Protein AF-A0A0B7NBL1-F1 (afdb_monomer_lite)

Radius of gyration: 26.34 Å; chains: 1; bounding box: 78×57×85 Å

Structure (mmCIF, N/CA/C/O backbone):
data_AF-A0A0B7NBL1-F1
#
_entry.id   AF-A0A0B7NBL1-F1
#
loop_
_atom_site.group_PDB
_atom_site.id
_atom_site.type_symbol
_atom_site.label_atom_id
_atom_site.label_alt_id
_atom_site.label_comp_id
_atom_site.label_asym_id
_atom_site.label_entity_id
_atom_site.label_seq_id
_atom_site.pdbx_PDB_ins_code
_atom_site.Cartn_x
_atom_site.Cartn_y
_atom_site.Cartn_z
_atom_site.occupancy
_atom_site.B_iso_or_equiv
_atom_site.auth_seq_id
_atom_site.auth_comp_id
_atom_site.auth_asym_id
_atom_site.auth_atom_id
_atom_site.pdbx_PDB_model_num
ATOM 1 N N . MET A 1 1 ? 35.934 26.234 -21.941 1.00 31.83 1 MET A N 1
ATOM 2 C CA . MET A 1 1 ? 35.672 24.817 -22.242 1.00 31.83 1 MET A CA 1
ATOM 3 C C . MET A 1 1 ? 34.771 24.333 -21.135 1.00 31.83 1 MET A C 1
ATOM 5 O O . MET A 1 1 ? 35.201 24.314 -19.991 1.00 31.83 1 MET A O 1
ATOM 9 N N . GLU A 1 2 ? 33.494 24.152 -21.446 1.00 33.94 2 GLU A N 1
ATOM 10 C CA . GLU A 1 2 ? 32.516 23.582 -20.523 1.00 33.94 2 GLU A CA 1
ATOM 11 C C . GLU A 1 2 ? 32.836 22.092 -20.393 1.00 33.94 2 GLU A C 1
ATOM 13 O O . GLU A 1 2 ? 32.723 21.357 -21.372 1.00 33.94 2 GLU A O 1
ATOM 18 N N . ASP A 1 3 ? 33.290 21.658 -19.216 1.00 37.22 3 ASP A N 1
ATOM 19 C CA . ASP A 1 3 ? 33.463 20.239 -18.898 1.00 37.22 3 ASP A CA 1
ATOM 20 C C . ASP A 1 3 ? 32.085 19.569 -18.883 1.00 37.22 3 ASP A C 1
ATOM 22 O O . ASP A 1 3 ? 31.383 19.520 -17.868 1.00 37.22 3 ASP A O 1
ATOM 26 N N . CYS A 1 4 ? 31.672 19.069 -20.044 1.00 40.06 4 CYS A N 1
ATOM 27 C CA . CYS A 1 4 ? 30.526 18.192 -20.188 1.00 40.06 4 CYS A CA 1
ATOM 28 C C . CYS A 1 4 ? 30.932 16.797 -19.687 1.00 40.06 4 CYS A C 1
ATOM 30 O O . CYS A 1 4 ? 31.178 15.885 -20.469 1.00 40.06 4 CYS A O 1
ATOM 32 N N . ASN A 1 5 ? 31.059 16.641 -18.367 1.00 53.00 5 ASN A N 1
ATOM 33 C CA . ASN A 1 5 ? 31.195 15.328 -17.741 1.00 53.00 5 ASN A CA 1
ATOM 34 C C . ASN A 1 5 ? 29.857 14.588 -17.892 1.00 53.00 5 ASN A C 1
ATOM 36 O O . ASN A 1 5 ? 29.012 14.668 -17.001 1.00 53.00 5 ASN A O 1
ATOM 40 N N . GLU A 1 6 ? 29.640 13.919 -19.032 1.00 63.25 6 GLU A N 1
ATOM 41 C CA . GLU A 1 6 ? 28.519 12.986 -19.209 1.00 63.25 6 GLU A CA 1
ATOM 42 C C . GLU A 1 6 ? 28.544 11.974 -18.059 1.00 63.25 6 GLU A C 1
ATOM 44 O O . GLU A 1 6 ? 29.531 11.263 -17.866 1.00 63.25 6 GLU A O 1
ATOM 49 N N . TYR A 1 7 ? 27.479 11.924 -17.262 1.00 81.25 7 TYR A N 1
ATOM 50 C CA . TYR A 1 7 ? 27.371 10.986 -16.154 1.00 81.25 7 TYR A CA 1
ATOM 51 C C . TYR A 1 7 ? 26.865 9.637 -16.682 1.00 81.25 7 TYR A C 1
ATOM 53 O O . TYR A 1 7 ? 26.078 9.585 -17.624 1.00 81.25 7 TYR A O 1
ATOM 61 N N . TRP A 1 8 ? 27.260 8.517 -16.069 1.00 86.19 8 TRP A N 1
ATOM 62 C CA . TRP A 1 8 ? 26.881 7.178 -16.556 1.00 86.19 8 TRP A CA 1
ATOM 63 C C . TRP A 1 8 ? 25.360 6.964 -16.698 1.00 86.19 8 TRP A C 1
ATOM 65 O O . TRP A 1 8 ? 24.931 6.169 -17.534 1.00 86.19 8 TRP A O 1
ATOM 75 N N . LEU A 1 9 ? 24.532 7.679 -15.925 1.00 86.25 9 LEU A N 1
ATOM 76 C CA . LEU A 1 9 ? 23.070 7.635 -16.068 1.00 86.25 9 LEU A CA 1
ATOM 77 C C . LEU A 1 9 ? 22.563 8.330 -17.336 1.00 86.25 9 LEU A C 1
ATOM 79 O O . LEU A 1 9 ? 21.571 7.882 -17.909 1.00 86.25 9 LEU A O 1
ATOM 83 N N . ASP A 1 10 ? 23.246 9.371 -17.812 1.00 86.38 10 ASP A N 1
ATOM 84 C CA . ASP A 1 10 ? 22.911 10.010 -19.089 1.00 86.38 10 ASP A CA 1
ATOM 85 C C . ASP A 1 10 ? 23.139 9.023 -20.243 1.00 86.38 10 ASP A C 1
ATOM 87 O O . ASP A 1 10 ? 22.349 8.946 -21.187 1.00 86.38 10 ASP A O 1
ATOM 91 N N . CYS A 1 11 ? 24.181 8.194 -20.128 1.00 88.50 11 CYS A N 1
ATOM 92 C CA . CYS A 1 11 ? 24.436 7.095 -21.052 1.00 88.50 11 CYS A CA 1
ATOM 93 C C . CYS A 1 11 ? 23.406 5.962 -20.905 1.00 88.50 11 CYS A C 1
ATOM 95 O O . CYS A 1 11 ? 22.996 5.383 -21.908 1.00 88.50 11 CYS A O 1
ATOM 97 N N . LEU A 1 12 ? 22.956 5.652 -19.681 1.00 90.06 12 LEU A N 1
ATOM 98 C CA . LEU A 1 12 ? 21.944 4.618 -19.433 1.00 90.06 12 LEU A CA 1
ATOM 99 C C . LEU A 1 12 ? 20.652 4.900 -20.210 1.00 90.06 12 LEU A C 1
ATOM 101 O O . LEU A 1 12 ? 20.093 3.981 -20.797 1.00 90.06 12 LEU A O 1
ATOM 105 N N . ALA A 1 13 ? 20.215 6.158 -20.299 1.00 87.12 13 ALA A N 1
ATOM 106 C CA . ALA A 1 13 ? 19.022 6.535 -21.063 1.00 87.12 13 ALA A CA 1
ATOM 107 C C . ALA A 1 13 ? 19.114 6.204 -22.569 1.00 87.12 13 ALA A C 1
ATOM 109 O O . ALA A 1 13 ? 18.088 6.045 -23.228 1.00 87.12 13 ALA A O 1
ATOM 110 N N . LYS A 1 14 ? 20.333 6.082 -23.114 1.00 88.38 14 LYS A N 1
ATOM 111 C CA . LYS A 1 14 ? 20.601 5.685 -24.507 1.00 88.38 14 LYS A CA 1
ATOM 112 C C . LYS A 1 14 ? 20.685 4.154 -24.671 1.00 88.38 14 LYS A C 1
ATOM 114 O O . LYS A 1 14 ? 20.770 3.661 -25.794 1.00 88.38 14 LYS A O 1
ATOM 119 N N . HIS A 1 15 ? 20.664 3.392 -23.574 1.00 91.00 15 HIS A N 1
ATOM 120 C CA . HIS A 1 15 ? 20.854 1.945 -23.587 1.00 91.00 15 HIS A CA 1
ATOM 121 C C . HIS A 1 15 ? 19.695 1.201 -24.262 1.00 91.00 15 HIS A C 1
ATOM 123 O O . HIS A 1 15 ? 18.516 1.493 -24.055 1.00 91.00 15 HIS A O 1
ATOM 129 N N . SER A 1 16 ? 20.037 0.146 -25.006 1.00 90.38 16 SER A N 1
ATOM 130 C CA . SER A 1 16 ? 19.090 -0.672 -25.780 1.00 90.38 16 SER A CA 1
ATOM 131 C C . SER A 1 16 ? 18.009 -1.379 -24.951 1.00 90.38 16 SER A C 1
ATOM 133 O O . SER A 1 16 ? 17.008 -1.813 -25.517 1.00 90.38 16 SER A O 1
ATOM 135 N N . ILE A 1 17 ? 18.156 -1.452 -23.621 1.00 91.31 17 ILE A N 1
ATOM 136 C CA . ILE A 1 17 ? 17.109 -1.968 -22.722 1.00 91.31 17 ILE A CA 1
ATOM 137 C C . ILE A 1 17 ? 15.789 -1.201 -22.896 1.00 91.31 17 ILE A C 1
ATOM 139 O O . ILE A 1 17 ? 14.727 -1.818 -22.873 1.00 91.31 17 ILE A O 1
ATOM 143 N N . PHE A 1 18 ? 15.862 0.109 -23.159 1.00 91.56 18 PHE A N 1
ATOM 144 C CA . PHE A 1 18 ? 14.707 0.981 -23.394 1.00 91.56 18 PHE A CA 1
ATOM 145 C C . PHE A 1 18 ? 14.271 1.038 -24.866 1.00 91.56 18 PHE A C 1
ATOM 147 O O . PHE A 1 18 ? 13.337 1.762 -25.205 1.00 91.56 18 PHE A O 1
ATOM 154 N N . GLY A 1 19 ? 14.953 0.317 -25.763 1.00 86.62 19 GLY A N 1
ATOM 155 C CA . GLY A 1 19 ? 14.663 0.345 -27.194 1.00 86.62 19 GLY A CA 1
ATOM 156 C C . GLY A 1 19 ? 13.268 -0.199 -27.497 1.00 86.62 19 GLY A C 1
ATOM 157 O O . GLY A 1 19 ? 12.940 -1.304 -27.085 1.00 86.62 19 GLY A O 1
ATOM 158 N N . LEU A 1 20 ? 12.449 0.560 -28.219 1.00 83.62 20 LEU A N 1
ATOM 159 C CA . LEU A 1 20 ? 11.113 0.127 -28.633 1.00 83.62 20 LEU A CA 1
ATOM 160 C C . LEU A 1 20 ? 11.116 -0.234 -30.122 1.00 83.62 20 LEU A C 1
ATOM 162 O O . LEU A 1 20 ? 11.582 0.562 -30.945 1.00 83.62 20 LEU A O 1
ATOM 166 N N . ASP A 1 21 ? 10.540 -1.378 -30.472 1.00 77.75 21 ASP A N 1
ATOM 167 C CA . ASP A 1 21 ? 10.273 -1.772 -31.857 1.00 77.75 21 ASP A CA 1
ATOM 168 C C . ASP A 1 21 ? 9.088 -0.985 -32.454 1.00 77.75 21 ASP A C 1
ATOM 170 O O . ASP A 1 21 ? 8.358 -0.279 -31.758 1.00 77.75 21 ASP A O 1
ATOM 174 N N . GLY A 1 22 ? 8.874 -1.062 -33.773 1.00 68.81 22 GLY A N 1
ATOM 175 C CA . GLY A 1 22 ? 7.844 -0.267 -34.467 1.00 68.81 22 GLY A CA 1
ATOM 176 C C . GLY A 1 22 ? 6.413 -0.480 -33.949 1.00 68.81 22 GLY A C 1
ATOM 177 O O . GLY A 1 22 ? 5.651 0.480 -33.849 1.00 68.81 22 GLY A O 1
ATOM 178 N N . THR A 1 23 ? 6.065 -1.713 -33.575 1.00 65.25 23 THR A N 1
ATOM 179 C CA . THR A 1 23 ? 4.789 -2.077 -32.932 1.00 65.25 23 THR A CA 1
ATOM 180 C C . THR A 1 23 ? 4.737 -1.610 -31.477 1.00 65.25 23 THR A C 1
ATOM 182 O O . THR A 1 23 ? 3.719 -1.096 -31.023 1.00 65.25 23 THR A O 1
ATOM 185 N N . GLU A 1 24 ? 5.855 -1.708 -30.758 1.00 69.00 24 GLU A N 1
ATOM 186 C CA . GLU A 1 24 ? 5.978 -1.287 -29.359 1.00 69.00 24 GLU A CA 1
ATOM 187 C C . GLU A 1 24 ? 5.903 0.236 -29.217 1.00 69.00 24 GLU A C 1
ATOM 189 O O . GLU A 1 24 ? 5.329 0.723 -28.254 1.00 69.00 24 GLU A O 1
ATOM 194 N N . LYS A 1 25 ? 6.384 1.010 -30.199 1.00 68.19 25 LYS A N 1
ATOM 195 C CA . LYS A 1 25 ? 6.247 2.480 -30.234 1.00 68.19 25 LYS A CA 1
ATOM 196 C C . LYS A 1 25 ? 4.798 2.948 -30.350 1.00 68.19 25 LYS A C 1
ATOM 198 O O . LYS A 1 25 ? 4.484 4.047 -29.893 1.00 68.19 25 LYS A O 1
ATOM 203 N N . GLN A 1 26 ? 3.920 2.138 -30.942 1.00 60.62 26 GLN A N 1
ATOM 204 C CA . GLN A 1 26 ? 2.494 2.456 -31.028 1.00 60.62 26 GLN A CA 1
ATOM 205 C C . GLN A 1 26 ? 1.817 2.331 -29.662 1.00 60.62 26 GLN A C 1
ATOM 207 O O . GLN A 1 26 ? 0.862 3.049 -29.399 1.00 60.62 26 GLN A O 1
ATOM 212 N N . PHE A 1 27 ? 2.325 1.490 -28.757 1.00 60.72 27 PHE A N 1
ATOM 213 C CA . PHE A 1 27 ? 1.669 1.214 -27.480 1.00 60.72 27 PHE A CA 1
ATOM 214 C C . PHE A 1 27 ? 1.676 2.411 -26.507 1.00 60.72 27 PHE A C 1
ATOM 216 O O . PHE A 1 27 ? 0.598 2.794 -26.054 1.00 60.72 27 PHE A O 1
AT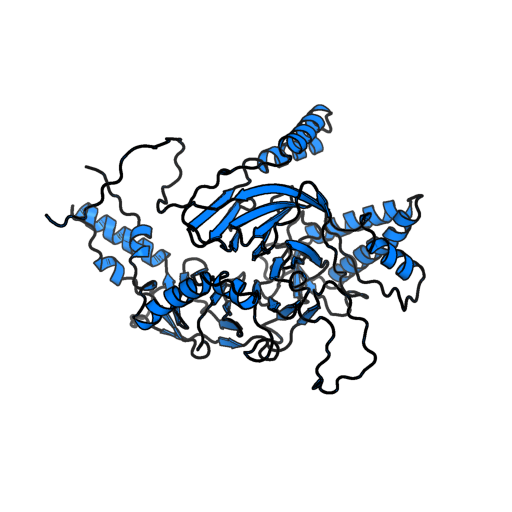OM 223 N N . PRO A 1 28 ? 2.806 3.110 -26.257 1.00 57.66 28 PRO A N 1
ATOM 224 C CA . PRO A 1 28 ? 2.796 4.377 -25.531 1.00 57.66 28 PRO A CA 1
ATOM 225 C C . PRO A 1 28 ? 1.915 5.432 -26.198 1.00 57.66 28 PRO A C 1
ATOM 227 O O . PRO A 1 28 ? 1.342 6.263 -25.504 1.00 57.66 28 PRO A O 1
ATOM 230 N N . GLN A 1 29 ? 1.791 5.418 -27.532 1.00 54.62 29 GLN A N 1
ATOM 231 C CA . GLN A 1 29 ? 0.882 6.327 -28.233 1.00 54.62 29 GLN A CA 1
ATOM 232 C C . GLN A 1 29 ? -0.587 5.947 -28.042 1.00 54.62 29 GLN A C 1
ATOM 234 O O . GLN A 1 29 ? -1.409 6.840 -27.887 1.00 54.62 29 GLN A O 1
ATOM 239 N N . ILE A 1 30 ? -0.915 4.655 -27.974 1.00 54.94 30 ILE A N 1
ATOM 240 C CA . ILE A 1 30 ? -2.256 4.168 -27.643 1.00 54.94 30 ILE A CA 1
ATOM 241 C C . ILE A 1 30 ? -2.608 4.566 -26.210 1.00 54.94 30 ILE A C 1
ATOM 243 O O . ILE A 1 30 ? -3.663 5.162 -26.017 1.00 54.94 30 ILE A O 1
ATOM 247 N N . ILE A 1 31 ? -1.721 4.334 -25.234 1.00 53.34 31 ILE A N 1
ATOM 248 C CA . ILE A 1 31 ? -1.917 4.791 -23.848 1.00 53.34 31 ILE A CA 1
ATOM 249 C C . ILE A 1 31 ? -2.136 6.309 -23.832 1.00 53.34 31 ILE A C 1
ATOM 251 O O . ILE A 1 31 ? -3.180 6.756 -23.377 1.00 53.34 31 ILE A O 1
ATOM 255 N N . LYS A 1 32 ? -1.237 7.101 -24.436 1.00 53.19 32 LYS A N 1
ATOM 256 C CA . LYS A 1 32 ? -1.386 8.566 -24.538 1.00 53.19 32 LYS A CA 1
ATOM 257 C C . LYS A 1 32 ? -2.677 9.006 -25.237 1.00 53.19 32 LYS A C 1
ATOM 259 O O . LYS A 1 32 ? -3.254 10.021 -24.871 1.00 53.19 32 LYS A O 1
ATOM 264 N N . SER A 1 33 ? -3.145 8.263 -26.239 1.00 46.62 33 SER A N 1
ATOM 265 C CA . SER A 1 33 ? -4.406 8.559 -26.929 1.00 46.62 33 SER A CA 1
ATOM 266 C C . SER A 1 33 ? -5.631 8.221 -26.076 1.00 46.62 33 SER A C 1
ATOM 268 O O . SER A 1 33 ? -6.627 8.938 -26.141 1.00 46.62 33 SER A O 1
ATOM 270 N N . LYS A 1 34 ? -5.551 7.187 -25.227 1.00 46.94 34 LYS A N 1
ATOM 271 C CA . LYS A 1 34 ? -6.600 6.864 -24.256 1.00 46.94 34 LYS A CA 1
ATOM 272 C C . LYS A 1 34 ? -6.648 7.892 -23.109 1.00 46.94 34 LYS A C 1
ATOM 274 O O . LYS A 1 34 ? -7.739 8.331 -22.771 1.00 46.94 34 LYS A O 1
ATOM 279 N N . GLN A 1 35 ? -5.494 8.425 -22.681 1.00 47.19 35 GLN A N 1
ATOM 280 C CA . GLN A 1 35 ? -5.355 9.507 -21.680 1.00 47.19 35 GLN A CA 1
ATOM 281 C C . GLN A 1 35 ? -6.055 10.837 -22.047 1.00 47.19 35 GLN A C 1
ATOM 283 O O . GLN A 1 35 ? -6.128 11.742 -21.220 1.00 47.19 35 GLN A O 1
ATOM 288 N N . THR A 1 36 ? -6.537 11.006 -23.286 1.00 39.09 36 THR A N 1
ATOM 289 C CA . THR A 1 36 ? -7.175 12.256 -23.758 1.00 39.09 36 THR A CA 1
ATOM 290 C C . THR A 1 36 ? -8.696 12.185 -23.876 1.00 39.09 36 THR A C 1
ATOM 292 O O . THR A 1 36 ? -9.327 13.201 -24.175 1.00 39.09 36 THR A O 1
ATOM 295 N N . ARG A 1 37 ? -9.311 11.019 -23.646 1.00 42.28 37 ARG A N 1
ATOM 296 C CA . ARG A 1 37 ? -10.772 10.876 -23.650 1.00 42.28 37 ARG A CA 1
ATOM 297 C C . ARG A 1 37 ? -11.290 10.952 -22.216 1.00 42.28 37 ARG A C 1
ATOM 299 O O . ARG A 1 37 ? -10.726 10.314 -21.339 1.00 42.28 37 ARG A O 1
ATOM 306 N N . GLN A 1 38 ? -12.365 11.714 -21.992 1.00 46.47 38 GLN A N 1
ATOM 307 C CA . GLN A 1 38 ? -13.210 11.500 -20.815 1.00 46.47 38 GLN A CA 1
ATOM 308 C C . GLN A 1 38 ? -13.734 10.067 -20.915 1.00 46.47 38 GLN A C 1
ATOM 310 O O . GLN A 1 38 ? -14.580 9.779 -21.761 1.00 46.47 38 GLN A O 1
ATOM 315 N N . ASP A 1 39 ? -13.145 9.165 -20.140 1.00 52.28 39 ASP A N 1
ATOM 316 C CA . ASP A 1 39 ? -13.653 7.814 -19.972 1.00 52.28 39 ASP A CA 1
ATOM 317 C C . ASP A 1 39 ? -14.406 7.796 -18.645 1.00 52.28 39 ASP A C 1
ATOM 319 O O . ASP A 1 39 ? -13.828 8.069 -17.597 1.00 52.28 39 ASP A O 1
ATOM 323 N N . ASN A 1 40 ? -15.711 7.529 -18.697 1.00 50.38 40 ASN A N 1
ATOM 324 C CA . ASN A 1 40 ? -16.532 7.418 -17.490 1.00 50.38 40 ASN A CA 1
ATOM 325 C C . ASN A 1 40 ? -16.158 6.166 -16.675 1.00 50.38 40 ASN A C 1
ATOM 327 O O . ASN A 1 40 ? -16.541 6.051 -15.512 1.00 50.38 40 ASN A O 1
ATOM 331 N N . ASN A 1 41 ? -15.404 5.240 -17.278 1.00 62.81 41 ASN A N 1
ATOM 332 C CA . ASN A 1 41 ? -14.932 4.024 -16.645 1.00 62.81 41 ASN A CA 1
ATOM 333 C C . ASN A 1 41 ? -13.619 4.274 -15.874 1.00 62.81 41 ASN A C 1
ATOM 335 O O . ASN A 1 41 ? -12.539 4.409 -16.456 1.00 62.81 41 ASN A O 1
ATOM 339 N N . VAL A 1 42 ? -13.725 4.275 -14.543 1.00 56.31 42 VAL A N 1
ATOM 340 C CA . VAL A 1 42 ? -12.610 4.421 -13.585 1.00 56.31 42 VAL A CA 1
ATOM 341 C C . VAL A 1 42 ? -11.507 3.423 -13.821 1.00 56.31 42 VAL A C 1
ATOM 343 O O . VAL A 1 42 ? -10.338 3.758 -13.705 1.00 56.31 42 VAL A O 1
ATOM 346 N N . VAL A 1 43 ? -11.874 2.187 -14.135 1.00 57.16 43 VAL A N 1
ATOM 347 C CA . VAL A 1 43 ? -10.939 1.079 -14.284 1.00 57.16 43 VAL A CA 1
ATOM 348 C C . VAL A 1 43 ? -10.042 1.352 -15.477 1.00 57.16 43 VAL A C 1
ATOM 350 O O . VAL A 1 43 ? -8.822 1.351 -15.348 1.00 57.16 43 VAL A O 1
ATOM 353 N N . ASN A 1 44 ? -10.641 1.723 -16.609 1.00 60.97 44 ASN A N 1
ATOM 354 C CA . ASN A 1 44 ? -9.896 2.162 -17.779 1.00 60.97 44 ASN A CA 1
ATOM 355 C C . ASN A 1 44 ? -9.013 3.364 -17.459 1.00 60.97 44 ASN A C 1
ATOM 357 O O . ASN A 1 44 ? -7.862 3.389 -17.888 1.00 60.97 44 ASN A O 1
ATOM 361 N N . PHE A 1 45 ? -9.532 4.346 -16.723 1.00 59.91 45 PHE A N 1
ATOM 362 C CA . PHE A 1 45 ? -8.773 5.527 -16.348 1.00 59.91 45 PHE A CA 1
ATOM 363 C C . PHE A 1 45 ? -7.590 5.162 -15.432 1.00 59.91 45 PHE A C 1
ATOM 365 O O . PHE A 1 45 ? -6.452 5.327 -15.853 1.00 59.91 45 PHE A O 1
ATOM 372 N N . LEU A 1 46 ? -7.797 4.575 -14.251 1.00 61.09 46 LEU A N 1
ATOM 373 C CA . LEU A 1 46 ? -6.732 4.157 -13.329 1.00 61.09 46 LEU A CA 1
ATOM 374 C C . LEU A 1 46 ? -5.705 3.249 -14.011 1.00 61.09 46 LEU A C 1
ATOM 376 O O . LEU A 1 46 ? -4.510 3.515 -13.912 1.00 61.09 46 LEU A O 1
ATOM 380 N N . LEU A 1 47 ? -6.125 2.242 -14.779 1.00 57.94 47 LEU A N 1
ATOM 381 C CA . LEU A 1 47 ? -5.208 1.337 -15.482 1.00 57.94 47 LEU A CA 1
ATOM 382 C C . LEU A 1 47 ? -4.367 2.024 -16.565 1.00 57.94 47 LEU A C 1
ATOM 384 O O . LEU A 1 47 ? -3.228 1.624 -16.814 1.00 57.94 47 LEU A O 1
ATOM 388 N N . GLN A 1 48 ? -4.888 3.071 -17.211 1.00 57.59 48 GLN A N 1
ATOM 389 C CA . GLN A 1 48 ? -4.139 3.871 -18.194 1.00 57.59 48 GLN A CA 1
ATOM 390 C C . GLN A 1 48 ? -3.066 4.767 -17.559 1.00 57.59 48 GLN A C 1
ATOM 392 O O . GLN A 1 48 ? -2.256 5.379 -18.266 1.00 57.59 48 GLN A O 1
ATOM 397 N N . HIS A 1 49 ? -3.081 4.862 -16.236 1.00 54.16 49 HIS A N 1
ATOM 398 C CA . HIS A 1 49 ? -2.489 5.955 -15.491 1.00 54.16 49 HIS A CA 1
ATOM 399 C C . HIS A 1 49 ? -1.647 5.493 -14.287 1.00 54.16 49 HIS A C 1
ATOM 401 O O . HIS A 1 49 ? -0.748 6.218 -13.862 1.00 54.16 49 HIS A O 1
ATOM 407 N N . HIS A 1 50 ? -1.866 4.265 -13.810 1.00 67.69 50 HIS A N 1
ATOM 408 C CA . HIS A 1 50 ? -1.090 3.542 -12.800 1.00 67.69 50 HIS A CA 1
ATOM 409 C C . HIS A 1 50 ? -0.135 2.537 -13.433 1.00 67.69 50 HIS A C 1
ATOM 411 O O . HIS A 1 50 ? -0.213 1.327 -13.235 1.00 67.69 50 HIS A O 1
ATOM 417 N N . THR A 1 51 ? 0.780 3.041 -14.257 1.00 77.06 51 THR A N 1
ATOM 418 C CA . THR A 1 51 ? 1.737 2.191 -14.969 1.00 77.06 51 THR A CA 1
ATOM 419 C C . THR A 1 51 ? 3.090 2.180 -14.254 1.00 77.06 51 THR A C 1
ATOM 421 O O . THR A 1 51 ? 3.799 3.185 -14.236 1.00 77.06 51 THR A O 1
ATOM 424 N N . ARG A 1 52 ? 3.496 1.024 -13.715 1.00 86.19 52 ARG A N 1
ATOM 425 C CA . ARG A 1 52 ? 4.854 0.780 -13.193 1.00 86.19 52 ARG A CA 1
ATOM 426 C C . ARG A 1 52 ? 5.551 -0.297 -14.001 1.00 86.19 52 ARG A C 1
ATOM 428 O O . ARG A 1 52 ? 5.580 -1.464 -13.630 1.00 86.19 52 ARG A O 1
ATOM 435 N N . VAL A 1 53 ? 6.147 0.116 -15.112 1.00 90.25 53 VAL A N 1
ATOM 436 C CA . VAL A 1 53 ? 6.873 -0.780 -16.029 1.00 90.25 53 VAL A CA 1
ATOM 437 C C . VAL A 1 53 ? 8.378 -0.827 -15.766 1.00 90.25 53 VAL A C 1
ATOM 439 O O . VAL A 1 53 ? 9.102 -1.519 -16.475 1.00 90.25 53 VAL A O 1
ATOM 442 N N . LEU A 1 54 ? 8.863 -0.121 -14.742 1.00 92.50 54 LEU A N 1
ATOM 443 C CA . LEU A 1 54 ? 10.251 -0.171 -14.297 1.00 92.50 54 LEU A CA 1
ATOM 444 C C . LEU A 1 54 ? 10.294 -0.497 -12.812 1.00 92.50 54 LEU A C 1
ATOM 446 O O . LEU A 1 54 ? 9.544 0.075 -12.024 1.00 92.50 54 LEU A O 1
ATOM 450 N N . THR A 1 55 ? 11.203 -1.385 -12.434 1.00 93.19 55 THR A N 1
ATOM 451 C CA . THR A 1 55 ? 11.499 -1.658 -11.030 1.00 93.19 55 THR A CA 1
ATOM 452 C C . THR A 1 55 ? 12.948 -2.094 -10.865 1.00 93.19 55 THR A C 1
ATOM 454 O O . THR A 1 55 ? 13.610 -2.470 -11.834 1.00 93.19 55 THR A O 1
ATOM 457 N N . ILE A 1 56 ? 13.465 -2.006 -9.645 1.00 91.56 56 ILE A N 1
ATOM 458 C CA . ILE A 1 56 ? 14.843 -2.360 -9.315 1.00 91.56 56 ILE A CA 1
ATOM 459 C C . ILE A 1 56 ? 14.816 -3.398 -8.199 1.00 91.56 56 ILE A C 1
ATOM 461 O O . ILE A 1 56 ? 14.067 -3.271 -7.234 1.00 91.56 56 ILE A O 1
ATOM 465 N N . ARG A 1 57 ? 15.676 -4.407 -8.323 1.00 90.31 57 ARG A N 1
ATOM 466 C CA . ARG A 1 57 ? 16.043 -5.314 -7.235 1.00 90.31 57 ARG A CA 1
ATOM 467 C C . ARG A 1 57 ? 17.551 -5.263 -7.074 1.00 90.31 57 ARG A C 1
ATOM 469 O O . ARG A 1 57 ? 18.271 -5.678 -7.980 1.00 90.31 57 ARG A O 1
ATOM 476 N N . ASP A 1 58 ? 18.025 -4.799 -5.925 1.00 87.50 58 ASP A N 1
ATOM 477 C CA . ASP A 1 58 ? 19.450 -4.611 -5.647 1.00 87.50 58 ASP A CA 1
ATOM 478 C C . ASP A 1 58 ? 20.135 -3.750 -6.729 1.00 87.50 58 ASP A C 1
ATOM 480 O O . ASP A 1 58 ? 19.971 -2.535 -6.772 1.00 87.50 58 ASP A O 1
ATOM 484 N N . SER A 1 59 ? 20.897 -4.381 -7.626 1.00 90.75 59 SER A N 1
ATOM 485 C CA . SER A 1 59 ? 21.566 -3.740 -8.766 1.00 90.75 59 SER A CA 1
ATOM 486 C C . SER A 1 59 ? 20.948 -4.104 -10.117 1.00 90.75 59 SER A C 1
ATOM 488 O O . SER A 1 59 ? 21.459 -3.674 -11.146 1.00 90.75 59 SER A O 1
ATOM 490 N N . ASP A 1 60 ? 19.892 -4.909 -10.148 1.00 92.69 60 ASP A N 1
ATOM 491 C CA . ASP A 1 60 ? 19.238 -5.351 -11.374 1.00 92.69 60 ASP A CA 1
ATOM 492 C C . ASP A 1 60 ? 18.038 -4.440 -11.682 1.00 92.69 60 ASP A C 1
ATOM 494 O O . ASP A 1 60 ? 17.086 -4.354 -10.904 1.00 92.69 60 ASP A O 1
ATOM 498 N N . LEU A 1 61 ? 18.086 -3.759 -12.826 1.00 94.81 61 LEU A N 1
ATOM 499 C CA . LEU A 1 61 ? 16.988 -2.970 -13.380 1.00 94.81 61 LEU A CA 1
ATOM 500 C C . LEU A 1 61 ? 16.108 -3.862 -14.253 1.00 94.81 61 LEU A C 1
ATOM 502 O O . LEU A 1 61 ? 16.589 -4.414 -15.243 1.00 94.81 61 LEU A O 1
ATOM 506 N N . PHE A 1 62 ? 14.821 -3.935 -13.929 1.00 96.06 62 PHE A N 1
ATOM 507 C CA . PHE A 1 62 ? 13.796 -4.615 -14.712 1.00 96.06 62 PHE A CA 1
ATOM 508 C C . PHE A 1 62 ? 12.984 -3.580 -15.483 1.00 96.06 62 PHE A C 1
ATOM 510 O O . PHE A 1 62 ? 12.501 -2.605 -14.908 1.00 96.06 62 PHE A O 1
ATOM 517 N N . VAL A 1 63 ? 12.814 -3.807 -16.782 1.00 95.94 63 VAL A N 1
ATOM 518 C CA . VAL A 1 63 ? 12.024 -2.956 -17.673 1.00 95.94 63 VAL A CA 1
ATOM 519 C C . VAL A 1 63 ? 11.049 -3.832 -18.442 1.00 95.94 63 VAL A C 1
ATOM 521 O O . VAL A 1 63 ? 11.461 -4.730 -19.177 1.00 95.94 63 VAL A O 1
ATOM 524 N N . ALA A 1 64 ? 9.758 -3.568 -18.277 1.00 94.38 64 ALA A N 1
ATOM 525 C CA . ALA A 1 64 ? 8.713 -4.180 -19.074 1.00 94.38 64 ALA A CA 1
ATOM 526 C C . ALA A 1 64 ? 8.551 -3.434 -20.400 1.00 94.38 64 ALA A C 1
ATOM 528 O O . ALA A 1 64 ? 8.421 -2.209 -20.434 1.00 94.38 64 ALA A O 1
ATOM 529 N N . VAL A 1 65 ? 8.533 -4.189 -21.495 1.00 91.62 65 VAL A N 1
ATOM 530 C CA . VAL A 1 65 ? 8.247 -3.688 -22.839 1.00 91.62 65 VAL A CA 1
ATOM 531 C C . VAL A 1 65 ? 7.233 -4.621 -23.490 1.00 91.62 65 VAL A C 1
ATOM 533 O O . VAL A 1 65 ? 7.545 -5.767 -23.815 1.00 91.62 65 VAL A O 1
ATOM 536 N N . GLY A 1 66 ? 5.991 -4.152 -23.632 1.00 88.75 66 GLY A N 1
ATOM 537 C CA . GLY A 1 66 ? 4.878 -5.008 -24.044 1.00 88.75 66 GLY A CA 1
ATOM 538 C C . GLY A 1 66 ? 4.676 -6.143 -23.041 1.00 88.75 66 GLY A C 1
ATOM 539 O O . GLY A 1 66 ? 4.369 -5.888 -21.880 1.00 88.75 66 GLY A O 1
ATOM 540 N N . SER A 1 67 ? 4.869 -7.385 -23.486 1.00 92.31 67 SER A N 1
ATOM 541 C CA . SER A 1 67 ? 4.803 -8.583 -22.639 1.00 92.31 67 SER A CA 1
ATOM 542 C C . SER A 1 67 ? 6.176 -9.109 -22.197 1.00 92.31 67 SER A C 1
ATOM 544 O O . SER A 1 67 ? 6.262 -10.135 -21.529 1.00 92.31 67 SER A O 1
ATOM 546 N N . GLN A 1 68 ? 7.268 -8.447 -22.596 1.00 93.44 68 GLN A N 1
ATOM 547 C CA . GLN A 1 68 ? 8.633 -8.877 -22.294 1.00 93.44 68 GLN A CA 1
ATOM 548 C C . GLN A 1 68 ? 9.186 -8.168 -21.064 1.00 93.44 68 GLN A C 1
ATOM 550 O O . GLN A 1 68 ? 8.979 -6.969 -20.886 1.00 93.44 68 GLN A O 1
ATOM 555 N N . ILE A 1 69 ? 9.989 -8.887 -20.279 1.00 96.06 69 ILE A N 1
ATOM 556 C CA . ILE A 1 69 ? 10.734 -8.331 -19.148 1.00 96.06 69 ILE A CA 1
ATOM 557 C C . ILE A 1 69 ? 12.221 -8.368 -19.487 1.00 96.06 69 ILE A C 1
ATOM 559 O O . ILE A 1 69 ? 12.812 -9.435 -19.678 1.00 96.06 69 ILE A O 1
ATOM 563 N N . ARG A 1 70 ? 12.827 -7.187 -19.577 1.00 94.94 70 ARG A N 1
ATOM 564 C CA . ARG A 1 70 ? 14.249 -6.991 -19.861 1.00 94.94 70 ARG A CA 1
ATOM 565 C C . ARG A 1 70 ? 14.979 -6.653 -18.571 1.00 94.94 70 ARG A C 1
ATOM 567 O O . ARG A 1 70 ? 14.462 -5.888 -17.763 1.00 94.94 70 ARG A O 1
ATOM 574 N N . VAL A 1 71 ? 16.175 -7.200 -18.388 1.00 94.88 71 VAL A N 1
ATOM 575 C CA . VAL A 1 71 ? 16.959 -7.048 -17.160 1.00 94.88 71 VAL A CA 1
ATOM 576 C C . VAL A 1 71 ? 18.373 -6.589 -17.475 1.00 94.88 71 VAL A C 1
ATOM 578 O O . VAL A 1 71 ? 19.054 -7.196 -18.300 1.00 94.88 71 VAL A O 1
ATOM 581 N N . LEU A 1 72 ? 18.826 -5.535 -16.802 1.00 93.50 72 LEU A N 1
ATOM 582 C CA . LEU A 1 72 ? 20.190 -5.018 -16.898 1.00 93.50 72 LEU A CA 1
ATOM 583 C C . LEU A 1 72 ? 20.784 -4.856 -15.503 1.00 93.50 72 LEU A C 1
ATOM 585 O O . LEU A 1 72 ? 20.189 -4.219 -14.640 1.00 93.50 72 LEU A O 1
ATOM 589 N N . ASN A 1 73 ? 21.994 -5.368 -15.303 1.00 91.88 73 ASN A N 1
ATOM 590 C CA . ASN A 1 73 ? 22.729 -5.135 -14.070 1.00 91.88 73 ASN A CA 1
ATOM 591 C C . ASN A 1 73 ? 23.412 -3.752 -14.108 1.00 91.88 73 ASN A C 1
ATOM 593 O O . ASN A 1 73 ? 24.365 -3.529 -14.858 1.00 91.88 73 ASN A O 1
ATOM 597 N N . LEU A 1 74 ? 22.919 -2.823 -13.292 1.00 92.38 74 LEU A N 1
ATOM 598 C CA . LEU A 1 74 ? 23.382 -1.438 -13.207 1.00 92.38 74 LEU A CA 1
ATOM 599 C C . LEU A 1 74 ? 24.793 -1.317 -12.622 1.00 92.38 74 LEU A C 1
ATOM 601 O O . LEU A 1 74 ? 25.525 -0.408 -13.011 1.00 92.38 74 LEU A O 1
ATOM 605 N N . ALA A 1 75 ? 25.195 -2.223 -11.726 1.00 91.00 75 ALA A N 1
ATOM 606 C CA . ALA A 1 75 ? 26.548 -2.229 -11.170 1.00 91.00 75 ALA A CA 1
ATOM 607 C C . ALA A 1 75 ? 27.584 -2.536 -12.262 1.00 91.00 75 ALA A C 1
ATOM 609 O O . ALA A 1 75 ? 28.508 -1.753 -12.469 1.00 91.00 75 ALA A O 1
ATOM 610 N N . ASN A 1 76 ? 27.360 -3.594 -13.047 1.00 90.00 76 ASN A N 1
ATOM 611 C CA . ASN A 1 76 ? 28.197 -3.932 -14.199 1.00 90.00 76 ASN A CA 1
ATOM 612 C C . ASN A 1 76 ? 28.224 -2.804 -15.238 1.00 90.00 76 ASN A C 1
ATOM 614 O O . ASN A 1 76 ? 29.288 -2.458 -15.751 1.00 90.00 76 ASN A O 1
ATOM 618 N N . PHE A 1 77 ? 27.061 -2.213 -15.532 1.00 91.25 77 PHE A N 1
ATOM 619 C CA . PHE A 1 77 ? 26.952 -1.100 -16.473 1.00 91.25 77 PHE A CA 1
ATOM 620 C C . PHE A 1 77 ? 27.801 0.099 -16.028 1.00 91.25 77 PHE A C 1
ATOM 622 O O . PHE A 1 77 ? 28.599 0.629 -16.803 1.00 91.25 77 PHE A O 1
ATOM 629 N N . LYS A 1 78 ? 27.685 0.485 -14.752 1.00 91.75 78 LYS A N 1
ATOM 630 C CA . LYS A 1 78 ? 28.471 1.565 -14.150 1.00 91.75 78 LYS A CA 1
ATOM 631 C C . LYS A 1 78 ? 29.968 1.247 -14.143 1.00 91.75 78 LYS A C 1
ATOM 633 O O . LYS A 1 78 ? 30.765 2.110 -14.500 1.00 91.75 78 LYS A O 1
ATOM 638 N N . ASP A 1 79 ? 30.363 0.028 -13.784 1.00 90.50 79 ASP A N 1
ATOM 63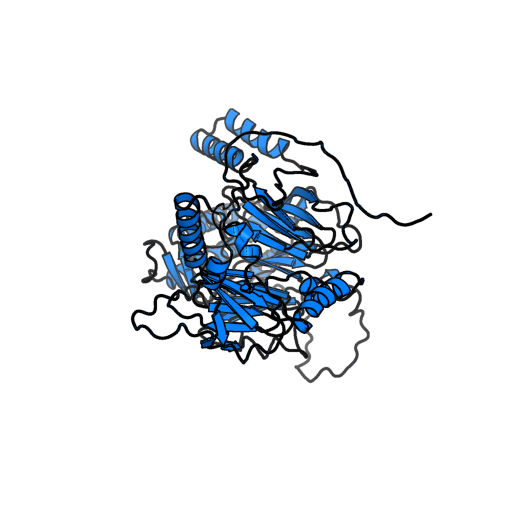9 C CA . ASP A 1 79 ? 31.771 -0.385 -13.761 1.00 90.50 79 ASP A CA 1
ATOM 640 C C . ASP A 1 79 ? 32.408 -0.335 -15.155 1.00 90.50 79 ASP A C 1
ATOM 642 O O . ASP A 1 79 ? 33.552 0.105 -15.305 1.00 90.50 79 ASP A O 1
ATOM 646 N N . ASN A 1 80 ? 31.667 -0.740 -16.188 1.00 90.25 80 ASN A N 1
ATOM 647 C CA . ASN A 1 80 ? 32.126 -0.672 -17.572 1.00 90.25 80 ASN A CA 1
ATOM 648 C C . ASN A 1 80 ? 32.240 0.775 -18.068 1.00 90.25 80 ASN A C 1
ATOM 650 O O . ASN A 1 80 ? 33.234 1.105 -18.720 1.00 90.25 80 ASN A O 1
ATOM 654 N N . TRP A 1 81 ? 31.314 1.659 -17.682 1.00 91.38 81 TRP A N 1
ATOM 655 C CA . TRP A 1 81 ? 31.456 3.096 -17.934 1.00 91.38 81 TRP A CA 1
ATOM 656 C C . TRP A 1 81 ? 32.703 3.673 -17.250 1.00 91.38 81 TRP A C 1
ATOM 658 O O . TRP A 1 81 ? 33.482 4.371 -17.894 1.00 91.38 81 TRP A O 1
ATOM 668 N N . ILE A 1 82 ? 32.955 3.338 -15.976 1.00 90.69 82 ILE A N 1
ATOM 669 C CA . ILE A 1 82 ? 34.141 3.815 -15.240 1.00 90.69 82 ILE A CA 1
ATOM 670 C C . ILE A 1 82 ? 35.432 3.374 -15.942 1.00 90.69 82 ILE A C 1
ATOM 672 O O . ILE A 1 82 ? 36.367 4.168 -16.056 1.00 90.69 82 ILE A O 1
ATOM 676 N N . LYS A 1 83 ? 35.506 2.123 -16.415 1.00 89.94 83 LYS A N 1
ATOM 677 C CA . LYS A 1 83 ? 36.664 1.617 -17.172 1.00 89.94 83 LYS A CA 1
ATOM 678 C C . LYS A 1 83 ? 36.857 2.392 -18.475 1.00 89.94 83 LYS A C 1
ATOM 680 O O . LYS A 1 83 ? 37.946 2.911 -18.704 1.00 89.94 83 LYS A O 1
ATOM 685 N N . ALA A 1 84 ? 35.799 2.533 -19.275 1.00 88.38 84 ALA A N 1
ATOM 686 C CA . ALA A 1 84 ? 35.846 3.254 -20.545 1.00 88.38 84 ALA A CA 1
ATOM 687 C C . ALA A 1 84 ? 36.240 4.727 -20.358 1.00 88.38 84 ALA A C 1
ATOM 689 O O . ALA A 1 84 ? 37.096 5.236 -21.079 1.00 88.38 84 ALA A O 1
ATOM 690 N N . HIS A 1 85 ? 35.679 5.388 -19.343 1.00 88.12 85 HIS A N 1
ATOM 691 C CA . HIS A 1 85 ? 36.004 6.768 -19.004 1.00 88.12 85 HIS A CA 1
ATOM 692 C C . HIS A 1 85 ? 37.470 6.913 -18.574 1.00 88.12 85 HIS A C 1
ATOM 694 O O . HIS A 1 85 ? 38.175 7.771 -19.091 1.00 88.12 85 HIS A O 1
ATOM 700 N N . ARG A 1 86 ? 37.989 6.027 -17.708 1.00 88.94 86 ARG A N 1
ATOM 701 C CA . ARG A 1 86 ? 39.412 6.039 -17.310 1.00 88.94 86 ARG A CA 1
ATOM 702 C C . ARG A 1 86 ? 40.360 5.835 -18.493 1.00 88.94 86 ARG A C 1
ATOM 704 O O . ARG A 1 86 ? 41.403 6.489 -18.562 1.00 88.94 86 ARG A O 1
ATOM 711 N N . GLU A 1 87 ? 40.021 4.935 -19.412 1.00 87.81 87 GLU A N 1
ATOM 712 C CA . GLU A 1 87 ? 40.814 4.697 -20.620 1.00 87.81 87 GLU A CA 1
ATOM 713 C C . GLU A 1 87 ? 40.825 5.911 -21.551 1.00 87.81 87 GLU A C 1
ATOM 715 O O . GLU A 1 87 ? 41.890 6.285 -22.044 1.00 87.81 87 GLU A O 1
ATOM 720 N N . ALA A 1 88 ? 39.668 6.541 -21.754 1.00 86.44 88 ALA A N 1
ATOM 721 C CA . ALA A 1 88 ? 39.515 7.754 -22.549 1.00 86.44 88 ALA A CA 1
ATOM 722 C C . ALA A 1 88 ? 40.327 8.921 -21.959 1.00 86.44 88 ALA A C 1
ATOM 724 O O . ALA A 1 88 ? 41.105 9.555 -22.673 1.00 86.44 88 ALA A O 1
ATOM 725 N N . THR A 1 89 ? 40.266 9.117 -20.635 1.00 86.69 89 THR A N 1
ATOM 726 C CA . THR A 1 89 ? 41.065 10.127 -19.922 1.00 86.69 89 THR A CA 1
ATOM 727 C C . THR A 1 89 ? 42.566 9.879 -20.070 1.00 86.69 89 THR A C 1
ATOM 729 O O . THR A 1 89 ? 43.323 10.818 -20.294 1.00 86.69 89 THR A O 1
ATOM 732 N N . THR A 1 90 ? 43.008 8.619 -19.992 1.00 88.69 90 THR A N 1
ATOM 733 C CA . THR A 1 90 ? 44.431 8.257 -20.142 1.00 88.69 90 THR A CA 1
ATOM 734 C C . THR A 1 90 ? 44.928 8.467 -21.576 1.00 88.69 90 THR A C 1
ATOM 736 O O . THR A 1 90 ? 46.084 8.822 -21.786 1.00 88.69 90 THR A O 1
ATOM 739 N N . LYS A 1 91 ? 44.063 8.241 -22.572 1.00 89.06 91 LYS A N 1
ATOM 740 C CA . LYS A 1 91 ? 44.381 8.386 -24.002 1.00 89.06 91 LYS A CA 1
ATOM 741 C C . LYS A 1 91 ? 44.126 9.800 -24.543 1.00 89.06 91 LYS A C 1
ATOM 743 O O . LYS A 1 91 ? 44.454 10.048 -25.699 1.00 89.06 91 LYS A O 1
ATOM 748 N N . HIS A 1 92 ? 43.579 10.709 -23.731 1.00 84.25 92 HIS A N 1
ATOM 749 C CA . HIS A 1 92 ? 43.119 12.042 -24.141 1.00 84.25 92 HIS A CA 1
ATOM 750 C C . HIS A 1 92 ? 42.156 12.006 -25.344 1.00 84.25 92 HIS A C 1
ATOM 752 O O . HIS A 1 92 ? 42.272 12.804 -26.272 1.00 84.25 92 HIS A O 1
ATOM 758 N N . THR A 1 93 ? 41.216 11.060 -25.337 1.00 86.56 93 THR A N 1
ATOM 759 C CA . THR A 1 93 ? 40.175 10.907 -26.367 1.00 86.56 93 THR A CA 1
ATOM 760 C C . THR A 1 93 ? 38.785 10.993 -25.748 1.00 86.56 93 THR A C 1
ATOM 762 O O . THR A 1 93 ? 38.636 10.782 -24.547 1.00 86.56 93 THR A O 1
ATOM 765 N N . ASP A 1 94 ? 37.759 11.221 -26.565 1.00 80.25 94 ASP A N 1
ATOM 766 C CA . ASP A 1 94 ? 36.366 11.151 -26.114 1.00 80.25 94 ASP A CA 1
ATOM 767 C C . ASP A 1 94 ? 35.944 9.708 -25.778 1.00 80.25 94 ASP A C 1
ATOM 769 O O . ASP A 1 94 ? 36.493 8.730 -26.303 1.00 80.25 94 ASP A O 1
ATOM 773 N N . VAL A 1 95 ? 34.953 9.564 -24.892 1.00 79.50 95 VAL A N 1
ATOM 774 C CA . VAL A 1 95 ? 34.376 8.259 -24.541 1.00 79.50 95 VAL A CA 1
ATOM 775 C C . VAL A 1 95 ? 33.502 7.777 -25.700 1.00 79.50 95 VAL A C 1
ATOM 777 O O . VAL A 1 95 ? 32.451 8.342 -25.973 1.00 79.50 95 VAL A O 1
ATOM 780 N N . HIS A 1 96 ? 33.923 6.715 -26.383 1.00 79.06 96 HIS A N 1
ATOM 781 C CA . HIS A 1 96 ? 33.160 6.132 -27.489 1.00 79.06 96 HIS A CA 1
ATOM 782 C C . HIS A 1 96 ? 32.064 5.176 -26.982 1.00 79.06 96 HIS A C 1
ATOM 784 O O . HIS A 1 96 ? 32.361 4.284 -26.192 1.00 79.06 96 HIS A O 1
ATOM 790 N N . ASP A 1 97 ? 30.833 5.266 -27.500 1.00 81.00 97 ASP A N 1
ATOM 791 C CA . ASP A 1 97 ? 29.648 4.505 -27.038 1.00 81.00 97 ASP A CA 1
ATOM 792 C C . ASP A 1 97 ? 29.750 2.969 -27.152 1.00 81.00 97 ASP A C 1
ATOM 794 O O . ASP A 1 97 ? 28.901 2.236 -26.642 1.00 81.00 97 ASP A O 1
ATOM 798 N N . SER A 1 98 ? 30.798 2.434 -27.783 1.00 81.94 98 SER A N 1
ATOM 799 C CA . SER A 1 98 ? 30.998 0.984 -27.938 1.00 81.94 98 SER A CA 1
ATOM 800 C C . SER A 1 98 ? 31.100 0.231 -26.610 1.00 81.94 98 SER A C 1
ATOM 802 O O . SER A 1 98 ? 30.756 -0.950 -26.568 1.00 81.94 98 SER A O 1
ATOM 804 N N . TRP A 1 99 ? 31.520 0.887 -25.521 1.00 84.12 99 TRP A N 1
ATOM 805 C CA . TRP A 1 99 ? 31.534 0.268 -24.190 1.00 84.12 99 TRP A CA 1
ATOM 806 C C . TRP A 1 99 ? 30.125 -0.140 -23.742 1.00 84.12 99 TRP A C 1
ATOM 808 O O . TRP A 1 99 ? 29.972 -1.121 -23.020 1.00 84.12 99 TRP A O 1
ATOM 818 N N . MET A 1 100 ? 29.082 0.548 -24.207 1.00 82.94 100 MET A N 1
ATOM 819 C CA . MET A 1 100 ? 27.698 0.264 -23.842 1.00 82.94 100 MET A CA 1
ATOM 820 C C . MET A 1 100 ? 27.253 -1.121 -24.335 1.00 82.94 100 MET A C 1
ATOM 822 O O . MET A 1 100 ? 26.563 -1.850 -23.628 1.00 82.94 100 MET A O 1
ATOM 826 N N . LEU A 1 101 ? 27.734 -1.530 -25.513 1.00 79.44 101 LEU A N 1
ATOM 827 C CA . LEU A 1 101 ? 27.469 -2.849 -26.100 1.00 79.44 101 LEU A CA 1
ATOM 828 C C . LEU A 1 101 ? 28.107 -3.999 -25.304 1.00 79.44 101 LEU A C 1
ATOM 830 O O . LEU A 1 101 ? 27.716 -5.150 -25.481 1.00 79.44 101 LEU A O 1
ATOM 834 N N . SER A 1 102 ? 29.070 -3.701 -24.423 1.00 80.19 102 SER A N 1
ATOM 835 C CA . SER A 1 102 ? 29.709 -4.700 -23.556 1.00 80.19 102 SER A CA 1
ATOM 836 C C . SER A 1 102 ? 28.844 -5.126 -22.366 1.00 80.19 102 SER A C 1
ATOM 838 O O . SER A 1 102 ? 29.195 -6.084 -21.682 1.00 80.19 102 SER A O 1
ATOM 840 N N . THR A 1 103 ? 27.716 -4.445 -22.122 1.00 84.38 103 THR A N 1
ATOM 841 C CA . THR A 1 103 ? 26.774 -4.782 -21.041 1.00 84.38 103 THR A CA 1
ATOM 842 C C . THR A 1 103 ? 25.379 -5.052 -21.614 1.00 84.38 103 THR A C 1
ATOM 844 O O . THR A 1 103 ? 24.478 -4.232 -21.446 1.00 84.38 103 THR A O 1
ATOM 847 N N . PRO A 1 104 ? 25.172 -6.165 -22.341 1.00 86.25 104 PRO A N 1
ATOM 848 C CA . PRO A 1 104 ? 23.868 -6.466 -22.917 1.00 86.25 104 PRO A CA 1
ATOM 849 C C . PRO A 1 104 ? 22.823 -6.711 -21.821 1.00 86.25 104 PRO A C 1
ATOM 851 O O . PRO A 1 104 ? 23.112 -7.295 -20.777 1.00 86.25 104 PRO A O 1
ATOM 854 N N . TYR A 1 105 ? 21.577 -6.311 -22.077 1.00 90.88 105 TYR A N 1
ATOM 855 C CA . TYR A 1 105 ? 20.463 -6.738 -21.233 1.00 90.88 105 TYR A CA 1
ATOM 856 C C . TYR A 1 105 ? 20.089 -8.199 -21.530 1.00 90.88 105 TYR A C 1
ATOM 858 O O . TYR A 1 105 ? 20.288 -8.708 -22.639 1.00 90.88 105 TYR A O 1
ATOM 866 N N . LYS A 1 106 ? 19.496 -8.862 -20.539 1.00 92.00 106 LYS A N 1
ATOM 867 C CA . LYS A 1 106 ? 18.911 -10.205 -20.637 1.00 92.00 106 LYS A CA 1
ATOM 868 C C . LYS A 1 106 ? 17.393 -10.112 -20.731 1.00 92.00 106 LYS A C 1
ATOM 870 O O . LYS A 1 106 ? 16.803 -9.133 -20.287 1.00 92.00 106 LYS A O 1
ATOM 875 N N . ILE A 1 107 ? 16.756 -11.127 -21.298 1.00 93.19 107 ILE A N 1
ATOM 876 C CA . ILE A 1 107 ? 15.293 -11.244 -21.357 1.00 93.19 107 ILE A CA 1
ATOM 877 C C . ILE A 1 107 ? 14.867 -12.377 -20.427 1.00 93.19 107 ILE A C 1
ATOM 879 O O . ILE A 1 107 ? 15.442 -13.462 -20.497 1.00 93.19 107 ILE A O 1
ATOM 883 N N . LEU A 1 108 ? 13.872 -12.151 -19.572 1.00 94.88 108 LEU A N 1
ATOM 884 C CA . LEU A 1 108 ? 13.254 -13.246 -18.827 1.00 94.88 108 LEU A CA 1
ATOM 885 C C . LEU A 1 108 ? 12.354 -14.039 -19.773 1.00 94.88 108 LEU A C 1
ATOM 887 O O . LEU A 1 108 ? 11.506 -13.464 -20.454 1.00 94.88 108 LEU A O 1
ATOM 891 N N . ASP A 1 109 ? 12.561 -15.350 -19.846 1.00 94.31 109 ASP A N 1
ATOM 892 C CA . ASP A 1 109 ? 11.697 -16.229 -20.625 1.00 94.31 109 ASP A CA 1
ATOM 893 C C . ASP A 1 109 ? 10.475 -16.585 -19.776 1.00 94.31 109 ASP A C 1
ATOM 895 O O . ASP A 1 109 ? 10.541 -17.428 -18.883 1.00 94.31 109 ASP A O 1
ATOM 899 N N . THR A 1 110 ? 9.385 -15.859 -20.023 1.00 95.62 110 THR A N 1
ATOM 900 C CA . THR A 1 110 ? 8.105 -15.956 -19.310 1.00 95.62 110 THR A CA 1
ATOM 901 C C . THR A 1 110 ? 6.969 -16.129 -20.327 1.00 95.62 110 THR A C 1
ATOM 903 O O . THR A 1 110 ? 6.230 -15.174 -20.577 1.00 95.62 110 THR A O 1
ATOM 906 N N . PRO A 1 111 ? 6.844 -17.304 -20.976 1.00 93.19 111 PRO A N 1
ATOM 907 C CA . PRO A 1 111 ? 5.900 -17.518 -22.084 1.00 93.19 111 PRO A CA 1
ATOM 908 C C . PRO A 1 111 ? 4.429 -17.291 -21.700 1.00 93.19 111 PRO A C 1
ATOM 910 O O . PRO A 1 111 ? 3.621 -16.906 -22.548 1.00 93.19 111 PRO A O 1
ATOM 913 N N . GLU A 1 112 ? 4.108 -17.448 -20.417 1.00 93.19 112 GLU A N 1
ATOM 914 C CA . GLU A 1 112 ? 2.745 -17.319 -19.888 1.00 93.19 112 GLU A CA 1
ATOM 915 C C . GLU A 1 112 ? 2.288 -15.855 -19.838 1.00 93.19 112 GLU A C 1
ATOM 917 O O . GLU A 1 112 ? 1.094 -15.554 -19.928 1.00 93.19 112 GLU A O 1
ATOM 922 N N . ILE A 1 113 ? 3.247 -14.927 -19.799 1.00 95.19 113 ILE A N 1
ATOM 923 C CA . ILE A 1 113 ? 3.007 -13.490 -19.890 1.00 95.19 113 ILE A CA 1
ATOM 924 C C . ILE A 1 113 ? 2.891 -13.130 -21.374 1.00 95.19 113 ILE A C 1
ATOM 926 O O . ILE A 1 113 ? 3.845 -12.734 -22.041 1.00 95.19 113 ILE A O 1
ATOM 930 N N . ASN A 1 114 ? 1.682 -13.302 -21.903 1.00 92.75 114 ASN A N 1
ATOM 931 C CA . ASN A 1 114 ? 1.317 -13.023 -23.297 1.00 92.75 114 ASN A CA 1
ATOM 932 C C . ASN A 1 114 ? 0.418 -11.785 -23.454 1.00 92.75 114 ASN A C 1
ATOM 934 O O . ASN A 1 114 ? -0.277 -11.621 -24.458 1.00 92.75 114 ASN A O 1
ATOM 938 N N . TYR A 1 115 ? 0.430 -10.917 -22.450 1.00 90.56 115 TYR A N 1
ATOM 939 C CA . TYR A 1 115 ? -0.343 -9.686 -22.376 1.00 90.56 115 TYR A CA 1
ATOM 940 C C . TYR A 1 115 ? 0.580 -8.505 -22.075 1.00 90.56 115 TYR A C 1
ATOM 942 O O . TYR A 1 115 ? 1.711 -8.688 -21.625 1.00 90.56 115 TYR A O 1
ATOM 950 N N . THR A 1 116 ? 0.107 -7.283 -22.320 1.00 89.69 116 THR A N 1
ATOM 951 C CA . THR A 1 116 ? 0.899 -6.098 -21.992 1.00 89.69 116 THR A CA 1
ATOM 952 C C . THR A 1 116 ? 0.970 -5.894 -20.485 1.00 89.69 116 THR A C 1
ATOM 954 O O . THR A 1 116 ? -0.056 -5.803 -19.813 1.00 89.69 116 THR A O 1
ATOM 957 N N . ILE A 1 117 ? 2.192 -5.792 -19.979 1.00 92.06 117 ILE A N 1
ATOM 958 C CA . ILE A 1 117 ? 2.490 -5.531 -18.579 1.00 92.06 117 ILE A CA 1
ATOM 959 C C . ILE A 1 117 ? 2.192 -4.061 -18.270 1.00 92.06 117 ILE A C 1
ATOM 961 O O . ILE A 1 117 ? 2.709 -3.162 -18.937 1.00 92.06 117 ILE A O 1
ATOM 965 N N . THR A 1 118 ? 1.380 -3.823 -17.245 1.00 88.50 118 THR A N 1
ATOM 966 C CA . THR A 1 118 ? 1.037 -2.487 -16.739 1.00 88.50 118 THR A CA 1
ATOM 967 C C . THR A 1 118 ? 1.776 -2.178 -15.441 1.00 88.50 118 THR A C 1
ATOM 969 O O . THR A 1 118 ? 2.195 -1.041 -15.227 1.00 88.50 118 THR A O 1
ATOM 972 N N . PHE A 1 119 ? 2.008 -3.181 -14.594 1.00 90.69 119 PHE A N 1
ATOM 973 C CA . PHE A 1 119 ? 2.613 -2.991 -13.279 1.00 90.69 119 PHE A CA 1
ATOM 974 C C . PHE A 1 119 ? 3.562 -4.139 -12.926 1.00 90.69 119 PHE A C 1
ATOM 976 O O . PHE A 1 119 ? 3.255 -5.308 -13.155 1.00 90.69 119 PHE A O 1
ATOM 983 N N . MET A 1 120 ? 4.713 -3.810 -12.341 1.00 94.75 120 MET A N 1
ATOM 984 C CA . MET A 1 120 ? 5.663 -4.774 -11.798 1.00 94.75 120 MET A CA 1
ATOM 985 C C . MET A 1 120 ? 6.164 -4.342 -10.427 1.00 94.75 120 MET A C 1
ATOM 987 O O . MET A 1 120 ? 6.557 -3.191 -10.239 1.00 94.75 120 MET A O 1
ATOM 991 N N . THR A 1 121 ? 6.225 -5.283 -9.486 1.00 94.69 121 THR A N 1
ATOM 992 C CA . THR A 1 121 ? 6.813 -5.028 -8.167 1.00 94.69 121 THR A CA 1
ATOM 993 C C . THR A 1 121 ? 7.509 -6.270 -7.596 1.00 94.69 121 THR A C 1
ATOM 995 O O . THR A 1 121 ? 6.907 -7.352 -7.548 1.00 94.69 121 THR A O 1
ATOM 998 N N . PRO A 1 122 ? 8.794 -6.178 -7.206 1.00 95.44 122 PRO A N 1
ATOM 999 C CA . PRO A 1 122 ? 9.480 -7.266 -6.530 1.00 95.44 122 PRO A CA 1
ATOM 1000 C C . PRO A 1 122 ? 8.911 -7.437 -5.123 1.00 95.44 122 PRO A C 1
ATOM 1002 O O . PRO A 1 122 ? 8.489 -6.475 -4.484 1.00 95.44 122 PRO A O 1
ATOM 1005 N N . ASN A 1 123 ? 8.918 -8.667 -4.622 1.00 95.31 123 ASN A N 1
ATOM 1006 C CA . ASN A 1 123 ? 8.609 -8.908 -3.221 1.00 95.31 123 ASN A CA 1
ATOM 1007 C C . ASN A 1 123 ? 9.740 -8.404 -2.313 1.00 95.31 123 ASN A C 1
ATOM 1009 O O . ASN A 1 123 ? 10.866 -8.171 -2.757 1.00 95.31 123 ASN A O 1
ATOM 1013 N N . ASN A 1 124 ? 9.460 -8.318 -1.013 1.00 91.00 124 ASN A N 1
ATOM 1014 C CA . ASN A 1 124 ? 10.355 -7.716 -0.016 1.00 91.00 124 ASN A CA 1
ATOM 1015 C C . ASN A 1 124 ? 11.764 -8.347 0.045 1.00 91.00 124 ASN A C 1
ATOM 1017 O O . ASN A 1 124 ? 12.700 -7.706 0.508 1.00 91.00 124 ASN A O 1
ATOM 1021 N N . ASN A 1 125 ? 11.941 -9.593 -0.422 1.00 91.44 125 ASN A N 1
ATOM 1022 C CA . ASN A 1 125 ? 13.244 -10.270 -0.470 1.00 91.44 125 ASN A CA 1
ATOM 1023 C C . ASN A 1 125 ? 13.832 -10.433 -1.886 1.00 91.44 125 ASN A C 1
ATOM 1025 O O . ASN A 1 125 ? 14.837 -11.131 -2.048 1.00 91.44 125 ASN A O 1
ATOM 1029 N N . GLY A 1 126 ? 13.196 -9.857 -2.911 1.00 92.38 126 GLY A N 1
ATOM 1030 C CA . GLY A 1 126 ? 13.664 -9.864 -4.299 1.00 92.38 126 GLY A CA 1
ATOM 1031 C C . GLY A 1 126 ? 13.648 -11.228 -5.008 1.00 92.38 126 GLY A C 1
ATOM 1032 O O . GLY A 1 126 ? 14.262 -11.390 -6.067 1.00 92.38 126 GLY A O 1
ATOM 1033 N N . ARG A 1 127 ? 12.998 -12.252 -4.448 1.00 93.44 127 ARG A N 1
ATOM 1034 C CA . ARG A 1 127 ? 12.932 -13.594 -5.064 1.00 93.44 127 ARG A CA 1
ATOM 1035 C C . ARG A 1 127 ? 11.754 -13.768 -6.006 1.00 93.44 127 ARG A C 1
ATOM 1037 O O . ARG A 1 127 ? 11.808 -14.631 -6.877 1.00 93.44 127 ARG A O 1
ATOM 1044 N N . LEU A 1 128 ? 10.700 -12.991 -5.813 1.00 96.44 128 LEU A N 1
ATOM 1045 C CA . LEU A 1 128 ? 9.491 -13.030 -6.620 1.00 96.44 128 LEU A CA 1
ATOM 1046 C C . LEU A 1 128 ? 9.275 -11.653 -7.232 1.00 96.44 128 LEU A C 1
ATOM 1048 O O . LEU A 1 128 ? 9.524 -10.638 -6.586 1.00 96.44 128 LEU A O 1
ATOM 1052 N N . LEU A 1 129 ? 8.805 -11.627 -8.470 1.00 97.31 129 LEU A N 1
ATOM 1053 C CA . LEU A 1 129 ? 8.379 -10.417 -9.155 1.00 97.31 129 LEU A CA 1
ATOM 1054 C C . LEU A 1 129 ? 6.911 -10.585 -9.525 1.00 97.31 129 LEU A C 1
ATOM 1056 O O . LEU A 1 129 ? 6.576 -11.457 -10.323 1.00 97.31 129 LEU A O 1
ATOM 1060 N N . ALA A 1 130 ? 6.045 -9.770 -8.931 1.00 97.56 130 ALA A N 1
ATOM 1061 C CA . ALA A 1 130 ? 4.655 -9.683 -9.346 1.00 97.56 130 ALA A CA 1
ATOM 1062 C C . ALA A 1 130 ? 4.580 -8.894 -10.653 1.00 97.56 130 ALA A C 1
ATOM 1064 O O . ALA A 1 130 ? 5.128 -7.793 -10.732 1.00 97.56 130 ALA A O 1
ATOM 1065 N N . VAL A 1 131 ? 3.925 -9.463 -11.663 1.00 97.00 131 VAL A N 1
ATOM 1066 C CA . VAL A 1 131 ? 3.779 -8.890 -13.003 1.00 97.00 131 VAL A CA 1
ATOM 1067 C C . VAL A 1 131 ? 2.305 -8.872 -13.378 1.00 97.00 131 VAL A C 1
ATOM 1069 O O . VAL A 1 131 ? 1.692 -9.901 -13.665 1.00 97.00 131 VAL A O 1
ATOM 1072 N N . CYS A 1 132 ? 1.734 -7.676 -13.377 1.00 93.44 132 CYS A N 1
ATOM 1073 C CA . CYS A 1 132 ? 0.317 -7.449 -13.590 1.00 93.44 132 CYS A CA 1
ATOM 1074 C C . CYS A 1 132 ? 0.059 -6.892 -14.988 1.00 93.44 132 CYS A C 1
ATOM 1076 O O . CYS A 1 132 ? 0.799 -6.040 -15.489 1.00 93.44 132 CYS A O 1
ATOM 1078 N N . GLY A 1 133 ? -1.004 -7.384 -15.609 1.00 89.62 133 GLY A N 1
ATOM 1079 C CA . GLY A 1 133 ? -1.700 -6.711 -16.697 1.00 89.62 133 GLY A CA 1
ATOM 1080 C C . GLY A 1 133 ? -3.019 -6.142 -16.181 1.00 89.62 133 GLY A C 1
ATOM 1081 O O . GLY A 1 133 ? -3.212 -5.977 -14.984 1.00 89.62 133 GLY A O 1
ATOM 1082 N N . GLU A 1 134 ? -3.954 -5.896 -17.087 1.00 82.38 134 GLU A N 1
ATOM 1083 C CA . GLU A 1 134 ? -5.288 -5.371 -16.756 1.00 82.38 134 GLU A CA 1
ATOM 1084 C C . GLU A 1 134 ? -6.173 -6.395 -16.008 1.00 82.38 134 GLU A C 1
ATOM 1086 O O . GLU A 1 134 ? -6.811 -6.062 -15.014 1.00 82.38 134 GLU A O 1
ATOM 1091 N N . HIS A 1 135 ? -6.141 -7.670 -16.416 1.00 85.88 135 HIS A N 1
ATOM 1092 C CA . HIS A 1 135 ? -7.006 -8.724 -15.852 1.00 85.88 135 HIS A CA 1
ATOM 1093 C C . HIS A 1 135 ? -6.249 -9.946 -15.317 1.00 85.88 135 HIS A C 1
ATOM 1095 O O . HIS A 1 135 ? -6.850 -10.998 -15.098 1.00 85.88 135 HIS A O 1
ATOM 1101 N N . ARG A 1 136 ? -4.916 -9.894 -15.265 1.00 91.56 136 ARG A N 1
ATOM 1102 C CA . ARG A 1 136 ? -4.073 -11.059 -14.960 1.00 91.56 136 ARG A CA 1
ATOM 1103 C C . ARG A 1 136 ? -2.882 -10.652 -14.119 1.00 91.56 136 ARG A C 1
ATOM 1105 O O . ARG A 1 136 ? -2.255 -9.631 -14.397 1.00 91.56 136 ARG A O 1
ATOM 1112 N N . LEU A 1 137 ? -2.546 -11.506 -13.163 1.00 95.62 137 LEU A N 1
ATOM 1113 C CA . LEU A 1 137 ? -1.370 -11.382 -12.323 1.00 95.62 137 LEU A CA 1
ATOM 1114 C C . LEU A 1 137 ? -0.555 -12.668 -12.398 1.00 95.62 137 LEU A C 1
ATOM 1116 O O . LEU A 1 137 ? -1.060 -13.753 -12.118 1.00 95.62 137 LEU A O 1
ATOM 1120 N N . GLU A 1 138 ? 0.717 -12.519 -12.743 1.00 97.56 138 GLU A N 1
ATOM 1121 C CA . GLU A 1 138 ? 1.687 -13.603 -12.806 1.00 97.56 138 GLU A CA 1
ATOM 1122 C C . GLU A 1 138 ? 2.827 -13.320 -11.829 1.00 97.56 138 GLU A C 1
ATOM 1124 O O . GLU A 1 138 ? 3.353 -12.207 -11.767 1.00 97.56 138 GLU A O 1
ATOM 1129 N N . ILE A 1 139 ? 3.244 -14.331 -11.070 1.00 98.00 139 ILE A N 1
ATOM 1130 C CA . ILE A 1 139 ? 4.419 -14.261 -10.203 1.00 98.00 139 ILE A CA 1
ATOM 1131 C C . ILE A 1 139 ? 5.593 -14.923 -10.909 1.00 98.00 139 ILE A C 1
ATOM 1133 O O . ILE A 1 139 ? 5.629 -16.140 -11.094 1.00 98.00 139 ILE A O 1
ATOM 1137 N N . VAL A 1 140 ? 6.591 -14.121 -11.265 1.00 97.69 140 VAL A N 1
ATOM 1138 C CA . VAL A 1 140 ? 7.848 -14.598 -11.839 1.00 97.69 140 VAL A CA 1
ATOM 1139 C C . VAL A 1 140 ? 8.804 -14.962 -10.705 1.00 97.69 140 VAL A C 1
ATOM 1141 O O . VAL A 1 140 ? 9.211 -14.115 -9.908 1.00 97.69 140 VAL A O 1
ATOM 1144 N N . CYS A 1 141 ? 9.194 -16.232 -10.629 1.00 95.94 141 CYS A N 1
ATOM 1145 C CA . CYS A 1 141 ? 10.246 -16.702 -9.733 1.00 95.94 141 CYS A CA 1
ATOM 1146 C C . CYS A 1 141 ? 11.610 -16.279 -10.280 1.00 95.94 141 CYS A C 1
ATOM 1148 O O . CYS A 1 141 ? 12.105 -16.855 -11.252 1.00 95.94 141 CYS A O 1
ATOM 1150 N N . LEU A 1 142 ? 12.227 -15.287 -9.641 1.00 93.75 142 LEU A N 1
ATOM 1151 C CA . LEU A 1 142 ? 13.515 -14.763 -10.065 1.00 93.75 142 LEU A CA 1
ATOM 1152 C C . LEU A 1 142 ? 14.659 -15.720 -9.682 1.00 93.75 142 LEU A C 1
ATOM 1154 O O . LEU A 1 142 ? 14.635 -16.342 -8.612 1.00 93.75 142 LEU A O 1
ATOM 1158 N N . PRO A 1 143 ? 15.708 -15.826 -10.517 1.00 86.81 143 PRO A N 1
ATOM 1159 C CA . PRO A 1 143 ? 16.894 -16.597 -10.176 1.00 86.81 143 PRO A CA 1
ATOM 1160 C C . PRO A 1 143 ? 17.583 -16.011 -8.938 1.00 86.81 143 PRO A C 1
ATOM 1162 O O . PRO A 1 143 ? 17.604 -14.797 -8.714 1.00 86.81 143 PRO A O 1
ATOM 1165 N N . ARG A 1 144 ? 18.179 -16.902 -8.132 1.00 73.81 144 ARG A N 1
ATOM 1166 C CA . ARG A 1 144 ? 18.938 -16.527 -6.924 1.00 73.81 144 ARG A CA 1
ATOM 1167 C C . ARG A 1 144 ? 20.261 -15.834 -7.240 1.00 73.81 144 ARG A C 1
ATOM 1169 O O . ARG A 1 144 ? 20.766 -15.093 -6.408 1.00 73.81 144 ARG A O 1
ATOM 1176 N N . GLN A 1 145 ? 20.853 -16.140 -8.391 1.00 70.19 145 GLN A N 1
ATOM 1177 C CA . GLN A 1 145 ? 22.076 -15.491 -8.846 1.00 70.19 145 GLN A CA 1
ATOM 1178 C C . GLN A 1 145 ? 21.708 -14.144 -9.474 1.00 70.19 145 GLN A C 1
ATOM 1180 O O . GLN A 1 145 ? 20.720 -14.058 -10.207 1.00 70.19 145 GLN A O 1
ATOM 1185 N N . ALA A 1 146 ? 22.493 -13.104 -9.178 1.00 65.62 146 ALA A N 1
ATOM 1186 C CA . ALA A 1 146 ? 22.368 -11.816 -9.853 1.00 65.62 146 ALA A CA 1
ATOM 1187 C C . ALA A 1 146 ? 22.503 -12.009 -11.370 1.00 65.62 146 ALA A C 1
ATOM 1189 O O . ALA A 1 146 ? 23.191 -12.926 -11.824 1.00 65.62 146 ALA A O 1
ATOM 1190 N N . PHE A 1 147 ? 21.901 -11.126 -12.166 1.00 76.00 147 PHE A N 1
ATOM 1191 C CA . PHE A 1 147 ? 21.941 -11.222 -13.631 1.00 76.00 147 PHE A CA 1
ATOM 1192 C C . PHE A 1 147 ? 23.312 -10.856 -14.230 1.00 76.00 147 PHE A C 1
ATOM 1194 O O . PHE A 1 147 ? 23.405 -10.526 -15.412 1.00 76.00 147 PHE A O 1
ATOM 1201 N N . SER A 1 148 ? 24.390 -10.938 -13.448 1.00 68.25 148 SER A N 1
ATOM 1202 C CA . SER A 1 148 ? 25.744 -10.623 -13.882 1.00 68.25 148 SER A CA 1
ATOM 1203 C C . SER A 1 148 ? 26.280 -11.656 -14.884 1.00 68.25 148 SER A C 1
ATOM 1205 O O . SER A 1 148 ? 25.881 -12.820 -14.900 1.00 68.25 148 SER A O 1
ATOM 1207 N N . ASP A 1 149 ? 27.171 -11.207 -15.767 1.00 62.81 149 ASP A N 1
ATOM 1208 C CA . ASP A 1 149 ? 27.781 -12.030 -16.822 1.00 62.81 149 ASP A CA 1
ATOM 1209 C C . ASP A 1 149 ? 29.062 -12.741 -16.371 1.00 62.81 149 ASP A C 1
ATOM 1211 O O . ASP A 1 149 ? 29.793 -13.281 -17.198 1.00 62.81 149 ASP A O 1
ATOM 1215 N N . TYR A 1 150 ? 29.345 -12.780 -15.063 1.00 54.41 150 TYR A N 1
ATOM 1216 C CA . TYR A 1 150 ? 30.471 -13.537 -14.516 1.00 54.41 150 TYR A CA 1
ATOM 1217 C C . TYR A 1 150 ? 30.156 -15.040 -14.540 1.00 54.41 150 TYR A C 1
ATOM 1219 O O . TYR A 1 150 ? 30.018 -15.686 -13.505 1.00 54.41 150 TYR A O 1
ATOM 1227 N N . SER A 1 151 ? 30.023 -15.619 -15.732 1.00 47.47 151 SER A N 1
ATOM 1228 C CA . SER A 1 151 ? 30.091 -17.063 -15.897 1.00 47.47 151 SER A CA 1
ATOM 1229 C C . SER A 1 151 ? 31.522 -17.498 -15.584 1.00 47.47 151 SER A C 1
ATOM 1231 O O . SER A 1 151 ? 32.444 -17.187 -16.339 1.00 47.47 151 SER A O 1
ATOM 1233 N N . SER A 1 152 ? 31.710 -18.238 -14.495 1.00 44.12 152 SER A N 1
ATOM 1234 C CA . SER A 1 152 ? 32.983 -18.881 -14.146 1.00 44.12 152 SER A CA 1
ATOM 1235 C C . SER A 1 152 ? 33.457 -19.916 -15.182 1.00 44.12 152 SER A C 1
ATOM 1237 O O . SER A 1 152 ? 34.600 -20.347 -15.108 1.00 44.12 152 SER A O 1
ATOM 1239 N N . ASP A 1 153 ? 32.612 -20.275 -16.156 1.00 45.34 153 ASP A N 1
ATOM 1240 C CA . ASP A 1 153 ? 32.821 -21.404 -17.077 1.00 45.34 153 ASP A CA 1
ATOM 1241 C C . ASP A 1 153 ? 33.037 -21.027 -18.557 1.00 45.34 153 ASP A C 1
ATOM 1243 O O . ASP A 1 153 ? 33.022 -21.899 -19.422 1.00 45.34 153 ASP A O 1
ATOM 1247 N N . GLY A 1 154 ? 33.242 -19.750 -18.904 1.00 45.16 154 GLY A N 1
ATOM 1248 C CA . GLY A 1 154 ? 33.542 -19.363 -20.298 1.00 45.16 154 GLY A CA 1
ATOM 1249 C C . GLY A 1 154 ? 32.415 -19.644 -21.310 1.00 45.16 154 GLY A C 1
ATOM 1250 O O . GLY A 1 154 ? 32.646 -19.636 -22.520 1.00 45.16 154 GLY A O 1
ATOM 1251 N N . ILE A 1 155 ? 31.192 -19.890 -20.830 1.00 51.06 155 ILE A N 1
ATOM 1252 C CA . ILE A 1 155 ? 29.998 -20.104 -21.651 1.00 51.06 155 ILE A CA 1
ATOM 1253 C C . ILE A 1 155 ? 29.396 -18.741 -21.998 1.00 51.06 155 ILE A C 1
ATOM 1255 O O . ILE A 1 155 ? 29.191 -17.905 -21.122 1.00 51.06 155 ILE A O 1
ATOM 1259 N N . ILE A 1 156 ? 29.090 -18.541 -23.283 1.00 54.78 156 ILE A N 1
ATOM 1260 C CA . ILE A 1 156 ? 28.437 -17.342 -23.828 1.00 54.78 156 ILE A CA 1
ATOM 1261 C C . ILE A 1 156 ? 27.251 -16.943 -22.926 1.00 54.78 156 ILE A C 1
ATOM 1263 O O . ILE A 1 156 ? 26.382 -17.790 -22.682 1.00 54.78 156 ILE A O 1
ATOM 1267 N N . PRO A 1 157 ? 27.179 -15.688 -22.438 1.00 58.53 157 PRO A N 1
ATOM 1268 C CA . PRO A 1 157 ? 26.097 -15.260 -21.561 1.00 58.53 157 PRO A CA 1
ATOM 1269 C C . PRO A 1 157 ? 24.747 -15.489 -22.248 1.00 58.53 157 PRO A C 1
ATOM 1271 O O . PRO A 1 157 ? 24.507 -15.038 -23.372 1.00 58.53 157 PRO A O 1
ATOM 1274 N N . ARG A 1 158 ? 23.863 -16.251 -21.590 1.00 64.44 158 ARG A N 1
ATOM 1275 C CA . ARG A 1 158 ? 22.539 -16.563 -22.140 1.00 64.44 158 ARG A CA 1
ATOM 1276 C C . ARG A 1 158 ? 21.739 -15.270 -22.293 1.00 64.44 158 ARG A C 1
ATOM 1278 O O . ARG A 1 158 ? 21.492 -14.569 -21.315 1.00 64.44 158 ARG A O 1
ATOM 1285 N N . LYS A 1 159 ? 21.287 -14.992 -23.520 1.00 80.19 159 LYS A N 1
ATOM 1286 C CA . LYS A 1 159 ? 20.417 -13.845 -23.840 1.00 80.19 159 LYS A CA 1
ATOM 1287 C C . LYS A 1 159 ? 19.041 -13.946 -23.166 1.00 80.19 159 LYS A C 1
ATOM 1289 O O . LYS A 1 159 ? 18.426 -12.923 -22.877 1.00 80.19 159 LYS A O 1
ATOM 1294 N N . LYS A 1 160 ? 18.569 -15.173 -22.923 1.00 88.06 160 LYS A N 1
ATOM 1295 C CA . LYS A 1 160 ? 17.322 -15.475 -22.216 1.00 88.06 160 LYS A CA 1
ATOM 1296 C C . LYS A 1 160 ? 17.596 -16.181 -20.890 1.00 88.06 160 LYS A C 1
ATOM 1298 O O . LYS A 1 160 ? 18.490 -17.024 -20.822 1.00 88.06 160 LYS A O 1
ATOM 1303 N N . VAL A 1 161 ? 16.821 -15.845 -19.866 1.00 90.50 161 VAL A N 1
ATOM 1304 C CA . VAL A 1 161 ? 16.871 -16.475 -18.545 1.00 90.50 161 VAL A CA 1
ATOM 1305 C C . VAL A 1 161 ? 15.525 -17.115 -18.255 1.00 90.50 161 VAL A C 1
ATOM 1307 O O . VAL A 1 161 ? 14.532 -16.410 -18.092 1.00 90.50 161 VAL A O 1
ATOM 1310 N N . ASP A 1 162 ? 15.507 -18.440 -18.176 1.00 90.75 162 ASP A N 1
ATOM 1311 C CA . ASP A 1 162 ? 14.287 -19.205 -17.925 1.00 90.75 162 ASP A CA 1
ATOM 1312 C C . ASP A 1 162 ? 13.758 -18.895 -16.522 1.00 90.75 162 ASP A C 1
ATOM 1314 O O . ASP A 1 162 ? 14.491 -19.006 -15.533 1.00 90.75 162 ASP A O 1
ATOM 1318 N N . CYS A 1 163 ? 12.495 -18.486 -16.429 1.00 93.25 163 CYS A N 1
ATOM 1319 C CA . CYS A 1 163 ? 11.857 -18.151 -15.162 1.00 93.25 163 CYS A CA 1
ATOM 1320 C C . CYS A 1 163 ? 10.520 -18.876 -15.044 1.00 93.25 163 CYS A C 1
ATOM 1322 O O . CYS A 1 163 ? 9.704 -18.866 -15.961 1.00 93.25 163 CYS A O 1
ATOM 1324 N N . ARG A 1 164 ? 10.278 -19.493 -13.885 1.00 95.06 164 ARG A N 1
ATOM 1325 C CA . ARG A 1 164 ? 8.973 -20.086 -13.589 1.00 95.06 164 ARG A CA 1
ATOM 1326 C C . ARG A 1 164 ? 7.962 -18.969 -13.337 1.00 95.06 164 ARG A C 1
ATOM 1328 O O . ARG A 1 164 ? 8.236 -18.081 -12.532 1.00 95.06 164 ARG A O 1
ATOM 1335 N N . THR A 1 165 ? 6.807 -19.057 -13.977 1.00 96.56 165 THR A N 1
ATOM 1336 C CA . THR A 1 165 ? 5.654 -18.170 -13.784 1.00 96.56 165 THR A CA 1
ATOM 1337 C C . THR A 1 165 ? 4.546 -18.905 -13.041 1.00 96.56 165 THR A C 1
ATOM 1339 O O . THR A 1 165 ? 4.397 -20.120 -13.193 1.00 96.56 165 THR A O 1
ATOM 1342 N N . LEU A 1 166 ? 3.803 -18.186 -12.204 1.00 96.69 166 LEU A N 1
ATOM 1343 C CA . LEU A 1 166 ? 2.672 -18.715 -11.448 1.00 96.69 166 LEU A CA 1
ATOM 1344 C C . LEU A 1 166 ? 1.493 -17.736 -11.535 1.00 96.69 166 LEU A C 1
ATOM 1346 O O . LEU A 1 166 ? 1.620 -16.604 -11.066 1.00 96.69 166 LEU A O 1
ATOM 1350 N N . SER A 1 167 ? 0.363 -18.178 -12.082 1.00 96.38 167 SER A N 1
ATOM 1351 C CA . SER A 1 167 ? -0.844 -17.357 -12.214 1.00 96.38 167 SER A CA 1
ATOM 1352 C C . SER A 1 167 ? -1.572 -17.241 -10.878 1.00 96.38 167 SER A C 1
ATOM 1354 O O . SER A 1 167 ? -1.765 -18.247 -10.202 1.00 96.38 167 SER A O 1
ATOM 1356 N N . VAL A 1 168 ? -1.981 -16.029 -10.498 1.00 96.94 168 VAL A N 1
ATOM 1357 C CA . VAL A 1 168 ? -2.662 -15.769 -9.219 1.00 96.94 168 VAL A CA 1
ATOM 1358 C C . VAL A 1 168 ? -4.141 -15.507 -9.428 1.00 96.94 168 VAL A C 1
ATOM 1360 O O . VAL A 1 168 ? -4.515 -14.653 -10.232 1.00 96.94 168 VAL A O 1
ATOM 1363 N N . GLY A 1 169 ? -4.975 -16.209 -8.658 1.00 95.19 169 GLY A N 1
ATOM 1364 C CA . GLY A 1 169 ? -6.403 -15.944 -8.541 1.00 95.19 169 GLY A CA 1
ATOM 1365 C C . GLY A 1 169 ? -7.118 -15.933 -9.888 1.00 95.19 169 GLY A C 1
ATOM 1366 O O . GLY A 1 169 ? -7.892 -15.015 -10.155 1.00 95.19 169 GLY A O 1
ATOM 1367 N N . THR A 1 170 ? -6.887 -16.929 -10.750 1.00 93.62 170 THR A N 1
ATOM 1368 C CA . THR A 1 170 ? -7.485 -16.976 -12.101 1.00 93.62 170 THR A CA 1
ATOM 1369 C C . THR A 1 170 ? -9.015 -17.081 -12.063 1.00 93.62 170 THR A C 1
ATOM 1371 O O . THR A 1 170 ? -9.716 -16.690 -13.000 1.00 93.62 170 THR A O 1
ATOM 1374 N N . ASN A 1 171 ? -9.549 -17.547 -10.931 1.00 92.94 171 ASN A N 1
ATOM 1375 C CA . ASN A 1 171 ? -10.970 -17.533 -10.601 1.00 92.94 171 ASN A CA 1
ATOM 1376 C C . ASN A 1 171 ? -11.491 -16.161 -10.142 1.00 92.94 171 ASN A C 1
ATOM 1378 O O . ASN A 1 171 ? -12.688 -15.996 -9.965 1.00 92.94 171 ASN A O 1
ATOM 1382 N N . PHE A 1 172 ? -10.663 -15.155 -9.934 1.00 92.94 172 PHE A N 1
ATOM 1383 C CA . PHE A 1 172 ? -11.115 -13.825 -9.516 1.00 92.94 172 PHE A CA 1
ATOM 1384 C C . PHE A 1 172 ? -10.823 -12.800 -10.603 1.00 92.94 172 PHE A C 1
ATOM 1386 O O . PHE A 1 172 ? -11.690 -11.992 -10.931 1.00 92.94 172 PHE A O 1
ATOM 1393 N N . TYR A 1 173 ? -9.665 -12.930 -11.247 1.00 92.38 173 TYR A N 1
ATOM 1394 C CA . TYR A 1 173 ? -9.165 -11.973 -12.220 1.00 92.38 173 TYR A CA 1
ATOM 1395 C C . TYR A 1 173 ? -9.093 -12.602 -13.609 1.00 92.38 173 TYR A C 1
ATOM 1397 O O . TYR A 1 173 ? -8.346 -13.547 -13.870 1.00 92.38 173 TYR A O 1
ATOM 1405 N N . SER A 1 174 ? -9.942 -12.108 -14.508 1.00 89.31 174 SER A N 1
ATOM 1406 C CA . SER A 1 174 ? -9.977 -12.510 -15.914 1.00 89.31 174 SER A CA 1
ATOM 1407 C C . SER A 1 174 ? -10.791 -11.495 -16.714 1.00 89.31 174 SER A C 1
ATOM 1409 O O . SER A 1 174 ? -11.560 -10.736 -16.138 1.00 89.31 174 SER A O 1
ATOM 1411 N N . LYS A 1 175 ? -10.720 -11.550 -18.049 1.00 84.75 175 LYS A N 1
ATOM 1412 C CA . LYS A 1 175 ? -11.494 -10.660 -18.939 1.00 84.75 175 LYS A CA 1
ATOM 1413 C C . LYS A 1 175 ? -13.013 -10.665 -18.706 1.00 84.75 175 LYS A C 1
ATOM 1415 O O . LYS A 1 175 ? -13.695 -9.782 -19.203 1.00 84.75 175 LYS A O 1
ATOM 1420 N N . SER A 1 176 ? -13.554 -11.700 -18.064 1.00 85.38 176 SER A N 1
ATOM 1421 C CA . SER A 1 176 ? -14.986 -11.838 -17.774 1.00 85.38 176 SER A CA 1
ATOM 1422 C C . SER A 1 176 ? -15.307 -11.759 -16.278 1.00 85.38 176 SER A C 1
ATOM 1424 O O . SER A 1 176 ? -16.389 -12.184 -15.879 1.00 85.38 176 SER A O 1
ATOM 1426 N N . ARG A 1 177 ? -14.350 -11.341 -15.440 1.00 88.25 177 ARG A N 1
ATOM 1427 C CA . ARG A 1 177 ? -14.514 -11.176 -13.988 1.00 88.25 177 ARG A CA 1
ATOM 1428 C C . ARG A 1 177 ? -14.002 -9.788 -13.580 1.00 88.25 177 ARG A C 1
ATOM 1430 O O . ARG A 1 177 ? -14.299 -8.835 -14.288 1.00 88.25 177 ARG A O 1
ATOM 1437 N N . ALA A 1 178 ? -13.287 -9.687 -12.460 1.00 88.19 178 ALA A N 1
ATOM 1438 C CA . ALA A 1 178 ? -12.758 -8.430 -11.962 1.00 88.19 178 ALA A CA 1
ATOM 1439 C C . ALA A 1 178 ? -11.427 -8.066 -12.631 1.00 88.19 178 ALA A C 1
ATOM 1441 O O . ALA A 1 178 ? -10.621 -8.935 -12.992 1.00 88.19 178 ALA A O 1
ATOM 1442 N N . ASP A 1 179 ? -11.194 -6.764 -12.713 1.00 89.19 179 ASP A N 1
ATOM 1443 C CA . ASP A 1 179 ? -9.949 -6.154 -13.168 1.00 89.19 179 ASP A CA 1
ATOM 1444 C C . ASP A 1 179 ? -9.101 -5.797 -11.953 1.00 89.19 179 ASP A C 1
ATOM 1446 O O . ASP A 1 179 ? -9.627 -5.556 -10.864 1.00 89.19 179 ASP A O 1
ATOM 1450 N N . ILE A 1 180 ? -7.782 -5.773 -12.122 1.00 90.81 180 ILE A N 1
ATOM 1451 C CA . ILE A 1 180 ? -6.861 -5.511 -11.015 1.00 90.81 180 ILE A CA 1
ATOM 1452 C C . ILE A 1 180 ? -6.552 -4.018 -10.965 1.00 90.81 180 ILE A C 1
ATOM 1454 O O . ILE A 1 180 ? -5.946 -3.489 -11.890 1.00 90.81 180 ILE A O 1
ATOM 1458 N N . LEU A 1 181 ? -6.913 -3.346 -9.870 1.00 89.94 181 LEU A N 1
ATOM 1459 C CA . LEU A 1 181 ? -6.674 -1.911 -9.700 1.00 89.94 181 LEU A CA 1
ATOM 1460 C C . LEU A 1 181 ? -5.304 -1.614 -9.090 1.00 89.94 181 LEU A C 1
ATOM 1462 O O . LEU A 1 181 ? -4.562 -0.774 -9.597 1.00 89.94 181 LEU A O 1
ATOM 1466 N N . LYS A 1 182 ? -4.949 -2.308 -8.005 1.00 92.69 182 LYS A N 1
ATOM 1467 C CA . LYS A 1 182 ? -3.684 -2.099 -7.287 1.00 92.69 182 LYS A CA 1
ATOM 1468 C C . LYS A 1 182 ? -3.209 -3.394 -6.637 1.00 92.69 182 LYS A C 1
ATOM 1470 O O . LYS A 1 182 ? -4.024 -4.203 -6.192 1.00 92.69 182 LYS A O 1
ATOM 1475 N N . ILE A 1 183 ? -1.888 -3.571 -6.570 1.00 95.25 183 ILE A N 1
ATOM 1476 C CA . ILE A 1 183 ? -1.243 -4.693 -5.878 1.00 95.25 183 ILE A CA 1
ATOM 1477 C C . ILE A 1 183 ? -0.107 -4.209 -4.980 1.00 95.25 183 ILE A C 1
ATOM 1479 O O . ILE A 1 183 ? 0.678 -3.351 -5.384 1.00 95.25 183 ILE A O 1
ATOM 1483 N N . GLU A 1 184 ? 0.026 -4.810 -3.799 1.00 96.50 184 GLU A N 1
ATOM 1484 C CA . GLU A 1 184 ? 1.157 -4.596 -2.889 1.00 96.50 184 GLU A CA 1
ATOM 1485 C C . GLU A 1 184 ? 1.527 -5.895 -2.160 1.00 96.50 184 GLU A C 1
ATOM 1487 O O . GLU A 1 184 ? 0.668 -6.709 -1.824 1.00 96.50 184 GLU A O 1
ATOM 1492 N N . TRP A 1 185 ? 2.820 -6.111 -1.909 1.00 97.75 185 TRP A N 1
ATOM 1493 C CA . TRP A 1 185 ? 3.283 -7.222 -1.074 1.00 97.75 185 TRP A CA 1
ATOM 1494 C C . TRP A 1 185 ? 3.088 -6.874 0.402 1.00 97.75 185 TRP A C 1
ATOM 1496 O O . TRP A 1 185 ? 3.485 -5.794 0.837 1.00 97.75 185 TRP A O 1
ATOM 1506 N N . HIS A 1 186 ? 2.522 -7.789 1.192 1.00 97.75 186 HIS A N 1
ATOM 1507 C CA . HIS A 1 186 ? 2.238 -7.495 2.594 1.00 97.75 186 HIS A CA 1
ATOM 1508 C C . HIS A 1 186 ? 3.540 -7.393 3.418 1.00 97.75 186 HIS A C 1
ATOM 1510 O O . HIS A 1 186 ? 4.309 -8.362 3.453 1.00 97.75 186 HIS A O 1
ATOM 1516 N N . PRO A 1 187 ? 3.805 -6.279 4.133 1.00 96.25 187 PRO A N 1
ATOM 1517 C CA . PRO A 1 187 ? 5.079 -6.046 4.821 1.00 96.25 187 PRO A CA 1
ATOM 1518 C C . PRO A 1 187 ? 5.334 -7.044 5.954 1.00 96.25 187 PRO A C 1
ATOM 1520 O O . PRO A 1 187 ? 6.471 -7.447 6.181 1.00 96.25 187 PRO A O 1
ATOM 1523 N N . LEU A 1 188 ? 4.271 -7.494 6.624 1.00 97.06 188 LEU A N 1
ATOM 1524 C CA . LEU A 1 188 ? 4.363 -8.479 7.704 1.00 97.06 188 LEU A CA 1
ATOM 1525 C C . LEU A 1 188 ? 4.476 -9.932 7.225 1.00 97.06 188 LEU A C 1
ATOM 1527 O O . LEU A 1 188 ? 4.598 -10.817 8.058 1.00 97.06 188 LEU A O 1
ATOM 1531 N N . SER A 1 189 ? 4.450 -10.219 5.920 1.00 96.75 189 SER A N 1
ATOM 1532 C CA . SER A 1 189 ? 4.489 -11.596 5.409 1.00 96.75 189 SER A CA 1
ATOM 1533 C C . SER A 1 189 ? 5.743 -12.354 5.873 1.00 96.75 189 SER A C 1
ATOM 1535 O O . SER A 1 189 ? 6.833 -12.109 5.357 1.00 96.75 189 SER A O 1
ATOM 1537 N N . GLU A 1 190 ? 5.596 -13.393 6.704 1.00 94.62 190 GLU A N 1
ATOM 1538 C CA . GLU A 1 190 ? 6.734 -14.220 7.161 1.00 94.62 190 GLU A CA 1
ATOM 1539 C C . GLU A 1 190 ? 7.510 -14.829 5.984 1.00 94.62 190 GLU A C 1
ATOM 1541 O O . GLU A 1 190 ? 8.742 -14.805 5.904 1.00 94.62 190 GLU A O 1
ATOM 1546 N N . THR A 1 191 ? 6.767 -15.370 5.028 1.00 93.81 191 THR A N 1
ATOM 1547 C CA . THR A 1 191 ? 7.287 -16.060 3.846 1.00 93.81 191 THR A CA 1
ATOM 1548 C C . THR A 1 191 ? 7.686 -15.111 2.716 1.00 93.81 191 THR A C 1
ATOM 1550 O O . THR A 1 191 ? 8.323 -15.546 1.757 1.00 93.81 191 THR A O 1
ATOM 1553 N N . ASN A 1 192 ? 7.397 -13.809 2.841 1.00 95.81 192 ASN A N 1
ATOM 1554 C CA . ASN A 1 192 ? 7.465 -12.816 1.762 1.00 95.81 192 ASN A CA 1
ATOM 1555 C C . ASN A 1 192 ? 6.690 -13.242 0.492 1.00 95.81 192 ASN A C 1
ATOM 1557 O O . ASN A 1 192 ? 7.143 -12.973 -0.623 1.00 95.81 192 ASN A O 1
ATOM 1561 N N . THR A 1 193 ? 5.573 -13.959 0.653 1.00 96.94 193 THR A N 1
ATOM 1562 C CA . THR A 1 193 ? 4.732 -14.482 -0.442 1.00 96.94 193 THR A CA 1
ATOM 1563 C C . THR A 1 193 ? 3.273 -14.043 -0.363 1.00 96.94 193 THR A C 1
ATOM 1565 O O . THR A 1 193 ? 2.496 -14.451 -1.223 1.00 96.94 193 THR A O 1
ATOM 1568 N N . HIS A 1 194 ? 2.903 -13.203 0.611 1.00 98.12 194 HIS A N 1
ATOM 1569 C CA . HIS A 1 194 ? 1.548 -12.663 0.684 1.00 98.12 194 HIS A CA 1
ATOM 1570 C C . HIS A 1 194 ? 1.418 -11.410 -0.171 1.00 98.12 194 HIS A C 1
ATOM 1572 O O . HIS A 1 194 ? 2.133 -10.427 0.048 1.00 98.12 194 HIS A O 1
ATOM 1578 N N . ILE A 1 195 ? 0.500 -11.449 -1.128 1.00 97.88 195 ILE A N 1
ATOM 1579 C CA . ILE A 1 195 ? 0.183 -10.328 -2.009 1.00 97.88 195 ILE A CA 1
ATOM 1580 C C . ILE A 1 195 ? -1.253 -9.875 -1.763 1.00 97.88 195 ILE A C 1
ATOM 1582 O O . ILE A 1 195 ? -2.166 -10.694 -1.672 1.00 97.88 195 ILE A O 1
ATOM 1586 N N . VAL A 1 196 ? -1.429 -8.565 -1.627 1.00 98.31 196 VAL A N 1
ATOM 1587 C CA . VAL A 1 196 ? -2.720 -7.904 -1.451 1.00 98.31 196 VAL A CA 1
ATOM 1588 C C . VAL A 1 196 ? -3.140 -7.329 -2.795 1.00 98.31 196 VAL A C 1
ATOM 1590 O O . VAL A 1 196 ? -2.349 -6.647 -3.450 1.00 98.31 196 VAL A O 1
ATOM 1593 N N . ILE A 1 197 ? -4.364 -7.628 -3.217 1.00 97.38 197 ILE A N 1
ATOM 1594 C CA . ILE A 1 197 ? -4.907 -7.257 -4.522 1.00 97.38 197 ILE A CA 1
ATOM 1595 C C . ILE A 1 197 ? -6.245 -6.557 -4.310 1.00 97.38 197 ILE A C 1
ATOM 1597 O O . ILE A 1 197 ? -7.155 -7.128 -3.708 1.00 9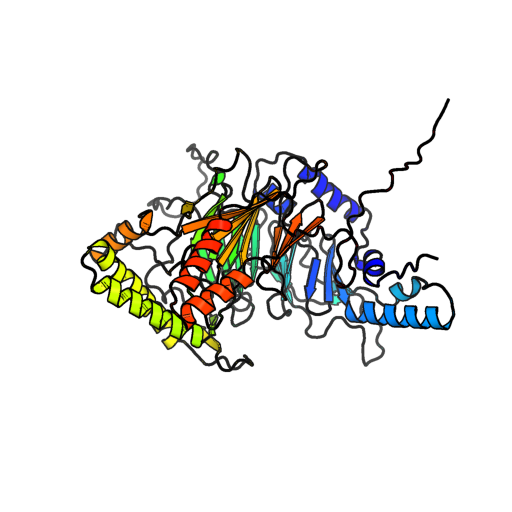7.38 197 ILE A O 1
ATOM 1601 N N . LEU A 1 198 ? -6.370 -5.343 -4.840 1.00 96.12 198 LEU A N 1
ATOM 1602 C CA . LEU A 1 198 ? -7.640 -4.631 -4.946 1.00 96.12 198 LEU A CA 1
ATOM 1603 C C . LEU A 1 198 ? -8.217 -4.842 -6.348 1.00 96.12 198 LEU A C 1
ATOM 1605 O O . LEU A 1 198 ? -7.551 -4.537 -7.341 1.00 96.12 198 LEU A O 1
ATOM 1609 N N . GLY A 1 199 ? -9.431 -5.387 -6.418 1.00 92.75 199 GLY A N 1
ATOM 1610 C CA . GLY A 1 199 ? -10.192 -5.504 -7.660 1.00 92.75 199 GLY A CA 1
ATOM 1611 C C . GLY A 1 199 ? -11.159 -4.338 -7.871 1.00 92.75 199 GLY A C 1
ATOM 1612 O O . GLY A 1 199 ? -11.504 -3.635 -6.924 1.00 92.75 199 GLY A O 1
ATOM 1613 N N . ASN A 1 200 ? -11.634 -4.161 -9.106 1.00 89.75 200 ASN A N 1
ATOM 1614 C CA . ASN A 1 200 ? -12.719 -3.220 -9.433 1.00 89.75 200 ASN A CA 1
ATOM 1615 C C . ASN A 1 200 ? -14.103 -3.653 -8.914 1.00 89.75 200 ASN A C 1
ATOM 1617 O O . ASN A 1 200 ? -15.080 -2.942 -9.099 1.00 89.75 200 ASN A O 1
ATOM 1621 N N . ASP A 1 201 ? -14.190 -4.819 -8.280 1.00 89.88 201 ASP A N 1
ATOM 1622 C CA . ASP A 1 201 ? -15.382 -5.353 -7.631 1.00 89.88 201 ASP A CA 1
ATOM 1623 C C . ASP A 1 201 ? -15.500 -4.918 -6.161 1.00 89.88 201 ASP A C 1
ATOM 1625 O O . ASP A 1 201 ? -16.224 -5.548 -5.395 1.00 89.88 201 ASP A O 1
ATOM 1629 N N . ASN A 1 202 ? -14.762 -3.877 -5.750 1.00 91.38 202 ASN A N 1
ATOM 1630 C CA . ASN A 1 202 ? -14.658 -3.389 -4.370 1.00 91.38 202 ASN A CA 1
ATOM 1631 C C . ASN A 1 202 ? -14.143 -4.433 -3.370 1.00 91.38 202 ASN A C 1
ATOM 1633 O O . ASN A 1 202 ? -14.259 -4.258 -2.158 1.00 91.38 202 ASN A O 1
ATOM 1637 N N . MET A 1 203 ? -13.524 -5.508 -3.861 1.00 95.56 203 MET A N 1
ATOM 1638 C CA . MET A 1 203 ? -12.991 -6.571 -3.023 1.00 95.56 203 MET A CA 1
ATOM 1639 C C . MET A 1 203 ? -11.474 -6.454 -2.894 1.00 95.56 203 MET A C 1
ATOM 1641 O O . MET A 1 203 ? -10.730 -6.478 -3.882 1.00 95.56 203 MET A O 1
ATOM 1645 N N . LEU A 1 204 ? -11.010 -6.422 -1.648 1.00 97.75 204 LEU A N 1
ATOM 1646 C CA . LEU A 1 204 ? -9.602 -6.531 -1.293 1.00 97.75 204 LEU A CA 1
ATOM 1647 C C . LEU A 1 204 ? -9.288 -7.969 -0.887 1.00 97.75 204 LEU A C 1
ATOM 1649 O O . LEU A 1 204 ? -9.941 -8.529 -0.008 1.00 97.75 204 LEU A O 1
ATOM 1653 N N . ARG A 1 205 ? -8.287 -8.580 -1.515 1.00 97.88 205 ARG A N 1
ATOM 1654 C CA . ARG A 1 205 ? -7.952 -9.995 -1.321 1.00 97.88 205 ARG A CA 1
ATOM 1655 C C . ARG A 1 205 ? -6.485 -10.173 -0.967 1.00 97.88 205 ARG A C 1
ATOM 1657 O O . ARG A 1 205 ? -5.627 -9.568 -1.602 1.00 97.88 205 ARG A O 1
ATOM 1664 N N . ILE A 1 206 ? -6.199 -11.031 0.007 1.00 98.19 206 ILE A N 1
ATOM 1665 C CA . ILE A 1 206 ? -4.839 -11.425 0.391 1.00 98.19 206 ILE A CA 1
ATOM 1666 C C . ILE A 1 206 ? -4.620 -12.863 -0.069 1.00 98.19 206 ILE A C 1
ATOM 1668 O O . ILE A 1 206 ? -5.366 -13.751 0.331 1.00 98.19 206 ILE A O 1
ATOM 1672 N N . PHE A 1 207 ? -3.606 -13.104 -0.896 1.00 98.00 207 PHE A N 1
ATOM 1673 C CA . PHE A 1 207 ? -3.218 -14.440 -1.358 1.00 98.00 207 PHE A CA 1
ATOM 1674 C C . PHE A 1 207 ? -1.868 -14.827 -0.764 1.00 98.00 207 PHE A C 1
ATOM 1676 O O . PHE A 1 207 ? -0.928 -14.039 -0.866 1.00 98.00 207 PHE A O 1
ATOM 1683 N N . ASP A 1 208 ? -1.731 -16.046 -0.234 1.00 96.94 208 ASP A N 1
ATOM 1684 C CA . ASP A 1 208 ? -0.419 -16.651 0.016 1.00 96.94 208 ASP A CA 1
ATOM 1685 C C . ASP A 1 208 ? 0.009 -17.479 -1.197 1.00 96.94 208 ASP A C 1
ATOM 1687 O O . ASP A 1 208 ? -0.324 -18.659 -1.327 1.00 96.94 208 ASP A O 1
ATOM 1691 N N . VAL A 1 209 ? 0.843 -16.881 -2.048 1.00 95.81 209 VAL A N 1
ATOM 1692 C CA . VAL A 1 209 ? 1.370 -17.512 -3.270 1.00 95.81 209 VAL A CA 1
ATOM 1693 C C . VAL A 1 209 ? 2.103 -18.832 -2.981 1.00 95.81 209 VAL A C 1
ATOM 1695 O O . VAL A 1 209 ? 2.240 -19.674 -3.869 1.00 95.81 209 VAL A O 1
ATOM 1698 N N . SER A 1 210 ? 2.607 -19.027 -1.759 1.00 94.44 210 SER A N 1
ATOM 1699 C CA . SER A 1 210 ? 3.321 -20.248 -1.380 1.00 94.44 210 SER A CA 1
ATOM 1700 C C . SER A 1 210 ? 2.415 -21.402 -0.944 1.00 94.44 210 SER A C 1
ATOM 1702 O O . SER A 1 210 ? 2.877 -22.546 -0.959 1.00 94.44 210 SER A O 1
ATOM 1704 N N . ASN A 1 211 ? 1.161 -21.116 -0.579 1.00 93.88 211 ASN A N 1
ATOM 1705 C CA . ASN A 1 211 ? 0.216 -22.084 -0.030 1.00 93.88 211 ASN A CA 1
ATOM 1706 C C . ASN A 1 211 ? -0.931 -22.386 -1.004 1.00 93.88 211 ASN A C 1
ATOM 1708 O O . ASN A 1 211 ? -1.012 -23.503 -1.513 1.00 93.88 211 ASN A O 1
ATOM 1712 N N . ASP A 1 212 ? -1.773 -21.393 -1.300 1.00 94.75 212 ASP A N 1
ATOM 1713 C CA . ASP A 1 212 ? -2.828 -21.482 -2.312 1.00 94.75 212 ASP A CA 1
ATOM 1714 C C . ASP A 1 212 ? -2.803 -20.213 -3.165 1.00 94.75 212 ASP A C 1
ATOM 1716 O O . ASP A 1 212 ? -3.005 -19.097 -2.689 1.00 94.75 212 ASP A O 1
ATOM 1720 N N . ILE A 1 213 ? -2.509 -20.403 -4.447 1.00 95.00 213 ILE A N 1
ATOM 1721 C CA . ILE A 1 213 ? -2.371 -19.312 -5.404 1.00 95.00 213 ILE A CA 1
ATOM 1722 C C . ILE A 1 213 ? -3.697 -18.963 -6.093 1.00 95.00 213 ILE A C 1
ATOM 1724 O O . ILE A 1 213 ? -3.826 -17.883 -6.667 1.00 95.00 213 ILE A O 1
ATOM 1728 N N . GLU A 1 214 ? -4.687 -19.855 -6.042 1.00 95.31 214 GLU A N 1
ATOM 1729 C CA . GLU A 1 214 ? -5.982 -19.674 -6.699 1.00 95.31 214 GLU A CA 1
ATOM 1730 C C . GLU A 1 214 ? -7.044 -19.138 -5.745 1.00 95.31 214 GLU A C 1
ATOM 1732 O O . GLU A 1 214 ? -7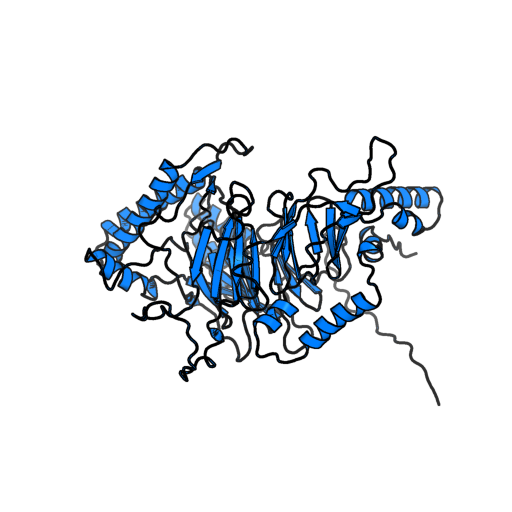.912 -18.381 -6.185 1.00 95.31 214 GLU A O 1
ATOM 1737 N N . THR A 1 215 ? -6.974 -19.496 -4.461 1.00 96.00 215 THR A N 1
ATOM 1738 C CA . THR A 1 215 ? -7.924 -19.039 -3.439 1.00 96.00 215 THR A CA 1
ATOM 1739 C C . THR A 1 215 ? -7.277 -17.997 -2.530 1.00 96.00 215 THR A C 1
ATOM 1741 O O . THR A 1 215 ? -6.201 -18.259 -1.992 1.00 96.00 215 THR A O 1
ATOM 1744 N N . PRO A 1 216 ? -7.904 -16.827 -2.318 1.00 96.81 216 PRO A N 1
ATOM 1745 C CA . PRO A 1 216 ? -7.408 -15.870 -1.345 1.00 96.81 216 PRO A CA 1
ATOM 1746 C C . PRO A 1 216 ? -7.514 -16.456 0.062 1.00 96.81 216 PRO A C 1
ATOM 1748 O O . PRO A 1 216 ? -8.512 -17.082 0.413 1.00 96.81 216 PRO A O 1
ATOM 1751 N N . GLU A 1 217 ? -6.494 -16.203 0.869 1.00 94.94 217 GLU A N 1
ATOM 1752 C CA . GLU A 1 217 ? -6.487 -16.518 2.293 1.00 94.94 217 GLU A CA 1
ATOM 1753 C C . GLU A 1 217 ? -7.517 -15.667 3.049 1.00 94.94 217 GLU A C 1
ATOM 1755 O O . GLU A 1 217 ? -8.187 -16.155 3.950 1.00 94.94 217 GLU A O 1
ATOM 1760 N N . GLN A 1 218 ? -7.655 -14.393 2.670 1.00 95.50 218 GLN A N 1
ATOM 1761 C CA . GLN A 1 218 ? -8.611 -13.455 3.259 1.00 95.50 218 GLN A CA 1
ATOM 1762 C C . GLN A 1 218 ? -9.223 -12.577 2.166 1.00 95.50 218 GLN A C 1
ATOM 1764 O O . GLN A 1 218 ? -8.553 -12.218 1.194 1.00 95.50 218 GLN A O 1
ATOM 1769 N N . SER A 1 219 ? -10.502 -12.229 2.313 1.00 95.88 219 SER A N 1
ATOM 1770 C CA . SER A 1 219 ? -11.235 -11.354 1.390 1.00 95.88 219 SER A CA 1
ATOM 1771 C C . SER A 1 219 ? -12.100 -10.365 2.165 1.00 95.88 219 SER A C 1
ATOM 1773 O O . SER A 1 219 ? -12.841 -10.767 3.059 1.00 95.88 219 SER A O 1
ATOM 1775 N N . PHE A 1 220 ? -12.036 -9.092 1.788 1.00 95.88 220 PHE A N 1
ATOM 1776 C CA . PHE A 1 220 ? -12.763 -7.997 2.423 1.00 95.88 220 PHE A CA 1
ATOM 1777 C C . PHE A 1 220 ? -13.588 -7.254 1.378 1.00 95.88 220 PHE A C 1
ATOM 1779 O O . PHE A 1 220 ? -13.049 -6.817 0.363 1.00 95.88 220 PHE A O 1
ATOM 1786 N N . ASP A 1 221 ? -14.883 -7.116 1.639 1.00 94.50 221 ASP A N 1
ATOM 1787 C CA . ASP A 1 221 ? -15.776 -6.253 0.867 1.00 94.50 221 ASP A CA 1
ATOM 1788 C C . ASP A 1 221 ? -15.627 -4.817 1.374 1.00 94.50 221 ASP A C 1
ATOM 1790 O O . ASP A 1 221 ? -15.870 -4.549 2.553 1.00 94.50 221 ASP A O 1
ATOM 1794 N N . LEU A 1 222 ? -15.191 -3.908 0.504 1.00 94.25 222 LEU A N 1
ATOM 1795 C CA . LEU A 1 222 ? -14.946 -2.502 0.824 1.00 94.25 222 LEU A CA 1
ATOM 1796 C C . LEU A 1 222 ? -16.130 -1.587 0.491 1.00 94.25 222 LEU A C 1
ATOM 1798 O O . LEU A 1 222 ? -16.020 -0.379 0.706 1.00 94.25 222 LEU A O 1
ATOM 1802 N N . SER A 1 223 ? -17.244 -2.133 -0.009 1.00 87.12 223 SER A N 1
ATOM 1803 C CA . SER A 1 223 ? -18.424 -1.340 -0.351 1.00 87.12 223 SER A CA 1
ATOM 1804 C C . SER A 1 223 ? -18.960 -0.567 0.871 1.00 87.12 223 SER A C 1
ATOM 1806 O O . SER A 1 223 ? -19.002 -1.114 1.981 1.00 87.12 223 SER A O 1
ATOM 1808 N N . PRO A 1 224 ? -19.373 0.706 0.722 1.00 74.56 224 PRO A N 1
ATOM 1809 C CA . PRO A 1 224 ? -19.809 1.530 1.857 1.00 74.56 224 PRO A CA 1
ATOM 1810 C C . PRO A 1 224 ? -21.095 1.027 2.517 1.00 74.56 224 PRO A C 1
ATOM 1812 O O . PRO A 1 224 ? -21.269 1.144 3.730 1.00 74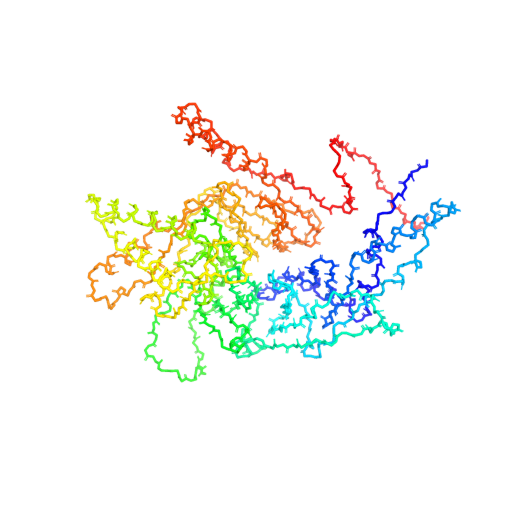.56 224 PRO A O 1
ATOM 1815 N N . SER A 1 225 ? -21.993 0.439 1.726 1.00 65.88 225 SER A N 1
ATOM 1816 C CA . SER A 1 225 ? -23.272 -0.089 2.192 1.00 65.88 225 SER A CA 1
ATOM 1817 C C . SER A 1 225 ? -23.140 -1.565 2.562 1.00 65.88 225 SER A C 1
ATOM 1819 O O . SER A 1 225 ? -22.765 -2.388 1.730 1.00 65.88 225 SER A O 1
ATOM 1821 N N . GLU A 1 226 ? -23.488 -1.944 3.797 1.00 58.84 226 GLU A N 1
ATOM 1822 C CA . GLU A 1 226 ? -23.792 -3.351 4.075 1.00 58.84 226 GLU A CA 1
ATOM 1823 C C . GLU A 1 226 ? -25.019 -3.734 3.240 1.00 58.84 226 GLU A C 1
ATOM 1825 O O . GLU A 1 226 ? -26.157 -3.411 3.596 1.00 58.84 226 GLU A O 1
ATOM 1830 N N . GLN A 1 227 ? -24.800 -4.403 2.104 1.00 45.44 227 GLN A N 1
ATOM 1831 C CA . GLN A 1 227 ? -25.889 -4.990 1.334 1.00 45.44 227 GLN A CA 1
ATOM 1832 C C . GLN A 1 227 ? -26.732 -5.829 2.295 1.00 45.44 227 GLN A C 1
ATOM 1834 O O . GLN A 1 227 ? -26.249 -6.805 2.876 1.00 45.44 227 GLN A O 1
ATOM 1839 N N . LYS A 1 228 ? -28.000 -5.442 2.495 1.00 35.91 228 LYS A N 1
ATOM 1840 C CA . LYS A 1 228 ? -28.947 -6.238 3.284 1.00 35.91 228 LYS A CA 1
ATOM 1841 C C . LYS A 1 228 ? -28.850 -7.684 2.791 1.00 35.91 228 LYS A C 1
ATOM 1843 O O . LYS A 1 228 ? -29.027 -7.892 1.588 1.00 35.91 228 LYS A O 1
ATOM 1848 N N . PRO A 1 229 ? -28.604 -8.679 3.661 1.00 34.66 229 PRO A N 1
ATOM 1849 C CA . PRO A 1 229 ? -28.508 -10.061 3.222 1.00 34.66 229 PRO A CA 1
ATOM 1850 C C . PRO A 1 229 ? -29.827 -10.452 2.551 1.00 34.66 229 PRO A C 1
ATOM 1852 O O . PRO A 1 229 ? -30.861 -10.597 3.206 1.00 34.66 229 PRO A O 1
ATOM 1855 N N . SER A 1 230 ? -29.816 -10.574 1.221 1.00 32.16 230 SER A N 1
ATOM 1856 C CA . SER A 1 230 ? -30.977 -11.055 0.485 1.00 32.16 230 SER A CA 1
ATOM 1857 C C . SER A 1 230 ? -31.145 -12.533 0.824 1.00 32.16 230 SER A C 1
ATOM 1859 O O . SER A 1 230 ? -30.246 -13.328 0.570 1.00 32.16 230 SER A O 1
ATOM 1861 N N . ILE A 1 231 ? -32.292 -12.909 1.387 1.00 38.25 231 ILE A N 1
ATOM 1862 C CA . ILE A 1 231 ? -32.629 -14.264 1.871 1.00 38.25 231 ILE A CA 1
ATOM 1863 C C . ILE A 1 231 ? -32.759 -15.300 0.716 1.00 38.25 231 ILE A C 1
ATOM 1865 O O . ILE A 1 231 ? -33.285 -16.395 0.896 1.00 38.25 231 ILE A O 1
ATOM 1869 N N . ALA A 1 232 ? -32.272 -15.011 -0.493 1.00 32.44 232 ALA A N 1
ATOM 1870 C CA . ALA A 1 232 ? -32.372 -15.918 -1.633 1.00 32.44 232 ALA A CA 1
ATOM 1871 C C . ALA A 1 232 ? -31.070 -16.725 -1.844 1.00 32.44 232 ALA A C 1
ATOM 1873 O O . ALA A 1 232 ? -29.988 -16.137 -1.857 1.00 32.44 232 ALA A O 1
ATOM 1874 N N . PRO A 1 233 ? -31.148 -18.057 -2.041 1.00 32.53 233 PRO A N 1
ATOM 1875 C CA . PRO A 1 233 ? -29.982 -18.893 -2.332 1.00 32.53 233 PRO A CA 1
ATOM 1876 C C . PRO A 1 233 ? -29.339 -18.523 -3.685 1.00 32.53 233 PRO A C 1
ATOM 1878 O O . PRO A 1 233 ? -30.019 -17.966 -4.553 1.00 32.53 233 PRO A O 1
ATOM 1881 N N . PRO A 1 234 ? -28.052 -18.867 -3.907 1.00 35.44 234 PRO A N 1
ATOM 1882 C CA . PRO A 1 234 ? -27.308 -18.491 -5.103 1.00 35.44 234 PRO A CA 1
ATOM 1883 C C . PRO A 1 234 ? -27.787 -19.337 -6.284 1.00 35.44 234 PRO A C 1
ATOM 1885 O O . PRO A 1 234 ? -27.233 -20.384 -6.608 1.00 35.44 234 PRO A O 1
ATOM 1888 N N . THR A 1 235 ? -28.859 -18.893 -6.927 1.00 31.89 235 THR A N 1
ATOM 1889 C CA . THR A 1 235 ? -29.256 -19.373 -8.247 1.00 31.89 235 THR A CA 1
ATOM 1890 C C . THR A 1 235 ? -29.078 -18.232 -9.232 1.00 31.89 235 THR A C 1
ATOM 1892 O O . THR A 1 235 ? -29.464 -17.097 -8.970 1.00 31.89 235 THR A O 1
ATOM 1895 N N . GLN A 1 236 ? -28.376 -18.560 -10.315 1.00 37.88 236 GLN A N 1
ATOM 1896 C CA . GLN A 1 236 ? -27.992 -17.730 -11.455 1.00 37.88 236 GLN A CA 1
ATOM 1897 C C . GLN A 1 236 ? -28.892 -16.499 -11.653 1.00 37.88 236 GLN A C 1
ATOM 1899 O O . GLN A 1 236 ? -30.013 -16.610 -12.147 1.00 37.88 236 GLN A O 1
ATOM 1904 N N . ARG A 1 237 ? -28.377 -15.311 -11.304 1.00 34.16 237 ARG A N 1
ATOM 1905 C CA . ARG A 1 237 ? -28.999 -14.031 -11.661 1.00 34.16 237 ARG A CA 1
ATOM 1906 C C . ARG A 1 237 ? -28.798 -13.783 -13.160 1.00 34.16 237 ARG A C 1
ATOM 1908 O O . ARG A 1 237 ? -27.860 -13.116 -13.572 1.00 34.16 237 ARG A O 1
ATOM 1915 N N . ILE A 1 238 ? -29.681 -14.353 -13.978 1.00 34.75 238 ILE A N 1
ATOM 1916 C CA . ILE A 1 238 ? -30.046 -13.792 -15.283 1.00 34.75 238 ILE A CA 1
ATOM 1917 C C . ILE A 1 238 ? -31.385 -13.096 -15.047 1.00 34.75 238 ILE A C 1
ATOM 1919 O O . ILE A 1 238 ? -32.438 -13.726 -15.084 1.00 34.75 238 ILE A O 1
ATOM 1923 N N . GLY A 1 239 ? -31.341 -11.811 -14.710 1.00 28.66 239 GLY A N 1
ATOM 1924 C CA . GLY A 1 239 ? -32.534 -11.025 -14.420 1.00 28.66 239 GLY A CA 1
ATOM 1925 C C . GLY A 1 239 ? -32.165 -9.568 -14.197 1.00 28.66 239 GLY A C 1
ATOM 1926 O O . GLY A 1 239 ? -31.603 -9.233 -13.162 1.00 28.66 239 GLY A O 1
ATOM 1927 N N . PHE A 1 240 ? -32.457 -8.743 -15.200 1.00 35.94 240 PHE A N 1
ATOM 1928 C CA . PHE A 1 240 ? -32.327 -7.290 -15.181 1.00 35.94 240 PHE A CA 1
ATOM 1929 C C . PHE A 1 240 ? -33.170 -6.705 -14.037 1.00 35.94 240 PHE A C 1
ATOM 1931 O O . PHE A 1 240 ? -34.400 -6.753 -14.107 1.00 35.94 240 PHE A O 1
ATOM 1938 N N . SER A 1 241 ? -32.515 -6.178 -12.999 1.00 27.95 241 SER A N 1
ATOM 1939 C CA . SER A 1 241 ? -33.137 -5.266 -12.035 1.00 27.95 241 SER A CA 1
ATOM 1940 C C . SER A 1 241 ? -32.928 -3.845 -12.547 1.00 27.95 241 SER A C 1
ATOM 1942 O O . SER A 1 241 ? -31.805 -3.471 -12.861 1.00 27.95 241 SER A O 1
ATOM 1944 N N . PHE A 1 242 ? -34.013 -3.088 -12.684 1.00 33.62 242 PHE A N 1
ATOM 1945 C CA . PHE A 1 242 ? -33.981 -1.638 -12.869 1.00 33.62 242 PHE A CA 1
ATOM 1946 C C . PHE A 1 242 ? -34.115 -0.997 -11.484 1.00 33.62 242 PHE A C 1
ATOM 1948 O O . PHE A 1 242 ? -35.162 -0.443 -11.166 1.00 33.62 242 PHE A O 1
ATOM 1955 N N . ASP A 1 243 ? -33.088 -1.143 -10.655 1.00 38.22 243 ASP A N 1
ATOM 1956 C CA . ASP A 1 243 ? -32.868 -0.282 -9.495 1.00 38.22 243 ASP A CA 1
ATOM 1957 C C . ASP A 1 243 ? -31.517 0.390 -9.761 1.00 38.22 243 ASP A C 1
ATOM 1959 O O . ASP A 1 243 ? -30.565 -0.338 -10.004 1.00 38.22 243 ASP A O 1
ATOM 1963 N N . ASP A 1 244 ? -31.491 1.725 -9.839 1.00 38.78 244 ASP A N 1
ATOM 1964 C CA . ASP A 1 244 ? -30.371 2.698 -9.878 1.00 38.78 244 ASP A CA 1
ATOM 1965 C C . ASP A 1 244 ? -28.906 2.200 -9.693 1.00 38.78 244 ASP A C 1
ATOM 1967 O O . ASP A 1 244 ? -28.143 2.756 -8.909 1.00 38.78 244 ASP A O 1
ATOM 1971 N N . ASP A 1 245 ? -28.459 1.194 -10.447 1.00 44.00 245 ASP A N 1
ATOM 1972 C CA . ASP A 1 245 ? -27.099 0.626 -10.388 1.00 44.00 245 ASP A CA 1
ATOM 1973 C C . ASP A 1 245 ? -26.038 1.512 -11.095 1.00 44.00 245 ASP A C 1
ATOM 1975 O O . ASP A 1 245 ? -24.874 1.126 -11.174 1.00 44.00 245 ASP A O 1
ATOM 1979 N N . ASP A 1 246 ? -26.413 2.689 -11.621 1.00 44.19 246 ASP A N 1
ATOM 1980 C CA . ASP A 1 246 ? -25.541 3.558 -12.443 1.00 44.19 246 ASP A CA 1
ATOM 1981 C C . ASP A 1 246 ? -25.149 4.897 -11.768 1.00 44.19 246 ASP A C 1
ATOM 1983 O O . ASP A 1 246 ? -24.364 5.650 -12.338 1.00 44.19 246 ASP A O 1
ATOM 1987 N N . ASP A 1 247 ? -25.642 5.216 -10.557 1.00 48.81 247 ASP A N 1
ATOM 1988 C CA . ASP A 1 247 ? -25.551 6.593 -10.011 1.00 48.81 247 ASP A CA 1
ATOM 1989 C C . ASP A 1 247 ? -24.569 6.831 -8.838 1.00 48.81 247 ASP A C 1
ATOM 1991 O O . ASP A 1 247 ? -24.343 7.988 -8.491 1.00 48.81 247 ASP A O 1
ATOM 1995 N N . ASN A 1 248 ? -23.906 5.814 -8.263 1.00 57.72 248 ASN A N 1
ATOM 1996 C CA . ASN A 1 248 ? -22.960 6.008 -7.138 1.00 57.72 248 ASN A CA 1
ATOM 1997 C C . ASN A 1 248 ? -21.537 5.488 -7.409 1.00 57.72 248 ASN A C 1
ATOM 1999 O O . ASN A 1 248 ? -20.895 4.899 -6.542 1.00 57.72 248 ASN A O 1
ATOM 2003 N N . ALA A 1 249 ? -20.985 5.754 -8.594 1.00 64.44 249 ALA A N 1
ATOM 2004 C CA . ALA A 1 249 ? -19.603 5.378 -8.912 1.00 64.44 249 ALA A CA 1
ATOM 2005 C C . ALA A 1 249 ? -18.544 6.010 -7.970 1.00 64.44 249 ALA A C 1
ATOM 2007 O O . ALA A 1 249 ? -17.396 5.574 -7.940 1.00 64.44 249 ALA A O 1
ATOM 2008 N N . ASP A 1 250 ? -18.917 7.021 -7.179 1.00 73.81 250 ASP A N 1
ATOM 2009 C CA . ASP A 1 250 ? -18.077 7.617 -6.132 1.00 73.81 250 ASP A CA 1
ATOM 2010 C C . ASP A 1 250 ? -17.777 6.660 -4.961 1.00 73.81 250 ASP A C 1
ATOM 2012 O O . ASP A 1 250 ? -16.829 6.896 -4.204 1.00 73.81 250 ASP A O 1
ATOM 2016 N N . GLU A 1 251 ? -18.556 5.583 -4.822 1.00 84.31 251 GLU A N 1
ATOM 2017 C CA . GLU A 1 251 ? -18.439 4.583 -3.755 1.00 84.31 251 GLU A CA 1
ATOM 2018 C C . GLU A 1 251 ? -17.425 3.465 -4.049 1.00 84.31 251 GLU A C 1
ATOM 2020 O O . GLU A 1 251 ? -17.153 2.645 -3.170 1.00 84.31 251 GLU A O 1
ATOM 2025 N N . ASP A 1 252 ? -16.828 3.441 -5.243 1.00 88.44 252 ASP A N 1
ATOM 2026 C CA . ASP A 1 252 ? -15.860 2.411 -5.617 1.00 88.44 252 ASP A CA 1
ATOM 2027 C C . ASP A 1 252 ? -14.516 2.612 -4.913 1.00 88.44 252 ASP A C 1
ATOM 2029 O O . ASP A 1 252 ? -13.929 3.692 -4.959 1.00 88.44 252 ASP A O 1
ATOM 2033 N N . ALA A 1 253 ? -13.978 1.565 -4.293 1.00 92.50 253 ALA A N 1
ATOM 2034 C CA . ALA A 1 253 ? -12.626 1.549 -3.757 1.00 92.50 253 ALA A CA 1
ATOM 2035 C C . ALA A 1 253 ? -11.610 1.527 -4.907 1.00 92.50 253 ALA A C 1
ATOM 2037 O O . ALA A 1 253 ? -11.541 0.575 -5.682 1.00 92.50 253 ALA A O 1
ATOM 2038 N N . VAL A 1 254 ? -10.780 2.568 -4.996 1.00 91.62 254 VAL A N 1
ATOM 2039 C CA . VAL A 1 254 ? -9.872 2.774 -6.141 1.00 91.62 254 VAL A CA 1
ATOM 2040 C C . VAL A 1 254 ? -8.401 2.551 -5.815 1.00 91.62 254 VAL A C 1
ATOM 2042 O O . VAL A 1 254 ? -7.595 2.274 -6.702 1.00 91.62 254 VAL A O 1
ATOM 2045 N N . THR A 1 255 ? -8.025 2.664 -4.544 1.00 94.88 255 THR A N 1
ATOM 2046 C CA . THR A 1 255 ? -6.639 2.503 -4.098 1.00 94.88 255 THR A CA 1
ATOM 2047 C C . THR A 1 255 ? -6.586 2.143 -2.616 1.00 94.88 255 THR A C 1
ATOM 2049 O O . THR A 1 255 ? -7.523 2.404 -1.860 1.00 94.88 255 THR A O 1
ATOM 2052 N N . PHE A 1 256 ? -5.470 1.558 -2.195 1.00 97.75 256 PHE A N 1
ATOM 2053 C CA . PHE A 1 256 ? -5.190 1.220 -0.804 1.00 97.75 256 PHE A CA 1
ATOM 2054 C C . PHE A 1 256 ? -3.721 1.471 -0.459 1.00 97.75 256 PHE A C 1
ATOM 2056 O O . PHE A 1 256 ? -2.888 1.600 -1.354 1.00 97.75 256 PHE A O 1
ATOM 2063 N N . ALA A 1 257 ? -3.409 1.528 0.831 1.00 98.00 257 ALA A N 1
ATOM 2064 C CA . ALA A 1 257 ? -2.060 1.583 1.370 1.00 98.00 257 ALA A CA 1
ATOM 2065 C C . ALA A 1 257 ? -1.960 0.693 2.615 1.00 98.00 257 ALA A C 1
ATOM 2067 O O . ALA A 1 257 ? -2.848 0.697 3.472 1.00 98.00 257 ALA A O 1
ATOM 2068 N N . LEU A 1 258 ? -0.869 -0.063 2.722 1.00 97.75 258 LEU A N 1
ATOM 2069 C CA . LEU A 1 258 ? -0.567 -0.873 3.901 1.00 97.75 258 LEU A CA 1
ATOM 2070 C C . LEU A 1 258 ? 0.163 -0.025 4.946 1.00 97.75 258 LEU A C 1
ATOM 2072 O O . LEU A 1 258 ? 1.038 0.768 4.600 1.00 97.75 258 LEU A O 1
ATOM 2076 N N . GLY A 1 259 ? -0.133 -0.222 6.231 1.00 95.25 259 GLY A N 1
ATOM 2077 C CA . GLY A 1 259 ? 0.475 0.577 7.300 1.00 95.25 259 GLY A CA 1
ATOM 2078 C C . GLY A 1 259 ? 1.943 0.260 7.632 1.00 95.25 259 GLY A C 1
ATOM 2079 O O . GLY A 1 259 ? 2.490 0.786 8.598 1.00 95.25 259 GLY A O 1
ATOM 2080 N N . GLY A 1 260 ? 2.612 -0.549 6.804 1.00 93.69 260 GLY A N 1
ATOM 2081 C CA . GLY A 1 260 ? 4.059 -0.755 6.850 1.00 93.69 260 GLY A CA 1
ATOM 2082 C C . GLY A 1 260 ? 4.527 -1.910 7.749 1.00 93.69 260 GLY A C 1
ATOM 2083 O O . GLY A 1 260 ? 3.732 -2.743 8.185 1.00 93.69 260 GLY A O 1
ATOM 2084 N N . PRO A 1 261 ? 5.849 -2.042 7.957 1.00 94.56 261 PRO A N 1
ATOM 2085 C CA . PRO A 1 261 ? 6.421 -3.098 8.785 1.00 94.56 261 PRO A CA 1
ATOM 2086 C C . PRO A 1 261 ? 6.239 -2.808 10.279 1.00 94.56 261 PRO A C 1
ATOM 2088 O O . PRO A 1 261 ? 6.144 -1.660 10.701 1.00 94.56 261 PRO A O 1
ATOM 2091 N N . SER A 1 262 ? 6.288 -3.858 11.098 1.00 94.94 262 SER A N 1
ATOM 2092 C CA . SER A 1 262 ? 6.330 -3.718 12.554 1.00 94.94 262 SER A CA 1
ATOM 2093 C C . SER A 1 262 ? 7.673 -3.134 13.005 1.00 94.94 262 SER A C 1
ATOM 2095 O O . SER A 1 262 ? 8.727 -3.728 12.755 1.00 94.94 262 SER A O 1
ATOM 2097 N N . LYS A 1 263 ? 7.626 -1.995 13.705 1.00 92.56 263 LYS A N 1
ATOM 2098 C CA . LYS A 1 263 ? 8.765 -1.347 14.377 1.00 92.56 263 LYS A CA 1
ATOM 2099 C C . LYS A 1 263 ? 8.571 -1.373 15.893 1.00 92.56 263 LYS A C 1
ATOM 2101 O O . LYS A 1 263 ? 7.469 -1.621 16.365 1.00 92.56 263 LYS A O 1
ATOM 2106 N N . ASP A 1 264 ? 9.629 -1.107 16.660 1.00 90.00 264 ASP A N 1
ATOM 2107 C CA . ASP A 1 264 ? 9.583 -1.213 18.128 1.00 90.00 264 ASP A CA 1
ATOM 2108 C C . ASP A 1 264 ? 8.527 -0.295 18.765 1.00 90.00 264 ASP A C 1
ATOM 2110 O O . ASP A 1 264 ? 7.852 -0.680 19.718 1.00 90.00 264 ASP A O 1
ATOM 2114 N N . ASN A 1 265 ? 8.349 0.897 18.196 1.00 84.25 265 ASN A N 1
ATOM 2115 C CA . ASN A 1 265 ? 7.395 1.895 18.669 1.00 84.25 265 ASN A CA 1
ATOM 2116 C C . ASN A 1 265 ? 6.110 1.940 17.839 1.00 84.25 265 ASN A C 1
ATOM 2118 O O . ASN A 1 265 ? 5.348 2.897 17.981 1.00 84.25 265 ASN A O 1
ATOM 2122 N N . SER A 1 266 ? 5.845 0.935 17.005 1.00 91.56 266 SER A N 1
ATOM 2123 C CA . SER A 1 266 ? 4.595 0.886 16.252 1.00 91.56 266 SER A CA 1
ATOM 2124 C C . SER A 1 266 ? 3.372 0.846 17.175 1.00 91.56 266 SER A C 1
ATOM 2126 O O . SER A 1 266 ? 3.452 0.421 18.332 1.00 91.56 266 SER A O 1
ATOM 2128 N N . GLY A 1 267 ? 2.258 1.373 16.687 1.00 93.38 267 GLY A N 1
ATOM 2129 C CA . GLY A 1 267 ? 0.921 1.148 17.218 1.00 93.38 267 GLY A CA 1
ATOM 2130 C C . GLY A 1 267 ? 0.165 0.184 16.304 1.00 93.38 267 GLY A C 1
ATOM 2131 O O . GLY A 1 267 ? 0.727 -0.740 15.729 1.00 93.38 267 GLY A O 1
ATOM 2132 N N . TRP A 1 268 ? -1.134 0.391 16.124 1.00 96.00 268 TRP A N 1
ATOM 2133 C CA . TRP A 1 268 ? -1.950 -0.477 15.268 1.00 96.00 268 TRP A CA 1
ATOM 2134 C C . TRP A 1 268 ? -1.670 -0.335 13.762 1.00 96.00 268 TRP A C 1
ATOM 2136 O O . TRP A 1 268 ? -2.199 -1.118 12.969 1.00 96.00 268 TRP A O 1
ATOM 2146 N N . GLU A 1 269 ? -0.838 0.623 13.332 1.00 95.00 269 GLU A N 1
ATOM 2147 C CA . GLU A 1 269 ? -0.627 0.901 11.912 1.00 95.00 269 GLU A CA 1
ATOM 2148 C C . GLU A 1 269 ? -0.122 -0.301 11.097 1.00 95.00 269 GLU A C 1
ATOM 2150 O O . GLU A 1 269 ? -0.710 -0.541 10.047 1.00 95.00 269 GLU A O 1
ATOM 2155 N N . PRO A 1 270 ? 0.826 -1.157 11.539 1.00 96.62 270 PRO A N 1
ATOM 2156 C CA . PRO A 1 270 ? 1.283 -2.285 10.723 1.00 96.62 270 PRO A CA 1
ATOM 2157 C C . PRO A 1 270 ? 0.189 -3.339 10.498 1.00 96.62 270 PRO A C 1
ATOM 2159 O O . PRO A 1 270 ? 0.329 -4.197 9.629 1.00 96.62 270 PRO A O 1
ATOM 2162 N N . PHE A 1 271 ? -0.889 -3.286 11.288 1.00 97.44 271 PHE A N 1
ATOM 2163 C CA . PHE A 1 271 ? -2.075 -4.140 11.188 1.00 97.44 271 PHE A CA 1
ATOM 2164 C C . PHE A 1 271 ? -3.248 -3.421 10.511 1.00 97.44 271 PHE A C 1
ATOM 2166 O O . PHE A 1 271 ? -4.373 -3.910 10.553 1.00 97.44 271 PHE A O 1
ATOM 2173 N N . THR A 1 272 ? -3.014 -2.246 9.928 1.00 98.00 272 THR A N 1
ATOM 2174 C CA . THR A 1 272 ? -4.050 -1.419 9.317 1.00 98.00 272 THR A CA 1
ATOM 2175 C C . THR A 1 272 ? -3.882 -1.378 7.803 1.00 98.00 272 THR A C 1
ATOM 2177 O O . THR A 1 272 ? -2.788 -1.142 7.283 1.00 98.00 272 THR A O 1
ATOM 2180 N N . ILE A 1 273 ? -4.992 -1.553 7.090 1.00 98.25 273 ILE A N 1
ATOM 2181 C CA . ILE A 1 273 ? -5.096 -1.241 5.664 1.00 98.25 273 ILE A CA 1
ATOM 2182 C C . ILE A 1 273 ? -5.917 0.033 5.524 1.00 98.25 273 ILE A C 1
ATOM 2184 O O . ILE A 1 273 ? -7.057 0.085 5.977 1.00 98.25 273 ILE A O 1
ATOM 2188 N N . PHE A 1 274 ? -5.349 1.047 4.883 1.00 98.31 274 PHE A N 1
ATOM 2189 C CA . PHE A 1 274 ? -6.053 2.269 4.510 1.00 98.31 274 PHE A CA 1
ATOM 2190 C C . PHE A 1 274 ? -6.525 2.153 3.069 1.00 98.31 274 PHE A C 1
ATOM 2192 O O . PHE A 1 274 ? -5.807 1.611 2.233 1.00 98.31 274 PHE A O 1
ATOM 2199 N N . TYR A 1 275 ? -7.700 2.676 2.751 1.00 97.88 275 TYR A N 1
ATOM 2200 C CA . TYR A 1 275 ? -8.187 2.709 1.376 1.00 97.88 275 TYR A CA 1
ATOM 2201 C C . TYR A 1 275 ? -8.978 3.977 1.101 1.00 97.88 275 TYR A C 1
ATOM 2203 O O . TYR A 1 275 ? -9.494 4.613 2.020 1.00 97.88 275 TYR A O 1
ATOM 2211 N N . ALA A 1 276 ? -9.028 4.365 -0.169 1.00 95.62 276 ALA A N 1
ATOM 2212 C CA . ALA A 1 276 ? -9.792 5.516 -0.618 1.00 95.62 276 ALA A CA 1
ATOM 2213 C C . ALA A 1 276 ? -10.813 5.092 -1.670 1.00 95.62 276 ALA A C 1
ATOM 2215 O O . ALA A 1 276 ? -10.512 4.292 -2.563 1.00 95.62 276 ALA A O 1
ATOM 2216 N N . LEU A 1 277 ? -12.012 5.650 -1.547 1.00 92.94 277 LEU A N 1
ATOM 2217 C CA . LEU A 1 277 ? -13.047 5.552 -2.565 1.00 92.94 277 LEU A CA 1
ATOM 2218 C C . LEU A 1 277 ? -12.790 6.565 -3.684 1.00 92.94 277 LEU A C 1
ATOM 2220 O O . LEU A 1 277 ? -12.051 7.535 -3.488 1.00 92.94 277 LEU A O 1
ATOM 2224 N N . ARG A 1 278 ? -13.427 6.376 -4.841 1.00 88.06 278 ARG A N 1
ATOM 2225 C CA . ARG A 1 278 ? -13.323 7.251 -6.016 1.00 88.06 278 ARG A CA 1
ATOM 2226 C C . ARG A 1 278 ? -13.627 8.706 -5.659 1.00 88.06 278 ARG A C 1
ATOM 2228 O O . ARG A 1 278 ? -12.872 9.589 -6.063 1.00 88.06 278 ARG A O 1
ATOM 2235 N N . GLY A 1 279 ? -14.634 8.944 -4.814 1.00 87.38 279 GLY A N 1
ATOM 2236 C CA . GLY A 1 279 ? -14.989 10.275 -4.303 1.00 87.38 279 GLY A CA 1
ATOM 2237 C C . GLY A 1 279 ? -13.985 10.896 -3.315 1.00 87.38 279 GLY A C 1
ATOM 2238 O O . GLY A 1 279 ? -14.234 11.972 -2.779 1.00 87.38 279 GLY A O 1
ATOM 2239 N N . GLY A 1 280 ? -12.858 10.238 -3.022 1.00 90.50 280 GLY A N 1
ATOM 2240 C CA . GLY A 1 280 ? -11.812 10.747 -2.127 1.00 90.50 280 GLY A CA 1
ATOM 2241 C C . GLY A 1 280 ? -12.049 10.496 -0.638 1.00 90.50 280 GLY A C 1
ATOM 2242 O O . GLY A 1 280 ? -11.229 10.895 0.189 1.00 90.50 280 GLY A O 1
ATOM 2243 N N . HIS A 1 281 ? -13.136 9.815 -0.273 1.00 92.44 281 HIS A N 1
ATOM 2244 C CA . HIS A 1 281 ? -13.371 9.389 1.103 1.00 92.44 281 HIS A CA 1
ATOM 2245 C C . HIS A 1 281 ? -12.379 8.297 1.512 1.00 92.44 281 HIS A C 1
ATOM 2247 O O . HIS A 1 281 ? -12.253 7.281 0.830 1.00 92.44 281 HIS A O 1
ATOM 2253 N N . ILE A 1 282 ? -11.697 8.503 2.639 1.00 95.81 282 ILE A N 1
ATOM 2254 C CA . ILE A 1 282 ? -10.690 7.580 3.173 1.00 95.81 282 ILE A CA 1
ATOM 2255 C C . ILE A 1 282 ? -11.308 6.732 4.285 1.00 95.81 282 ILE A C 1
ATOM 2257 O O . ILE A 1 282 ? -12.082 7.240 5.095 1.00 95.81 282 ILE A O 1
ATOM 2261 N N . TYR A 1 283 ? -10.938 5.459 4.329 1.00 96.88 283 TYR A N 1
ATOM 2262 C CA . TYR A 1 283 ? -11.366 4.465 5.308 1.00 96.88 283 TYR A CA 1
ATOM 2263 C C . TYR A 1 283 ? -10.173 3.622 5.770 1.00 96.88 283 TYR A C 1
ATOM 2265 O O . TYR A 1 283 ? -9.098 3.641 5.159 1.00 96.88 283 TYR A O 1
ATOM 2273 N N . SER A 1 284 ? -10.370 2.850 6.836 1.00 97.06 284 SER A N 1
ATOM 2274 C CA . SER A 1 284 ? -9.400 1.869 7.315 1.00 97.06 284 SER A CA 1
ATOM 2275 C C . SER A 1 284 ? -10.044 0.545 7.734 1.00 97.06 284 SER A C 1
ATOM 2277 O O . SER A 1 284 ? -11.208 0.482 8.126 1.00 97.06 284 SER A O 1
ATOM 2279 N N . LEU A 1 285 ? -9.256 -0.526 7.663 1.00 96.69 285 LEU A N 1
ATOM 2280 C CA . LEU A 1 285 ? -9.541 -1.848 8.214 1.00 96.69 285 LEU A CA 1
ATOM 2281 C C . LEU A 1 285 ? -8.431 -2.205 9.200 1.00 96.69 285 LEU A C 1
ATOM 2283 O O . LEU A 1 285 ? -7.263 -2.239 8.814 1.00 96.69 285 LEU A O 1
ATOM 2287 N N . CYS A 1 286 ? -8.783 -2.470 10.456 1.00 96.44 286 CYS A N 1
ATOM 2288 C CA . CYS A 1 286 ? -7.827 -2.851 11.493 1.00 96.44 286 CYS A CA 1
ATOM 2289 C C . CYS A 1 286 ? -8.511 -3.737 12.550 1.00 96.44 286 CYS A C 1
ATOM 2291 O O . CYS A 1 286 ? -9.565 -3.331 13.050 1.00 96.44 286 CYS A O 1
ATOM 2293 N N . PRO A 1 287 ? -7.940 -4.900 12.924 1.00 96.25 287 PRO A N 1
ATOM 2294 C CA . PRO A 1 287 ? -6.647 -5.431 12.490 1.00 96.25 287 PRO A CA 1
ATOM 2295 C C . PRO A 1 287 ? -6.765 -6.359 11.267 1.00 96.25 287 PRO A C 1
ATOM 2297 O O . PRO A 1 287 ? -7.668 -7.190 11.191 1.00 96.25 287 PRO A O 1
ATOM 2300 N N . VAL A 1 288 ? -5.820 -6.257 10.332 1.00 95.88 288 VAL A N 1
ATOM 2301 C CA . VAL A 1 288 ? -5.673 -7.133 9.163 1.00 95.88 288 VAL A CA 1
ATOM 2302 C C . VAL A 1 288 ? -4.203 -7.512 9.001 1.00 95.88 288 VAL A C 1
ATOM 2304 O O . VAL A 1 288 ? -3.350 -6.652 8.790 1.00 95.88 288 VAL A O 1
ATOM 2307 N N . ILE A 1 289 ? -3.907 -8.810 9.094 1.00 96.06 289 ILE A N 1
ATOM 2308 C CA . ILE A 1 289 ? -2.571 -9.378 8.878 1.00 96.06 289 ILE A CA 1
ATOM 2309 C C . ILE A 1 289 ? -2.682 -10.722 8.145 1.00 96.06 289 ILE A C 1
ATOM 2311 O O . ILE A 1 289 ? -3.664 -11.436 8.354 1.00 96.06 289 ILE A O 1
ATOM 2315 N N . PRO A 1 290 ? -1.680 -11.125 7.345 1.00 96.81 290 PRO A N 1
ATOM 2316 C CA . PRO A 1 290 ? -1.559 -12.495 6.868 1.00 96.81 290 PRO A CA 1
ATOM 2317 C C . PRO A 1 290 ? -1.594 -13.508 8.013 1.00 96.81 290 PRO A C 1
ATOM 2319 O O . PRO A 1 290 ? -1.021 -13.252 9.080 1.00 96.81 290 PRO A O 1
ATOM 2322 N N . PHE A 1 291 ? -2.155 -14.693 7.774 1.00 95.31 291 PHE A N 1
ATOM 2323 C CA . PHE A 1 291 ? -2.176 -15.788 8.748 1.00 95.31 291 PHE A CA 1
ATOM 2324 C C . PHE A 1 291 ? -0.781 -16.206 9.186 1.00 95.31 291 PHE A C 1
ATOM 2326 O O . PHE A 1 291 ? -0.619 -16.749 10.271 1.00 95.31 291 PHE A O 1
ATOM 2333 N N . ARG A 1 292 ? 0.256 -15.920 8.396 1.00 95.31 292 ARG A N 1
ATOM 2334 C CA . ARG A 1 292 ? 1.650 -16.081 8.815 1.00 95.31 292 ARG A CA 1
ATOM 2335 C C . ARG A 1 292 ? 2.395 -14.762 8.744 1.00 95.31 292 ARG A C 1
ATOM 2337 O O . ARG A 1 292 ? 2.880 -14.357 7.682 1.00 95.31 292 ARG A O 1
ATOM 2344 N N . SER A 1 293 ? 2.528 -14.128 9.904 1.00 96.19 293 SER A N 1
ATOM 2345 C CA . SER A 1 293 ? 3.080 -12.782 10.019 1.00 96.19 293 SER A CA 1
ATOM 2346 C C . SER A 1 293 ? 4.332 -12.717 10.891 1.00 96.19 293 SER A C 1
ATOM 2348 O O . SER A 1 293 ? 4.507 -13.507 11.816 1.00 96.19 293 SER A O 1
ATOM 2350 N N . VAL A 1 294 ? 5.216 -11.764 10.596 1.00 95.44 294 VAL A N 1
ATOM 2351 C CA . VAL A 1 294 ? 6.379 -11.411 11.418 1.00 95.44 294 VAL A CA 1
ATOM 2352 C C . VAL A 1 294 ? 6.131 -10.064 12.081 1.00 95.44 294 VAL A C 1
ATOM 2354 O O . VAL A 1 294 ? 5.889 -9.072 11.401 1.00 95.44 294 VAL A O 1
ATOM 2357 N N . VAL A 1 295 ? 6.227 -10.030 13.408 1.00 95.31 295 VAL A N 1
ATOM 2358 C CA . VAL A 1 295 ? 5.983 -8.847 14.244 1.00 95.31 295 VAL A CA 1
ATOM 2359 C C . VAL A 1 295 ? 7.101 -8.737 15.282 1.00 95.31 295 VAL A C 1
ATOM 2361 O O . VAL A 1 295 ? 7.587 -9.758 15.763 1.00 95.31 295 VAL A O 1
ATOM 2364 N N . ARG A 1 296 ? 7.552 -7.530 15.637 1.00 94.69 296 ARG A N 1
ATOM 2365 C CA . ARG A 1 296 ? 8.528 -7.355 16.728 1.00 94.69 296 ARG A CA 1
ATOM 2366 C C . ARG A 1 296 ? 7.868 -7.616 18.083 1.00 94.69 296 ARG A C 1
ATOM 2368 O O . ARG A 1 296 ? 6.696 -7.299 18.280 1.00 94.69 296 ARG A O 1
ATOM 2375 N N . ARG A 1 297 ? 8.608 -8.191 19.029 1.00 93.62 297 ARG A N 1
ATOM 2376 C CA . ARG A 1 297 ? 8.106 -8.422 20.389 1.00 93.62 297 ARG A CA 1
ATOM 2377 C C . ARG A 1 297 ? 7.864 -7.102 21.115 1.00 93.62 297 ARG A C 1
ATOM 2379 O O . ARG A 1 297 ? 6.784 -6.930 21.666 1.00 93.62 297 ARG A O 1
ATOM 2386 N N . SER A 1 298 ? 8.822 -6.178 21.051 1.00 94.31 298 SER A N 1
ATOM 2387 C CA . SER A 1 298 ? 8.710 -4.809 21.579 1.00 94.31 298 SER A CA 1
ATOM 2388 C C . SER A 1 298 ? 7.401 -4.114 21.171 1.00 94.31 298 SER A C 1
ATOM 2390 O O . SER A 1 298 ? 6.724 -3.516 22.008 1.00 94.31 298 SER A O 1
ATOM 2392 N N . HIS A 1 299 ? 7.009 -4.273 19.905 1.00 94.88 299 HIS A N 1
ATOM 2393 C CA . HIS A 1 299 ? 5.760 -3.759 19.357 1.00 94.88 299 HIS A CA 1
ATOM 2394 C C . HIS A 1 299 ? 4.528 -4.351 20.060 1.00 94.88 299 HIS A C 1
ATOM 2396 O O . HIS A 1 299 ? 3.669 -3.607 20.537 1.00 94.88 299 HIS A O 1
ATOM 2402 N N . LEU A 1 300 ? 4.443 -5.684 20.163 1.00 94.81 300 LEU A N 1
ATOM 2403 C CA . LEU A 1 300 ? 3.315 -6.348 20.827 1.00 94.81 300 LEU A CA 1
ATOM 2404 C C . LEU A 1 300 ? 3.264 -6.031 22.327 1.00 94.81 300 LEU A C 1
ATOM 2406 O O . LEU A 1 300 ? 2.180 -5.801 22.859 1.00 94.81 300 LEU A O 1
ATOM 2410 N N . ASP A 1 301 ? 4.416 -5.962 22.999 1.00 95.06 301 ASP A N 1
ATOM 2411 C CA . ASP A 1 301 ? 4.505 -5.592 24.416 1.00 95.06 301 ASP A CA 1
ATOM 2412 C C . ASP A 1 301 ? 3.975 -4.164 24.647 1.00 95.06 301 ASP A C 1
ATOM 2414 O O . ASP A 1 301 ? 3.203 -3.917 25.582 1.00 95.06 301 ASP A O 1
ATOM 2418 N N . LYS A 1 302 ? 4.338 -3.219 23.766 1.00 94.38 302 LYS A N 1
ATOM 2419 C CA . LYS A 1 302 ? 3.817 -1.846 23.793 1.00 94.38 302 LYS A CA 1
ATOM 2420 C C . LYS A 1 302 ? 2.304 -1.833 23.585 1.00 94.38 302 LYS A C 1
ATOM 2422 O O . LYS A 1 302 ? 1.598 -1.222 24.389 1.00 94.38 302 LYS A O 1
ATOM 2427 N N . LEU A 1 303 ? 1.799 -2.510 22.552 1.00 94.88 303 LEU A N 1
ATOM 2428 C CA . LEU A 1 303 ? 0.361 -2.579 22.275 1.00 94.88 303 LEU A CA 1
ATOM 2429 C C . LEU A 1 303 ? -0.421 -3.195 23.440 1.00 94.88 303 LEU A C 1
ATOM 2431 O O . LEU A 1 303 ? -1.459 -2.657 23.821 1.00 94.88 303 LEU A O 1
ATOM 2435 N N . ALA A 1 304 ? 0.092 -4.259 24.063 1.00 95.75 304 ALA A N 1
ATOM 2436 C CA . ALA A 1 304 ? -0.521 -4.869 25.241 1.00 95.75 304 ALA A CA 1
ATOM 2437 C C . ALA A 1 304 ? -0.611 -3.873 26.409 1.00 95.75 304 ALA A C 1
ATOM 2439 O O . ALA A 1 304 ? -1.656 -3.747 27.055 1.00 95.75 304 ALA A O 1
ATOM 2440 N N . CYS A 1 305 ? 0.466 -3.118 26.651 1.00 95.81 305 CYS A N 1
ATOM 2441 C CA . CYS A 1 305 ? 0.509 -2.082 27.678 1.00 95.81 305 CYS A CA 1
ATOM 2442 C C . CYS A 1 305 ? -0.512 -0.963 27.406 1.00 95.81 305 CYS A C 1
ATOM 2444 O O . CYS A 1 305 ? -1.303 -0.622 28.291 1.00 95.81 305 CYS A O 1
ATOM 2446 N N . VAL A 1 306 ? -0.540 -0.436 26.176 1.00 94.06 306 VAL A N 1
ATOM 2447 C CA . VAL A 1 306 ? -1.464 0.629 25.754 1.00 94.06 306 VAL A CA 1
ATOM 2448 C C . VAL A 1 306 ? -2.919 0.155 25.829 1.00 94.06 306 VAL A C 1
ATOM 2450 O O . VAL A 1 306 ? -3.749 0.849 26.417 1.00 94.06 306 VAL A O 1
ATOM 2453 N N . SER A 1 307 ? -3.227 -1.040 25.317 1.00 94.25 307 SER A N 1
ATOM 2454 C CA . SER A 1 307 ? -4.572 -1.632 25.364 1.00 94.25 307 SER A CA 1
ATOM 2455 C C . SER A 1 307 ? -5.056 -1.814 26.803 1.00 94.25 307 SER A C 1
ATOM 2457 O O . SER A 1 307 ? -6.159 -1.392 27.156 1.00 94.25 307 SER A O 1
ATOM 2459 N N . ASN A 1 308 ? -4.207 -2.352 27.687 1.00 95.94 308 ASN A N 1
ATOM 2460 C CA . ASN A 1 308 ? -4.555 -2.503 29.098 1.00 95.94 308 ASN A CA 1
ATOM 2461 C C . ASN A 1 308 ? -4.771 -1.141 29.783 1.00 95.94 308 ASN A C 1
ATOM 2463 O O . ASN A 1 308 ? -5.720 -0.989 30.551 1.00 95.94 308 ASN A O 1
ATOM 2467 N N . ALA A 1 309 ? -3.947 -0.129 29.493 1.00 95.81 309 ALA A N 1
ATOM 2468 C CA . ALA A 1 309 ? -4.145 1.216 30.031 1.00 95.81 309 ALA A CA 1
ATOM 2469 C C . ALA A 1 309 ? -5.497 1.817 29.591 1.00 95.81 309 ALA A C 1
ATOM 2471 O O . ALA A 1 309 ? -6.264 2.278 30.446 1.00 95.81 309 ALA A O 1
ATOM 2472 N N . LYS A 1 310 ? -5.828 1.732 28.291 1.00 94.94 310 LYS A N 1
ATOM 2473 C CA . LYS A 1 310 ? -7.124 2.160 27.733 1.00 94.94 310 LYS A CA 1
ATOM 2474 C C . LYS A 1 310 ? -8.289 1.406 28.389 1.00 94.94 310 LYS A C 1
ATOM 2476 O O . LYS A 1 310 ? -9.260 2.028 28.823 1.00 94.94 310 LYS A O 1
ATOM 2481 N N . TYR A 1 311 ? -8.165 0.089 28.568 1.00 96.12 311 TYR A N 1
ATOM 2482 C CA . TYR A 1 311 ? -9.163 -0.737 29.252 1.00 96.12 311 TYR A CA 1
ATOM 2483 C C . TYR A 1 311 ? -9.433 -0.279 30.693 1.00 96.12 311 TYR A C 1
ATOM 2485 O O . TYR A 1 311 ? -10.593 -0.091 31.070 1.00 96.12 311 TYR A O 1
ATOM 2493 N N . GLN A 1 312 ? -8.393 -0.068 31.510 1.00 96.19 312 GLN A N 1
ATOM 2494 C CA . GLN A 1 312 ? -8.575 0.359 32.905 1.00 96.19 312 GLN A CA 1
ATOM 2495 C C . GLN A 1 312 ? -9.211 1.753 33.001 1.00 96.19 312 GLN A C 1
ATOM 2497 O O . GLN A 1 312 ? -10.081 1.988 33.850 1.00 96.19 312 GLN A O 1
ATOM 2502 N N . GLN A 1 313 ? -8.818 2.674 32.116 1.00 95.12 313 GLN A N 1
ATOM 2503 C CA . GLN A 1 313 ? -9.400 4.014 32.046 1.00 95.12 313 GLN A CA 1
ATOM 2504 C C . GLN A 1 313 ? -10.887 3.960 31.669 1.00 95.12 313 GLN A C 1
ATOM 2506 O O . GLN A 1 313 ? -11.719 4.547 32.358 1.00 95.12 313 GLN A O 1
ATOM 2511 N N . ALA A 1 314 ? -11.233 3.203 30.629 1.00 94.50 314 ALA A N 1
ATOM 2512 C CA . ALA A 1 314 ? -12.605 3.012 30.168 1.00 94.50 314 ALA A CA 1
ATOM 2513 C C . ALA A 1 314 ? -13.491 2.355 31.237 1.00 94.50 314 ALA A C 1
ATOM 2515 O O . ALA A 1 314 ? -14.578 2.836 31.556 1.00 94.50 314 ALA A O 1
ATOM 2516 N N . LYS A 1 315 ? -12.996 1.292 31.878 1.00 94.31 315 LYS A N 1
ATOM 2517 C CA . LYS A 1 315 ? -13.721 0.552 32.920 1.00 94.31 315 LYS A CA 1
ATOM 2518 C C . LYS A 1 315 ? -14.045 1.407 34.148 1.00 94.31 315 LYS A C 1
ATOM 2520 O O . LYS A 1 315 ? -15.088 1.222 34.777 1.00 94.31 315 LYS A O 1
ATOM 2525 N N . SER A 1 316 ? -13.144 2.321 34.505 1.00 94.31 316 SER A N 1
ATOM 2526 C CA . SER A 1 316 ? -13.301 3.231 35.647 1.00 94.31 316 SER A CA 1
ATOM 2527 C C . SER A 1 316 ? -14.009 4.546 35.301 1.00 94.31 316 SER A C 1
ATOM 2529 O O . SER A 1 316 ? -14.314 5.328 36.207 1.00 94.31 316 SER A O 1
ATOM 2531 N N . ALA A 1 317 ? -14.316 4.788 34.022 1.00 94.12 317 ALA A N 1
ATOM 2532 C CA . ALA A 1 317 ? -14.996 5.994 33.574 1.00 94.12 317 ALA A CA 1
ATOM 2533 C C . ALA A 1 317 ? -16.390 6.126 34.203 1.00 94.12 317 ALA A C 1
ATOM 2535 O O . ALA A 1 317 ? -17.039 5.143 34.552 1.00 94.12 317 ALA A O 1
ATOM 2536 N N . LYS A 1 318 ? -16.874 7.360 34.372 1.00 92.44 318 LYS A N 1
ATOM 2537 C CA . LYS A 1 318 ? -18.234 7.616 34.888 1.00 92.44 318 LYS A CA 1
ATOM 2538 C C . LYS A 1 318 ? -19.287 7.561 33.787 1.00 92.44 318 LYS A C 1
ATOM 2540 O O . LYS A 1 318 ? -20.407 7.127 34.040 1.00 92.44 318 LYS A O 1
ATOM 2545 N N . GLU A 1 319 ? -18.908 8.017 32.602 1.00 93.56 319 GLU A N 1
ATOM 2546 C CA . GLU A 1 319 ? -19.750 8.078 31.416 1.00 93.56 319 GLU A CA 1
ATOM 2547 C C . GLU A 1 319 ? -20.002 6.683 30.844 1.00 93.56 319 GLU A C 1
ATOM 2549 O O . GLU A 1 319 ? -19.114 5.829 30.858 1.00 93.56 319 GLU A O 1
ATOM 2554 N N . HIS A 1 320 ? -21.232 6.448 30.389 1.00 91.56 320 HIS A N 1
ATOM 2555 C CA . HIS A 1 320 ? -21.662 5.135 29.921 1.00 91.56 320 HIS A CA 1
ATOM 2556 C C . HIS A 1 320 ? -20.899 4.708 28.665 1.00 91.56 320 HIS A C 1
ATOM 2558 O O . HIS A 1 320 ? -20.328 3.624 28.665 1.00 91.56 320 HIS A O 1
ATOM 2564 N N . ASP A 1 321 ? -20.786 5.587 27.671 1.00 90.12 321 ASP A N 1
ATOM 2565 C CA . ASP A 1 321 ? -20.122 5.288 26.398 1.00 90.12 321 ASP A CA 1
ATOM 2566 C C . ASP A 1 321 ? -18.648 4.918 26.605 1.00 90.12 321 ASP A C 1
ATOM 2568 O O . ASP A 1 321 ? -18.165 3.905 26.099 1.00 90.12 321 ASP A O 1
ATOM 2572 N N . HIS A 1 322 ? -17.951 5.657 27.472 1.00 90.25 322 HIS A N 1
ATOM 2573 C CA . HIS A 1 322 ? -16.587 5.316 27.870 1.00 90.25 322 HIS A CA 1
ATOM 2574 C C . HIS A 1 322 ? -16.489 3.945 28.557 1.00 90.25 322 HIS A C 1
ATOM 2576 O O . HIS A 1 322 ? -15.522 3.225 28.325 1.00 90.25 322 HIS A O 1
ATOM 2582 N N . LYS A 1 323 ? -17.477 3.537 29.365 1.00 93.38 323 LYS A N 1
ATOM 2583 C CA . LYS A 1 323 ? -17.510 2.170 29.914 1.00 93.38 323 LYS A CA 1
ATOM 2584 C C . LYS A 1 323 ? -17.769 1.131 28.833 1.00 93.38 323 LYS A C 1
ATOM 2586 O O . LYS A 1 323 ? -17.150 0.070 28.879 1.00 93.38 323 LYS A O 1
ATOM 2591 N N . THR A 1 324 ? -18.634 1.420 27.868 1.00 94.62 324 THR A N 1
ATOM 2592 C CA . THR A 1 324 ? -18.918 0.526 26.740 1.00 94.62 324 THR A CA 1
ATOM 2593 C C . THR A 1 324 ? -17.651 0.251 25.926 1.00 94.62 324 THR A C 1
ATOM 2595 O O . THR A 1 324 ? -17.383 -0.903 25.591 1.00 94.62 324 THR A O 1
ATOM 2598 N N . LEU A 1 325 ? -16.783 1.255 25.735 1.00 95.06 325 LEU A N 1
ATOM 2599 C CA . LEU A 1 325 ? -15.464 1.080 25.104 1.00 95.06 325 LEU A CA 1
ATOM 2600 C C . LEU A 1 325 ? -14.530 0.119 25.856 1.00 95.06 325 LEU A C 1
ATOM 2602 O O . LEU A 1 325 ? -13.627 -0.449 25.245 1.00 95.06 325 LEU A O 1
ATOM 2606 N N . SER A 1 326 ? -14.749 -0.152 27.149 1.00 96.00 326 SER A N 1
ATOM 2607 C CA . SER A 1 326 ? -13.954 -1.171 27.853 1.00 96.00 326 SER A CA 1
ATOM 2608 C C . SER A 1 326 ? -14.124 -2.566 27.238 1.00 96.00 326 SER A C 1
ATOM 2610 O O . SER A 1 326 ? -13.202 -3.375 27.304 1.00 96.00 326 SER A O 1
ATOM 2612 N N . HIS A 1 327 ? -15.254 -2.844 26.578 1.00 95.62 327 HIS A N 1
ATOM 2613 C CA . HIS A 1 327 ? -15.437 -4.085 25.828 1.00 95.62 327 HIS A CA 1
ATOM 2614 C C . HIS A 1 327 ? -14.551 -4.136 24.578 1.00 95.62 327 HIS A C 1
ATOM 2616 O O . HIS A 1 327 ? -13.948 -5.176 24.329 1.00 95.62 327 HIS A O 1
ATOM 2622 N N . LEU A 1 328 ? -14.398 -3.021 23.852 1.00 95.56 328 LEU A N 1
ATOM 2623 C CA . LEU A 1 328 ? -13.481 -2.925 22.711 1.00 95.56 328 LEU A CA 1
ATOM 2624 C C . LEU A 1 328 ? -12.033 -3.175 23.141 1.00 95.56 328 LEU A C 1
ATOM 2626 O O . LEU A 1 328 ? -11.363 -4.029 22.572 1.00 95.56 328 LEU A O 1
ATOM 2630 N N . PHE A 1 329 ? -11.562 -2.476 24.175 1.00 96.19 329 PHE A N 1
ATOM 2631 C CA . PHE A 1 329 ? -10.183 -2.634 24.654 1.00 96.19 329 PHE A CA 1
ATOM 2632 C C . PHE A 1 329 ? -9.922 -4.034 25.223 1.00 96.19 329 PHE A C 1
ATOM 2634 O O . PHE A 1 329 ? -8.820 -4.561 25.114 1.00 96.19 329 PHE A O 1
ATOM 2641 N N . ASN A 1 330 ? -10.948 -4.688 25.771 1.00 95.31 330 ASN A N 1
ATOM 2642 C CA . ASN A 1 330 ? -10.843 -6.091 26.151 1.00 95.31 330 ASN A CA 1
ATOM 2643 C C . ASN A 1 330 ? -10.696 -7.015 24.928 1.00 95.31 330 ASN A C 1
ATOM 2645 O O . ASN A 1 330 ? -9.897 -7.943 24.981 1.00 95.31 330 ASN A O 1
ATOM 2649 N N . LEU A 1 331 ? -11.422 -6.765 23.828 1.00 95.31 331 LEU A N 1
ATOM 2650 C CA . LEU A 1 331 ? -11.239 -7.505 22.568 1.00 95.31 331 LEU A CA 1
ATOM 2651 C C . LEU A 1 331 ? -9.833 -7.295 21.989 1.00 95.31 331 LEU A C 1
ATOM 2653 O O . LEU A 1 331 ? -9.212 -8.256 21.548 1.00 95.31 331 LEU A O 1
ATOM 2657 N N . GLN A 1 332 ? -9.305 -6.069 22.062 1.00 96.00 332 GLN A N 1
ATOM 2658 C CA . GLN A 1 332 ? -7.922 -5.763 21.681 1.00 96.00 332 GLN A CA 1
ATOM 2659 C C . GLN A 1 332 ? -6.910 -6.569 22.493 1.00 96.00 332 GLN A C 1
ATOM 2661 O O . GLN A 1 332 ? -6.035 -7.205 21.912 1.00 96.00 332 GLN A O 1
ATOM 2666 N N . SER A 1 333 ? -7.053 -6.598 23.819 1.00 95.31 333 SER A N 1
ATOM 2667 C CA . SER A 1 333 ? -6.181 -7.400 24.679 1.00 95.31 333 SER A CA 1
ATOM 2668 C C . SER A 1 333 ? -6.271 -8.897 24.377 1.00 95.31 333 SER A C 1
ATOM 2670 O O . SER A 1 333 ? -5.229 -9.532 24.281 1.00 95.31 333 SER A O 1
ATOM 2672 N N . ILE A 1 334 ? -7.473 -9.443 24.153 1.00 94.06 334 ILE A N 1
ATOM 2673 C CA . ILE A 1 334 ? -7.647 -10.854 23.762 1.00 94.06 334 ILE A CA 1
ATOM 2674 C C . ILE A 1 334 ? -6.907 -11.146 22.453 1.00 94.06 334 ILE A C 1
ATOM 2676 O O . ILE A 1 334 ? -6.137 -12.096 22.389 1.00 94.06 334 ILE A O 1
ATOM 2680 N N . TRP A 1 335 ? -7.084 -10.302 21.434 1.00 94.81 335 TRP A N 1
ATOM 2681 C CA . TRP A 1 335 ? -6.427 -10.491 20.142 1.00 94.81 335 TRP A CA 1
ATOM 2682 C C . TRP A 1 335 ? -4.894 -10.445 20.255 1.00 94.81 335 TRP A C 1
ATOM 2684 O O . TRP A 1 335 ? -4.198 -11.270 19.663 1.00 94.81 335 TRP A O 1
ATOM 2694 N N . ILE A 1 336 ? -4.353 -9.517 21.053 1.00 95.00 336 ILE A N 1
ATOM 2695 C CA . ILE A 1 336 ? -2.907 -9.425 21.313 1.00 95.00 336 ILE A CA 1
ATOM 2696 C C . ILE A 1 336 ? -2.406 -10.668 22.067 1.00 95.00 336 ILE A C 1
ATOM 2698 O O . ILE A 1 336 ? -1.365 -11.226 21.712 1.00 95.00 336 ILE A O 1
ATOM 2702 N N . ASP A 1 337 ? -3.142 -11.121 23.084 1.00 93.25 337 ASP A N 1
ATOM 2703 C CA . ASP A 1 337 ? -2.801 -12.314 23.862 1.00 93.25 337 ASP A CA 1
ATOM 2704 C C . ASP A 1 337 ? -2.814 -13.580 22.993 1.00 93.25 337 ASP A C 1
ATOM 2706 O O . ASP A 1 337 ? -1.944 -14.442 23.147 1.00 93.25 337 ASP A O 1
ATOM 2710 N N . ASP A 1 338 ? -3.750 -13.693 22.052 1.00 92.06 338 ASP A N 1
ATOM 2711 C CA . ASP A 1 338 ? -3.814 -14.810 21.107 1.00 92.06 338 ASP A CA 1
ATOM 2712 C C . ASP A 1 338 ? -2.602 -14.813 20.161 1.00 92.06 338 ASP A C 1
ATOM 2714 O O . ASP A 1 338 ? -1.970 -15.858 19.971 1.00 92.06 338 ASP A O 1
ATOM 2718 N N . LEU A 1 339 ? -2.170 -13.644 19.667 1.00 92.62 339 LEU A N 1
ATOM 2719 C CA . LEU A 1 339 ? -0.915 -13.542 18.913 1.00 92.62 339 LEU A CA 1
ATOM 2720 C C . LEU A 1 339 ? 0.303 -13.970 19.742 1.00 92.62 339 LEU A C 1
ATOM 2722 O O . LEU A 1 339 ? 1.190 -14.654 19.226 1.00 92.62 339 LEU A O 1
ATOM 2726 N N . PHE A 1 340 ? 0.365 -13.605 21.026 1.00 91.94 340 PHE A N 1
ATOM 2727 C CA . PHE A 1 340 ? 1.443 -14.054 21.910 1.00 91.94 340 PHE A CA 1
ATOM 2728 C C . PHE A 1 340 ? 1.430 -15.568 22.133 1.00 91.94 340 PHE A C 1
ATOM 2730 O O . PHE A 1 340 ? 2.498 -16.182 22.200 1.00 91.94 340 PHE A O 1
ATOM 2737 N N . GLN A 1 341 ? 0.251 -16.185 22.226 1.00 91.25 341 GLN A N 1
ATOM 2738 C CA . GLN A 1 341 ? 0.118 -17.633 22.397 1.00 91.25 341 GLN A CA 1
ATOM 2739 C C . GLN A 1 341 ? 0.614 -18.413 21.174 1.00 91.25 341 GLN A C 1
ATOM 2741 O O . GLN A 1 341 ? 1.199 -19.490 21.330 1.00 91.25 341 GLN A O 1
ATOM 2746 N N . THR A 1 342 ? 0.433 -17.880 19.961 1.00 90.94 342 THR A N 1
ATOM 2747 C CA . THR A 1 342 ? 0.938 -18.514 18.731 1.00 90.94 342 THR A CA 1
ATOM 2748 C C . THR A 1 342 ? 2.382 -18.137 18.394 1.00 90.94 342 THR A C 1
ATOM 2750 O O . THR A 1 342 ? 3.018 -18.819 17.576 1.00 90.94 342 THR A O 1
ATOM 2753 N N . ALA A 1 343 ? 2.9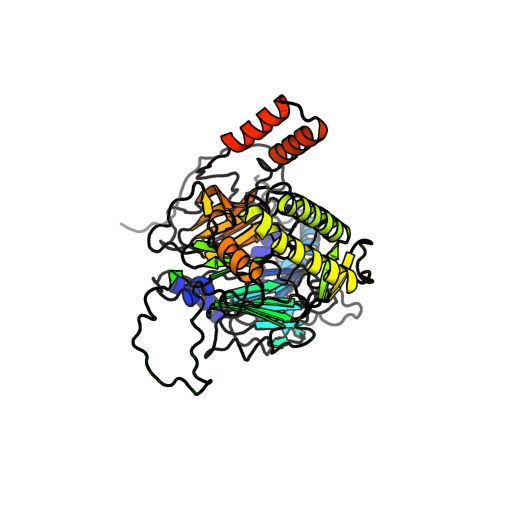27 -17.101 19.043 1.00 89.94 343 ALA A N 1
ATOM 2754 C CA . ALA A 1 343 ? 4.238 -16.543 18.751 1.00 89.94 343 ALA A CA 1
ATOM 2755 C C . ALA A 1 343 ? 5.385 -17.551 18.921 1.00 89.94 343 ALA A C 1
ATOM 2757 O O . ALA A 1 343 ? 5.580 -18.192 19.957 1.00 89.94 343 ALA A O 1
ATOM 2758 N N . LYS A 1 344 ? 6.239 -17.622 17.901 1.00 88.56 344 LYS A N 1
ATOM 2759 C CA . LYS A 1 344 ? 7.500 -18.372 17.906 1.00 88.56 344 LYS A CA 1
ATOM 2760 C C . LYS A 1 344 ? 8.642 -17.437 17.545 1.00 88.56 344 LYS A C 1
ATOM 2762 O O . LYS A 1 344 ? 8.498 -16.574 16.689 1.00 88.56 344 LYS A O 1
ATOM 2767 N N . ILE A 1 345 ? 9.811 -17.635 18.152 1.00 80.06 345 ILE A N 1
ATOM 2768 C CA . ILE A 1 345 ? 11.009 -16.855 17.805 1.00 80.06 345 ILE A CA 1
ATOM 2769 C C . ILE A 1 345 ? 11.342 -17.074 16.322 1.00 80.06 345 ILE A C 1
ATOM 2771 O O . ILE A 1 345 ? 11.499 -18.220 15.877 1.00 80.06 345 ILE A O 1
ATOM 2775 N N . ALA A 1 346 ? 11.473 -15.985 15.561 1.00 73.56 346 ALA A N 1
ATOM 2776 C CA . ALA A 1 346 ? 11.771 -16.039 14.138 1.00 73.56 346 ALA A CA 1
ATOM 2777 C C . ALA A 1 346 ? 13.205 -16.538 13.897 1.00 73.56 346 ALA A C 1
ATOM 2779 O O . ALA A 1 346 ? 14.174 -15.792 13.965 1.00 73.56 346 ALA A O 1
ATOM 2780 N N . ARG A 1 347 ? 13.361 -17.823 13.552 1.00 60.06 347 ARG A N 1
ATOM 2781 C CA . ARG A 1 347 ? 14.683 -18.458 13.343 1.00 60.06 347 ARG A CA 1
ATOM 2782 C C . ARG A 1 347 ? 15.484 -17.921 12.145 1.00 60.06 347 ARG A C 1
ATOM 2784 O O . ARG A 1 347 ? 16.630 -18.321 11.973 1.00 60.06 347 ARG A O 1
ATOM 2791 N N . ARG A 1 348 ? 14.876 -17.104 11.277 1.00 57.84 348 ARG A N 1
ATOM 2792 C CA . ARG A 1 348 ? 15.479 -16.592 10.029 1.00 57.84 348 ARG A CA 1
ATOM 2793 C C . ARG A 1 348 ? 15.728 -15.080 10.028 1.00 57.84 348 ARG A C 1
ATOM 2795 O O . ARG A 1 348 ? 16.240 -14.579 9.033 1.00 57.84 348 ARG A O 1
ATOM 2802 N N . SER A 1 349 ? 15.370 -14.379 11.102 1.00 53.47 349 SER A N 1
ATOM 2803 C CA . SER A 1 349 ? 15.666 -12.955 11.262 1.00 53.47 349 SER A CA 1
ATOM 2804 C C . SER A 1 349 ? 17.036 -12.796 11.923 1.00 53.47 349 SER A C 1
ATOM 2806 O O . SER A 1 349 ? 17.321 -13.464 12.915 1.00 53.47 349 SER A O 1
ATOM 2808 N N . ASN A 1 350 ? 17.889 -11.922 11.383 1.00 51.53 350 ASN A N 1
ATOM 2809 C CA . ASN A 1 350 ? 19.100 -11.481 12.088 1.00 51.53 350 ASN A CA 1
ATOM 2810 C C . ASN A 1 350 ? 18.754 -10.579 13.290 1.00 51.53 350 ASN A C 1
ATOM 2812 O O . ASN A 1 350 ? 19.627 -10.283 14.102 1.00 51.53 350 ASN A O 1
ATOM 2816 N N . GLU A 1 351 ? 17.496 -10.144 13.405 1.00 60.41 351 GLU A N 1
ATOM 2817 C CA . GLU A 1 351 ? 16.985 -9.364 14.524 1.00 60.41 351 GLU A CA 1
ATOM 2818 C C . GLU A 1 351 ? 16.432 -10.310 15.596 1.00 60.41 351 GLU A C 1
ATOM 2820 O O . GLU A 1 351 ? 15.449 -11.023 15.385 1.00 60.41 351 GLU A O 1
ATOM 2825 N N . SER A 1 352 ? 17.063 -10.315 16.770 1.00 63.94 352 SER A N 1
ATOM 2826 C CA . SER A 1 352 ? 16.733 -11.217 17.881 1.00 63.94 352 SER A CA 1
ATOM 2827 C C . SER A 1 352 ? 15.341 -11.006 18.491 1.00 63.94 352 SER A C 1
ATOM 2829 O O . SER A 1 352 ? 14.941 -11.801 19.340 1.00 63.94 352 SER A O 1
ATOM 2831 N N . ASP A 1 353 ? 14.621 -9.958 18.079 1.00 84.19 353 ASP A N 1
ATOM 2832 C CA . ASP A 1 353 ? 13.339 -9.540 18.659 1.00 84.19 353 ASP A CA 1
ATOM 2833 C C . ASP A 1 353 ? 12.114 -9.818 17.766 1.00 84.19 353 ASP A C 1
ATOM 2835 O O . ASP A 1 353 ? 10.983 -9.514 18.137 1.00 84.19 353 ASP A O 1
ATOM 2839 N N . SER A 1 354 ? 12.300 -10.416 16.585 1.00 90.62 354 SER A N 1
ATOM 2840 C CA . SER A 1 354 ? 11.181 -10.743 15.694 1.00 90.62 354 SER A CA 1
ATOM 2841 C C . SER A 1 354 ? 10.469 -12.041 16.113 1.00 90.62 354 SER A C 1
ATOM 2843 O O . SER A 1 354 ? 11.090 -13.093 16.311 1.00 90.62 354 SER A O 1
ATOM 2845 N N . LEU A 1 355 ? 9.142 -11.991 16.172 1.00 93.12 355 LEU A N 1
ATOM 2846 C CA . LEU A 1 355 ? 8.241 -13.113 16.411 1.00 93.12 355 LEU A CA 1
ATOM 2847 C C . LEU A 1 355 ? 7.521 -13.484 15.117 1.00 93.12 355 LEU A C 1
ATOM 2849 O O . LEU A 1 355 ? 7.045 -12.617 14.393 1.00 93.12 355 LEU A O 1
ATOM 2853 N N . VAL A 1 356 ? 7.423 -14.780 14.842 1.00 94.25 356 VAL A N 1
ATOM 2854 C CA . VAL A 1 356 ? 6.477 -15.324 13.867 1.00 94.25 356 VAL A CA 1
ATOM 2855 C C . VAL A 1 356 ? 5.197 -15.646 14.614 1.00 94.25 356 VAL A C 1
ATOM 2857 O O . VAL A 1 356 ? 5.217 -16.494 15.508 1.00 94.25 356 VAL A O 1
ATOM 2860 N N . VAL A 1 357 ? 4.109 -14.992 14.236 1.00 93.88 357 VAL A N 1
ATOM 2861 C CA . VAL A 1 357 ? 2.769 -15.249 14.760 1.00 93.88 357 VAL A CA 1
ATOM 2862 C C . VAL A 1 357 ? 1.947 -15.966 13.703 1.00 93.88 357 VAL A C 1
ATOM 2864 O O . VAL A 1 357 ? 2.146 -15.772 12.498 1.00 93.88 357 VAL A O 1
ATOM 2867 N N . VAL A 1 358 ? 1.047 -16.823 14.169 1.00 91.00 358 VAL A N 1
ATOM 2868 C CA . VAL A 1 358 ? 0.042 -17.447 13.314 1.00 91.00 358 VAL A CA 1
ATOM 2869 C C . VAL A 1 358 ? -1.299 -16.831 13.674 1.00 91.00 358 VAL A C 1
ATOM 2871 O O . VAL A 1 358 ? -1.607 -16.754 14.855 1.00 91.00 358 VAL A O 1
ATOM 2874 N N . SER A 1 359 ? -2.035 -16.381 12.666 1.00 86.75 359 SER A N 1
ATOM 2875 C CA . SER A 1 359 ? -3.442 -15.992 12.743 1.00 86.75 359 SER A CA 1
ATOM 2876 C C . SER A 1 359 ? -4.260 -16.960 11.880 1.00 86.75 359 SER A C 1
ATOM 2878 O O . SER A 1 359 ? -3.697 -17.732 11.107 1.00 86.75 359 SER A O 1
ATOM 2880 N N . ASP A 1 360 ? -5.576 -16.948 12.010 1.00 81.81 360 ASP A N 1
ATOM 2881 C CA . ASP A 1 360 ? -6.518 -17.709 11.192 1.00 81.81 360 ASP A CA 1
ATOM 2882 C C . ASP A 1 360 ? -7.883 -17.002 11.201 1.00 81.81 360 ASP A C 1
ATOM 2884 O O . ASP A 1 360 ? -8.071 -15.989 11.879 1.00 81.81 360 ASP A O 1
ATOM 2888 N N . GLU A 1 361 ? -8.851 -17.538 10.458 1.00 72.31 361 GLU A N 1
ATOM 2889 C CA . GLU A 1 361 ? -10.221 -17.005 10.413 1.00 72.31 361 GLU A CA 1
ATOM 2890 C C . GLU A 1 361 ? -10.941 -17.036 11.776 1.00 72.31 361 GLU A C 1
ATOM 2892 O O . GLU A 1 361 ? -11.958 -16.367 11.949 1.00 72.31 361 GLU A O 1
ATOM 2897 N N . GLN A 1 362 ? -10.445 -17.814 12.743 1.00 65.44 362 GLN A N 1
ATOM 2898 C CA . GLN A 1 362 ? -11.007 -17.963 14.086 1.00 65.44 362 GLN A CA 1
ATOM 2899 C C . GLN A 1 362 ? -10.290 -17.107 15.145 1.00 65.44 362 GLN A C 1
ATOM 2901 O O . GLN A 1 362 ? -10.835 -16.956 16.239 1.00 65.44 362 GLN A O 1
ATOM 2906 N N . HIS A 1 363 ? -9.123 -16.517 14.842 1.00 66.94 363 HIS A N 1
ATOM 2907 C CA . HIS A 1 363 ? -8.351 -15.678 15.778 1.00 66.94 363 HIS A CA 1
ATOM 2908 C C . HIS A 1 363 ? -9.109 -14.427 16.218 1.00 66.94 363 HIS A C 1
ATOM 2910 O O . HIS A 1 363 ? -8.841 -13.876 17.281 1.00 66.94 363 HIS A O 1
ATOM 2916 N N . SER A 1 364 ? -10.070 -13.963 15.424 1.00 64.94 364 SER A N 1
ATOM 2917 C CA . SER A 1 364 ? -11.010 -12.933 15.845 1.00 64.94 364 SER A CA 1
ATOM 2918 C C . SER A 1 364 ? -12.423 -13.488 15.801 1.00 64.94 364 SER A C 1
ATOM 2920 O O . SER A 1 364 ? -12.908 -13.893 14.749 1.00 64.94 364 SER A O 1
ATOM 2922 N N . GLN A 1 365 ? -13.119 -13.442 16.940 1.00 76.25 365 GLN A N 1
ATOM 2923 C CA . GLN A 1 365 ? -14.522 -13.863 17.051 1.00 76.25 365 GLN A CA 1
ATOM 2924 C C . GLN A 1 365 ? -15.449 -13.133 16.056 1.00 76.25 365 GLN A C 1
ATOM 2926 O O . GLN A 1 365 ? -16.528 -13.624 15.723 1.00 76.25 365 GLN A O 1
ATOM 2931 N N . TYR A 1 366 ? -15.035 -11.953 15.604 1.00 89.19 366 TYR A N 1
ATOM 2932 C CA . TYR A 1 366 ? -15.782 -11.056 14.737 1.00 89.19 366 TYR A CA 1
ATOM 2933 C C . TYR A 1 366 ? -14.867 -10.586 13.597 1.00 89.19 366 TYR A C 1
ATOM 2935 O O . TYR A 1 366 ? -13.656 -10.516 13.806 1.00 89.19 366 TYR A O 1
ATOM 2943 N N . PRO A 1 367 ? -15.398 -10.242 12.413 1.00 91.38 367 PRO A N 1
ATOM 2944 C CA . PRO A 1 367 ? -14.586 -9.692 11.332 1.00 91.38 367 PRO A CA 1
ATOM 2945 C C . PRO A 1 367 ? -14.156 -8.251 11.642 1.00 91.38 367 PRO A C 1
ATOM 2947 O O . PRO A 1 367 ? -14.804 -7.560 12.434 1.00 91.38 367 PRO A O 1
ATOM 2950 N N . ALA A 1 368 ? -13.063 -7.791 11.028 1.00 93.50 368 ALA A N 1
ATOM 2951 C CA . ALA A 1 368 ? -12.596 -6.412 11.169 1.00 93.50 368 ALA A CA 1
ATOM 2952 C C . ALA A 1 368 ? -13.671 -5.415 10.698 1.00 93.50 368 ALA A C 1
ATOM 2954 O O . ALA A 1 368 ? -14.315 -5.621 9.668 1.00 93.50 368 ALA A O 1
ATOM 2955 N N . LEU A 1 369 ? -13.868 -4.341 11.464 1.00 94.38 369 LEU A N 1
ATOM 2956 C CA . LEU A 1 369 ? -14.805 -3.272 11.124 1.00 94.38 369 LEU A CA 1
ATOM 2957 C C . LEU A 1 369 ? -14.184 -2.354 10.068 1.00 94.38 369 LEU A C 1
ATOM 2959 O O . LEU A 1 369 ? -13.030 -1.942 10.203 1.00 94.38 369 LEU A O 1
ATOM 2963 N N . ARG A 1 370 ? -14.972 -1.975 9.057 1.00 94.38 370 ARG A N 1
ATOM 2964 C CA . ARG A 1 370 ? -14.649 -0.845 8.176 1.00 94.38 370 ARG A CA 1
ATOM 2965 C C . ARG A 1 370 ? -14.830 0.452 8.950 1.00 94.38 370 ARG A C 1
ATOM 2967 O O . ARG A 1 370 ? -15.947 0.808 9.313 1.00 94.38 370 ARG A O 1
ATOM 2974 N N . GLN A 1 371 ? -13.735 1.154 9.199 1.00 94.50 371 GLN A N 1
ATOM 2975 C CA . GLN A 1 371 ? -13.724 2.389 9.967 1.00 94.50 371 GLN A CA 1
ATOM 2976 C C . GLN A 1 371 ? -13.676 3.581 9.011 1.00 94.50 371 GLN A C 1
ATOM 2978 O O . GLN A 1 371 ? -12.655 3.847 8.373 1.00 94.50 371 GLN A O 1
ATOM 2983 N N . GLY A 1 372 ? -14.787 4.303 8.896 1.00 92.00 372 GLY A N 1
ATOM 2984 C CA . GLY A 1 372 ? -14.849 5.537 8.124 1.00 92.00 372 GLY A CA 1
ATOM 2985 C C . GLY A 1 372 ? -16.267 5.936 7.701 1.00 92.00 372 GLY A C 1
ATOM 2986 O O . GLY A 1 372 ? -17.234 5.307 8.132 1.00 92.00 372 GLY A O 1
ATOM 2987 N N . PRO A 1 373 ? -16.392 6.979 6.861 1.00 93.81 373 PRO A N 1
ATOM 2988 C CA . PRO A 1 373 ? -15.282 7.744 6.290 1.00 93.81 373 PRO A CA 1
ATOM 2989 C C . PRO A 1 373 ? -14.519 8.531 7.367 1.00 93.81 373 PRO A C 1
ATOM 2991 O O . PRO A 1 373 ? -15.085 8.907 8.393 1.00 93.81 373 PRO A O 1
ATOM 2994 N N . PHE A 1 374 ? -13.224 8.771 7.153 1.00 94.81 374 PHE A N 1
ATOM 2995 C CA . PHE A 1 374 ? -12.405 9.580 8.058 1.00 94.81 374 PHE A CA 1
ATOM 2996 C C . PHE A 1 374 ? -13.014 10.977 8.216 1.00 94.81 374 PHE A C 1
ATOM 2998 O O . PHE A 1 374 ? -13.394 11.625 7.237 1.00 94.81 374 PHE A O 1
ATOM 3005 N N . ILE A 1 375 ? -13.041 11.484 9.447 1.00 93.00 375 ILE A N 1
ATOM 3006 C CA . ILE A 1 375 ? -13.430 12.866 9.720 1.00 93.00 375 ILE A CA 1
ATOM 3007 C C . ILE A 1 375 ? -12.209 13.748 9.505 1.00 93.00 375 ILE A C 1
ATOM 3009 O O . ILE A 1 375 ? -11.296 13.798 10.334 1.00 93.00 375 ILE A O 1
ATOM 3013 N N . ILE A 1 376 ? -12.200 14.445 8.372 1.00 91.75 376 ILE A N 1
ATOM 3014 C CA . ILE A 1 376 ? -11.082 15.286 7.964 1.00 91.75 376 ILE A CA 1
ATOM 3015 C C . ILE A 1 376 ? -11.371 16.745 8.315 1.00 91.75 376 ILE A C 1
ATOM 3017 O O . ILE A 1 376 ? -12.304 17.362 7.805 1.00 91.75 376 ILE A O 1
ATOM 3021 N N . SER A 1 377 ? -10.534 17.316 9.174 1.00 88.00 377 SER A N 1
ATOM 3022 C CA . SER A 1 377 ? -10.545 18.748 9.476 1.00 88.00 377 SER A CA 1
ATOM 3023 C C . SER A 1 377 ? -9.770 19.532 8.416 1.00 88.00 377 SER A C 1
ATOM 3025 O O . SER A 1 377 ? -8.818 19.016 7.831 1.00 88.00 377 SER A O 1
ATOM 3027 N N . HIS A 1 378 ? -10.135 20.802 8.214 1.00 82.12 378 HIS A N 1
ATOM 3028 C CA . HIS A 1 378 ? -9.437 21.732 7.312 1.00 82.12 378 HIS A CA 1
ATOM 3029 C C . HIS A 1 378 ? -9.441 21.343 5.825 1.00 82.12 378 HIS A C 1
ATOM 3031 O O . HIS A 1 378 ? -8.628 21.851 5.061 1.00 82.12 378 HIS A O 1
ATOM 3037 N N . THR A 1 379 ? -10.355 20.472 5.394 1.00 81.56 379 THR A N 1
ATOM 3038 C CA . THR A 1 379 ? -10.503 20.084 3.986 1.00 81.56 379 THR A CA 1
ATOM 3039 C C . THR A 1 379 ? -11.718 20.748 3.340 1.00 81.56 379 THR A C 1
ATOM 3041 O O . THR A 1 379 ? -12.660 21.149 4.026 1.00 81.56 379 THR A O 1
ATOM 3044 N N . GLN A 1 380 ? -11.689 20.876 2.016 1.00 75.25 380 GLN A N 1
ATOM 3045 C CA . GLN A 1 380 ? -12.839 21.270 1.206 1.00 75.25 380 GLN A CA 1
ATOM 3046 C C . GLN A 1 380 ? -13.353 20.038 0.465 1.00 75.25 380 GLN A C 1
ATOM 3048 O O . GLN A 1 380 ? -12.587 19.109 0.202 1.00 75.25 380 GLN A O 1
ATOM 3053 N N . ALA A 1 381 ? -14.646 20.026 0.136 1.00 76.62 381 ALA A N 1
ATOM 3054 C CA . ALA A 1 381 ? -15.179 19.013 -0.764 1.00 76.62 381 ALA A CA 1
ATOM 3055 C C . ALA A 1 381 ? -14.415 19.065 -2.095 1.00 76.62 381 ALA A C 1
ATOM 3057 O O . ALA A 1 381 ? -14.049 20.148 -2.556 1.00 76.62 381 ALA A O 1
ATOM 3058 N N . LEU A 1 382 ? -14.157 17.898 -2.684 1.00 79.12 382 LEU A N 1
ATOM 3059 C CA . LEU A 1 382 ? -13.535 17.828 -4.001 1.00 79.12 382 LEU A CA 1
ATOM 3060 C C . LEU A 1 382 ? -14.462 18.468 -5.042 1.00 79.12 382 LEU A C 1
ATOM 3062 O O . LEU A 1 382 ? -15.682 18.313 -4.965 1.00 79.12 382 LEU A O 1
ATOM 3066 N N . ASP A 1 383 ? -13.891 19.185 -6.014 1.00 77.56 383 ASP A N 1
ATOM 3067 C CA . ASP A 1 383 ? -14.687 19.703 -7.128 1.00 77.56 383 ASP A CA 1
ATOM 3068 C C . ASP A 1 383 ? -15.269 18.542 -7.945 1.00 77.56 383 ASP A C 1
ATOM 3070 O O . ASP A 1 383 ? -14.651 17.484 -8.092 1.00 77.56 383 ASP A O 1
ATOM 3074 N N . ASN A 1 384 ? -16.434 18.767 -8.553 1.00 73.25 384 ASN A N 1
ATOM 3075 C CA . ASN A 1 384 ? -17.112 17.754 -9.357 1.00 73.25 384 ASN A CA 1
ATOM 3076 C C . ASN A 1 384 ? -16.198 17.179 -10.455 1.00 73.25 384 ASN A C 1
ATOM 3078 O O . ASN A 1 384 ? -15.668 17.911 -11.300 1.00 73.25 384 ASN A O 1
ATOM 3082 N N . GLY A 1 385 ? -16.078 15.850 -10.477 1.00 75.75 385 GLY A N 1
ATOM 3083 C CA . GLY A 1 385 ? -15.261 15.106 -11.437 1.00 75.75 385 GLY A CA 1
ATOM 3084 C C . GLY A 1 385 ? -13.769 15.040 -11.095 1.00 75.75 385 GLY A C 1
ATOM 3085 O O . GLY A 1 385 ? -12.990 14.572 -11.926 1.00 75.75 385 GLY A O 1
ATOM 3086 N N . ILE A 1 386 ? -13.350 15.525 -9.920 1.00 82.88 386 ILE A N 1
ATOM 3087 C CA . ILE A 1 386 ? -12.043 15.198 -9.343 1.00 82.88 386 ILE A CA 1
ATOM 3088 C C . ILE A 1 386 ? -12.194 13.916 -8.535 1.00 82.88 386 ILE A C 1
ATOM 3090 O O . ILE A 1 386 ? -13.057 13.818 -7.671 1.00 82.88 386 ILE A O 1
ATOM 3094 N N . GLU A 1 387 ? -11.321 12.954 -8.800 1.00 86.50 387 GLU A N 1
ATOM 3095 C CA . GLU A 1 387 ? -11.407 11.612 -8.232 1.00 86.50 387 GLU A CA 1
ATOM 3096 C C . GLU A 1 387 ? -10.089 11.244 -7.550 1.00 86.50 387 GLU A C 1
ATOM 3098 O O . GLU A 1 387 ? -9.029 11.807 -7.858 1.00 86.50 387 GLU A O 1
ATOM 3103 N N . ALA A 1 388 ? -10.141 10.287 -6.627 1.00 90.56 388 ALA A N 1
ATOM 3104 C CA . ALA A 1 388 ? -8.951 9.678 -6.056 1.00 90.56 388 ALA A CA 1
ATOM 3105 C C . ALA A 1 388 ? -8.218 8.832 -7.102 1.00 90.56 388 ALA A C 1
ATOM 3107 O O . ALA A 1 388 ? -8.812 8.048 -7.838 1.00 90.56 388 ALA A O 1
ATOM 3108 N N . SER A 1 389 ? -6.899 8.989 -7.151 1.00 89.62 389 SER A N 1
ATOM 3109 C CA . SER A 1 389 ? -6.018 8.230 -8.035 1.00 89.62 389 SER A CA 1
ATOM 3110 C C . SER A 1 389 ? -5.096 7.308 -7.252 1.00 89.62 389 SER A C 1
ATOM 3112 O O . SER A 1 389 ? -5.044 6.127 -7.566 1.00 89.62 389 SER A O 1
ATOM 3114 N N . ASP A 1 390 ? -4.401 7.783 -6.220 1.00 93.56 390 ASP A N 1
ATOM 3115 C CA . ASP A 1 390 ? -3.511 6.944 -5.412 1.00 93.56 390 ASP A CA 1
ATOM 3116 C C . ASP A 1 390 ? -3.558 7.326 -3.936 1.00 93.56 390 ASP A C 1
ATOM 3118 O O . ASP A 1 390 ? -3.917 8.450 -3.589 1.00 93.56 390 ASP A O 1
ATOM 3122 N N . LEU A 1 391 ? -3.174 6.390 -3.076 1.00 96.62 391 LEU A N 1
ATOM 3123 C CA . LEU A 1 391 ? -3.054 6.579 -1.641 1.00 96.62 391 LEU A CA 1
ATOM 3124 C C . LEU A 1 391 ? -1.722 5.994 -1.188 1.00 96.62 391 LEU A C 1
ATOM 3126 O O . LEU A 1 391 ? -1.362 4.875 -1.562 1.00 96.62 391 LEU A O 1
ATOM 3130 N N . LEU A 1 392 ? -1.009 6.754 -0.366 1.00 97.25 392 LEU A N 1
ATOM 3131 C CA . LEU A 1 392 ? 0.216 6.315 0.283 1.00 97.25 392 LEU A CA 1
ATOM 3132 C C . LEU A 1 392 ? 0.151 6.622 1.776 1.00 97.25 392 LEU A C 1
ATOM 3134 O O . LEU A 1 392 ? -0.193 7.733 2.173 1.00 97.25 392 LEU A O 1
ATOM 3138 N N . PHE A 1 393 ? 0.519 5.639 2.592 1.00 96.81 393 PHE A N 1
ATOM 3139 C CA . PHE A 1 393 ? 0.730 5.821 4.021 1.00 96.81 393 PHE A CA 1
ATOM 3140 C C . PHE A 1 393 ? 2.222 5.974 4.311 1.00 96.81 393 PHE A C 1
ATOM 3142 O O . PHE A 1 393 ? 3.042 5.180 3.845 1.00 96.81 393 PHE A O 1
ATOM 3149 N N . ILE A 1 394 ? 2.569 6.994 5.089 1.00 93.94 394 ILE A N 1
ATOM 3150 C CA . ILE A 1 394 ? 3.937 7.286 5.510 1.00 93.94 394 ILE A CA 1
ATOM 3151 C C . ILE A 1 394 ? 3.900 7.575 7.006 1.00 93.94 394 ILE A C 1
ATOM 3153 O O . ILE A 1 394 ? 3.105 8.392 7.458 1.00 93.94 394 ILE A O 1
ATOM 3157 N N . ASN A 1 395 ? 4.761 6.922 7.780 1.00 91.69 395 ASN A N 1
ATOM 3158 C CA . ASN A 1 395 ? 4.800 7.080 9.233 1.00 91.69 395 ASN A CA 1
ATOM 3159 C C . ASN A 1 395 ? 6.184 7.544 9.703 1.00 91.69 395 ASN A C 1
ATOM 3161 O O . ASN A 1 395 ? 6.913 6.756 10.319 1.00 91.69 395 ASN A O 1
ATOM 3165 N N . PRO A 1 396 ? 6.611 8.775 9.360 1.00 87.62 396 PRO A N 1
ATOM 3166 C CA . PRO A 1 396 ? 7.842 9.300 9.908 1.00 87.62 396 PRO A CA 1
ATOM 3167 C C . PRO A 1 396 ? 7.583 9.716 11.361 1.00 87.62 396 PRO A C 1
ATOM 3169 O O . PRO A 1 396 ? 6.971 10.751 11.617 1.00 87.62 396 PRO A O 1
ATOM 3172 N N . GLU A 1 397 ? 8.067 8.927 12.328 1.00 82.38 397 GLU A N 1
ATOM 3173 C CA . GLU A 1 397 ? 7.887 9.231 13.758 1.00 82.38 397 GLU A CA 1
ATOM 3174 C C . GLU A 1 397 ? 8.231 10.706 14.039 1.00 82.38 397 GLU A C 1
ATOM 3176 O O . GLU A 1 397 ? 9.307 11.158 13.630 1.00 82.38 397 GLU A O 1
ATOM 3181 N N . PRO A 1 398 ? 7.377 11.487 14.718 1.00 81.56 398 PRO A N 1
ATOM 3182 C CA . PRO A 1 398 ? 6.232 11.072 15.531 1.00 81.56 398 PRO A CA 1
ATOM 3183 C C . PRO A 1 398 ? 4.865 11.173 14.823 1.00 81.56 398 PRO A C 1
ATOM 3185 O O . PRO A 1 398 ? 3.841 11.122 15.500 1.00 81.56 398 PRO A O 1
ATOM 3188 N N . VAL A 1 399 ? 4.820 11.379 13.504 1.00 86.69 399 VAL A N 1
ATOM 3189 C CA . VAL A 1 399 ? 3.571 11.641 12.771 1.00 86.69 399 VAL A CA 1
ATOM 3190 C C . VAL A 1 399 ? 3.247 10.538 11.774 1.00 86.69 399 VAL A C 1
ATOM 3192 O O . VAL A 1 399 ? 4.131 9.958 11.155 1.00 86.69 399 VAL A O 1
ATOM 3195 N N . ALA A 1 400 ? 1.952 10.312 11.574 1.00 91.56 400 ALA A N 1
ATOM 3196 C CA . ALA A 1 400 ? 1.425 9.448 10.531 1.00 91.56 400 ALA A CA 1
ATOM 3197 C C . ALA A 1 400 ? 0.716 10.297 9.471 1.00 91.56 400 ALA A C 1
ATOM 3199 O O . ALA A 1 400 ? -0.063 11.198 9.796 1.00 91.56 400 ALA A O 1
ATOM 3200 N N . ILE A 1 401 ? 1.000 10.018 8.203 1.00 93.81 401 ILE A N 1
ATOM 3201 C CA . ILE A 1 401 ? 0.588 10.818 7.053 1.00 93.81 401 ILE A CA 1
ATOM 3202 C C . ILE A 1 401 ? -0.089 9.913 6.030 1.00 93.81 401 ILE A C 1
ATOM 3204 O O . ILE A 1 401 ? 0.453 8.880 5.638 1.00 93.81 401 ILE A O 1
ATOM 3208 N N . LEU A 1 402 ? -1.261 10.334 5.565 1.00 96.75 402 LEU A N 1
ATOM 3209 C CA . LEU A 1 402 ? -1.934 9.768 4.401 1.00 96.75 402 LEU A CA 1
ATOM 3210 C C . LEU A 1 402 ? -1.841 10.773 3.255 1.00 96.75 402 LEU A C 1
ATOM 3212 O O . LEU A 1 402 ? -2.449 11.839 3.315 1.00 96.75 402 LEU A O 1
ATOM 3216 N N . ALA A 1 403 ? -1.070 10.442 2.223 1.00 96.81 403 ALA A N 1
ATOM 3217 C CA . ALA A 1 403 ? -0.992 11.221 0.995 1.00 96.81 403 ALA A CA 1
ATOM 3218 C C . ALA A 1 403 ? -2.029 10.691 -0.001 1.00 96.81 403 ALA A C 1
ATOM 3220 O O . ALA A 1 403 ? -1.937 9.543 -0.438 1.00 96.81 403 ALA A O 1
ATOM 3221 N N . LEU A 1 404 ? -3.014 11.519 -0.352 1.00 96.25 404 LEU A N 1
ATOM 3222 C CA . LEU A 1 404 ? -4.044 11.219 -1.346 1.00 96.25 404 LEU A CA 1
ATOM 3223 C C . LEU A 1 404 ? -3.755 11.982 -2.634 1.00 96.25 404 LEU A C 1
ATOM 3225 O O . LEU A 1 404 ? -3.653 13.207 -2.643 1.00 96.25 404 LEU A O 1
ATOM 3229 N N . GLY A 1 405 ? -3.644 11.256 -3.734 1.00 93.31 405 GLY A N 1
ATOM 3230 C CA . GLY A 1 405 ? -3.404 11.805 -5.054 1.00 93.31 405 GLY A CA 1
ATOM 3231 C C . GLY A 1 405 ? -4.695 11.910 -5.840 1.00 93.31 405 GLY A C 1
ATOM 3232 O O . GLY A 1 405 ? -5.467 10.954 -5.866 1.00 93.31 405 GLY A O 1
ATOM 3233 N N . LEU A 1 406 ? -4.918 13.023 -6.530 1.00 89.75 406 LEU A N 1
ATOM 3234 C CA . LEU A 1 406 ? -6.171 13.309 -7.225 1.00 89.75 406 LEU A CA 1
ATOM 3235 C C . LEU A 1 406 ? -5.987 13.441 -8.742 1.00 89.75 406 LEU A C 1
ATOM 3237 O O . LEU A 1 406 ? -4.904 13.758 -9.236 1.00 89.75 406 LEU A O 1
ATOM 3241 N N . THR A 1 407 ? -7.065 13.232 -9.501 1.00 84.50 407 THR A N 1
ATOM 3242 C CA . THR A 1 407 ? -7.058 13.261 -10.980 1.00 84.50 407 THR A CA 1
ATOM 3243 C C . THR A 1 407 ? -6.857 14.638 -11.596 1.00 84.50 407 THR A C 1
ATOM 3245 O O . THR A 1 407 ? -6.636 14.759 -12.800 1.00 84.50 407 THR A O 1
ATOM 3248 N N . ASN A 1 408 ? -6.910 15.695 -10.797 1.00 82.12 408 ASN A N 1
ATOM 3249 C CA . ASN A 1 408 ? -6.515 17.038 -11.202 1.00 82.12 408 ASN A CA 1
ATOM 3250 C C . ASN A 1 408 ? -4.996 17.267 -11.029 1.00 82.12 408 ASN A C 1
ATOM 3252 O O . ASN A 1 408 ? -4.530 18.374 -11.281 1.00 82.12 408 ASN A O 1
ATOM 3256 N N . GLY A 1 409 ? -4.226 16.275 -10.574 1.00 82.31 409 GLY A N 1
ATOM 3257 C CA . GLY A 1 409 ? -2.802 16.414 -10.280 1.00 82.31 409 GLY A CA 1
ATOM 3258 C C . GLY A 1 409 ? -2.485 17.111 -8.953 1.00 82.31 409 GLY A C 1
ATOM 3259 O O . GLY A 1 409 ? -1.327 17.479 -8.746 1.00 82.31 409 GLY A O 1
ATOM 3260 N N . SER A 1 410 ? -3.470 17.326 -8.071 1.00 88.75 410 SER A N 1
ATOM 3261 C CA . SER A 1 410 ? -3.202 17.744 -6.694 1.00 88.75 410 SER A CA 1
ATOM 3262 C C . SER A 1 410 ? -2.957 16.543 -5.783 1.00 88.75 410 SER A C 1
ATOM 3264 O O . SER A 1 410 ? -3.455 15.439 -6.007 1.00 88.75 410 SER A O 1
ATOM 3266 N N . VAL A 1 411 ? -2.155 16.768 -4.751 1.00 92.94 411 VAL A N 1
ATOM 3267 C CA . VAL A 1 411 ? -1.820 15.801 -3.711 1.00 92.94 411 VAL A CA 1
ATOM 3268 C C . VAL A 1 411 ? -2.158 16.424 -2.372 1.00 92.94 411 VAL A C 1
ATOM 3270 O O . VAL A 1 411 ? -1.708 17.526 -2.071 1.00 92.94 411 VAL A O 1
ATOM 3273 N N . HIS A 1 412 ? -2.985 15.745 -1.591 1.00 93.81 412 HIS A N 1
ATOM 3274 C CA . HIS A 1 412 ? -3.405 16.181 -0.268 1.00 93.81 412 HIS A CA 1
ATOM 3275 C C . HIS A 1 412 ? -2.686 15.326 0.771 1.00 93.81 412 HIS A C 1
ATOM 3277 O O . HIS A 1 412 ? -2.900 14.115 0.815 1.00 93.81 412 HIS A O 1
ATOM 3283 N N . ASN A 1 413 ? -1.853 15.941 1.611 1.00 93.81 413 ASN A N 1
ATOM 3284 C CA . ASN A 1 413 ? -1.240 15.243 2.740 1.00 93.81 413 ASN A CA 1
ATOM 3285 C C . ASN A 1 413 ? -2.096 15.469 3.986 1.00 93.81 413 ASN A C 1
ATOM 3287 O O . ASN A 1 413 ? -2.311 16.606 4.415 1.00 93.81 413 ASN A O 1
ATOM 3291 N N . TYR A 1 414 ? -2.583 14.381 4.572 1.00 93.81 414 TYR A N 1
ATOM 3292 C CA . TYR A 1 414 ? -3.393 14.390 5.781 1.00 93.81 414 TYR A CA 1
ATOM 3293 C C . TYR A 1 414 ? -2.583 13.871 6.967 1.00 93.81 414 TYR A C 1
ATOM 3295 O O . TYR A 1 414 ? -2.060 12.761 6.911 1.00 93.81 414 TYR A O 1
ATOM 3303 N N . LEU A 1 415 ? -2.527 14.635 8.058 1.00 92.19 415 LEU A N 1
ATOM 3304 C CA . LEU A 1 415 ? -2.017 14.149 9.342 1.00 92.19 415 LEU A CA 1
ATOM 3305 C C . LEU A 1 415 ? -3.089 13.293 10.011 1.00 92.19 415 LEU A C 1
ATOM 3307 O O . LEU A 1 415 ? -4.182 13.785 10.306 1.00 92.19 415 LEU A O 1
ATOM 3311 N N . VAL A 1 416 ? -2.782 12.025 10.269 1.00 91.75 416 VAL A N 1
ATOM 3312 C CA . VAL A 1 416 ? -3.678 11.120 10.993 1.00 91.75 416 VAL A CA 1
ATOM 3313 C C . VAL A 1 416 ? -3.664 11.506 12.471 1.00 91.75 416 VAL A C 1
ATOM 3315 O O . VAL A 1 416 ? -2.618 11.558 13.116 1.00 91.75 416 VAL A O 1
ATOM 3318 N N . SER A 1 417 ? -4.837 11.843 13.001 1.00 80.56 417 SER A N 1
ATOM 3319 C CA . SER A 1 417 ? -5.003 12.308 14.375 1.00 80.56 417 SER A CA 1
ATOM 3320 C C . SER A 1 417 ? -5.268 11.121 15.299 1.00 80.56 417 SER A C 1
ATOM 3322 O O . SER A 1 417 ? -6.394 10.634 15.380 1.00 80.56 417 SER A O 1
ATOM 3324 N N . GLY A 1 418 ? -4.238 10.693 16.030 1.00 73.19 418 GLY A N 1
ATOM 3325 C CA . GLY A 1 418 ? -4.310 9.536 16.925 1.00 73.19 418 GLY A CA 1
ATOM 3326 C C . GLY A 1 418 ? -4.121 8.198 16.204 1.00 73.19 418 GLY A C 1
ATOM 3327 O O . GLY A 1 418 ? -3.924 8.144 14.993 1.00 73.19 418 GLY A O 1
ATOM 3328 N N . GLU A 1 419 ? -4.144 7.110 16.971 1.00 73.75 419 GLU A N 1
ATOM 3329 C CA . GLU A 1 419 ? -3.997 5.752 16.442 1.00 73.75 419 GLU A CA 1
ATOM 3330 C C . GLU A 1 419 ? -5.338 5.245 15.895 1.00 73.75 419 GLU A C 1
ATOM 3332 O O . GLU A 1 419 ? -6.375 5.369 16.552 1.00 73.75 419 GLU A O 1
ATOM 3337 N N . VAL A 1 420 ? -5.317 4.644 14.702 1.00 90.25 420 VAL A N 1
ATOM 3338 C CA . VAL A 1 420 ? -6.449 3.860 14.192 1.00 90.25 420 VAL A CA 1
ATOM 3339 C C . VAL A 1 420 ? -6.462 2.530 14.931 1.00 90.25 420 VAL A C 1
ATOM 3341 O O . VAL A 1 420 ? -5.751 1.595 14.575 1.00 90.25 420 VAL A O 1
ATOM 3344 N N . ASP A 1 421 ? -7.243 2.479 16.002 1.00 92.88 421 ASP A N 1
ATOM 3345 C CA . ASP A 1 421 ? -7.356 1.306 16.857 1.00 92.88 421 ASP A CA 1
ATOM 3346 C C . ASP A 1 421 ? -8.005 0.114 16.134 1.00 92.88 421 ASP A C 1
ATOM 3348 O O . ASP A 1 421 ? -8.847 0.273 15.247 1.00 92.88 421 ASP A O 1
ATOM 3352 N N . ALA A 1 422 ? -7.665 -1.102 16.564 1.00 95.31 422 ALA A N 1
ATOM 3353 C CA . ALA A 1 422 ? -8.361 -2.309 16.131 1.00 95.31 422 ALA A CA 1
ATOM 3354 C C . ALA A 1 422 ? -9.836 -2.283 16.556 1.00 95.31 422 ALA A C 1
ATOM 3356 O O . ALA A 1 422 ? -10.144 -2.085 17.738 1.00 95.31 422 ALA A O 1
ATOM 3357 N N . GLN A 1 423 ? -10.735 -2.507 15.594 1.00 95.38 423 GLN A N 1
ATOM 3358 C CA . GLN A 1 423 ? -12.182 -2.552 15.790 1.00 95.38 423 GLN A CA 1
ATOM 3359 C C . GLN A 1 423 ? -12.800 -3.703 14.997 1.00 95.38 423 GLN A C 1
ATOM 3361 O O . GLN A 1 423 ? -12.335 -4.071 13.920 1.00 95.38 423 GLN A O 1
ATOM 3366 N N . TRP A 1 424 ? -13.892 -4.255 15.520 1.00 94.56 424 TRP A N 1
ATOM 3367 C CA . TRP A 1 424 ? -14.568 -5.404 14.927 1.00 94.56 424 TRP A CA 1
ATOM 3368 C C . TRP A 1 424 ? -16.053 -5.147 14.714 1.00 94.56 424 TRP A C 1
ATOM 3370 O O . TRP A 1 424 ? -16.697 -4.455 15.506 1.00 94.56 424 TRP A O 1
ATOM 3380 N N . GLN A 1 425 ? -16.601 -5.742 13.658 1.00 92.88 425 GLN A N 1
ATOM 3381 C CA . GLN A 1 425 ? -18.014 -5.662 13.322 1.00 92.88 425 GLN A CA 1
ATOM 3382 C C . GLN A 1 425 ? -18.839 -6.422 14.365 1.00 92.88 425 GLN A C 1
ATOM 3384 O O . GLN A 1 425 ? -18.821 -7.654 14.434 1.00 92.88 425 GLN A O 1
ATOM 3389 N N . MET A 1 426 ? -19.594 -5.690 15.181 1.00 93.50 426 MET A N 1
ATOM 3390 C CA . MET A 1 426 ? -20.454 -6.302 16.191 1.00 93.50 426 MET A CA 1
ATOM 3391 C C . MET A 1 426 ? -21.745 -6.850 15.562 1.00 93.50 426 MET A C 1
ATOM 3393 O O . MET A 1 426 ? -22.340 -6.199 14.702 1.00 93.50 426 MET A O 1
ATOM 3397 N N . PRO A 1 427 ? -22.254 -8.012 16.011 1.00 90.75 427 PRO A N 1
ATOM 3398 C CA . PRO A 1 427 ? -23.485 -8.598 15.484 1.00 90.75 427 PRO A CA 1
ATOM 3399 C C . PRO A 1 427 ? -24.731 -7.898 16.058 1.00 90.75 427 PRO A C 1
ATOM 3401 O O . PRO A 1 427 ? -25.486 -8.497 16.815 1.00 90.75 427 PRO A O 1
ATOM 3404 N N . ILE A 1 428 ? -24.970 -6.629 15.708 1.00 87.00 428 ILE A N 1
ATOM 3405 C CA . ILE A 1 428 ? -26.023 -5.773 16.301 1.00 87.00 428 ILE A CA 1
ATOM 3406 C C . ILE A 1 428 ? -27.417 -6.428 16.235 1.00 87.00 428 ILE A C 1
ATOM 3408 O O . ILE A 1 428 ? -28.156 -6.415 17.221 1.00 87.00 428 ILE A O 1
ATOM 3412 N N . SER A 1 429 ? -27.773 -7.027 15.094 1.00 87.00 429 SER A N 1
ATOM 3413 C CA . SER A 1 429 ? -29.096 -7.637 14.869 1.00 87.00 429 SER A CA 1
ATOM 3414 C C . SER A 1 429 ? -29.302 -8.963 15.607 1.00 87.00 429 SER A C 1
ATOM 3416 O O . SER A 1 429 ? -30.422 -9.265 16.011 1.00 87.00 429 SER A O 1
ATOM 3418 N N . ASN A 1 430 ? -28.230 -9.736 15.807 1.00 87.88 430 ASN A N 1
ATOM 3419 C CA . ASN A 1 430 ? -28.257 -11.080 16.401 1.00 87.88 430 ASN A CA 1
ATOM 3420 C C . ASN A 1 430 ? -27.428 -11.147 17.696 1.00 87.88 430 ASN A C 1
ATOM 3422 O O . ASN A 1 430 ? -26.863 -12.190 18.026 1.00 87.88 430 ASN A O 1
ATOM 3426 N N . ALA A 1 431 ? -27.318 -10.023 18.407 1.00 87.88 431 ALA A N 1
ATOM 3427 C CA . ALA A 1 431 ? -26.464 -9.895 19.578 1.00 87.88 431 ALA A CA 1
ATOM 3428 C C . ALA A 1 431 ? -26.895 -10.874 20.678 1.00 87.88 431 ALA A C 1
ATOM 3430 O O . ALA A 1 431 ? -28.048 -10.881 21.114 1.00 87.88 431 ALA A O 1
ATOM 3431 N N . THR A 1 432 ? -25.952 -11.683 21.156 1.00 89.56 432 THR A N 1
ATOM 3432 C CA . THR A 1 432 ? -26.157 -12.588 22.294 1.00 89.56 432 THR A CA 1
ATOM 3433 C C . THR A 1 432 ? -26.029 -11.853 23.624 1.00 89.56 432 THR A C 1
ATOM 3435 O O . THR A 1 432 ? -26.632 -12.256 24.620 1.00 89.56 432 THR A O 1
ATOM 3438 N N . HIS A 1 433 ? -25.271 -10.754 23.645 1.00 90.69 433 HIS A N 1
ATOM 3439 C CA . HIS A 1 433 ? -25.052 -9.920 24.818 1.00 90.69 433 HIS A CA 1
ATOM 3440 C C . HIS A 1 433 ? -25.384 -8.454 24.536 1.00 90.69 433 HIS A C 1
ATOM 3442 O O . HIS A 1 433 ? -25.070 -7.923 23.474 1.00 90.69 433 HIS A O 1
ATOM 3448 N N . VAL A 1 434 ? -25.957 -7.772 25.533 1.00 93.25 434 VAL A N 1
ATOM 3449 C CA . VAL A 1 434 ? -26.358 -6.356 25.434 1.00 93.25 434 VAL A CA 1
ATOM 3450 C C . VAL A 1 434 ? -25.185 -5.457 25.032 1.00 93.25 434 VAL A C 1
ATOM 3452 O O . VAL A 1 434 ? -25.337 -4.619 24.145 1.00 93.25 434 VAL A O 1
ATOM 3455 N N . TRP A 1 435 ? -23.999 -5.707 25.597 1.00 93.44 435 TRP A N 1
ATOM 3456 C CA . TRP A 1 435 ? -22.801 -4.919 25.311 1.00 93.44 435 TRP A CA 1
ATOM 3457 C C . TRP A 1 435 ? -22.389 -4.959 23.833 1.00 93.44 435 TRP A C 1
ATOM 3459 O O . TRP A 1 435 ? -21.825 -3.987 23.351 1.00 93.44 435 TRP A O 1
ATOM 3469 N N . GLN A 1 436 ? -22.682 -6.037 23.090 1.00 94.56 436 GLN A N 1
ATOM 3470 C CA . GLN A 1 436 ? -22.353 -6.125 21.658 1.00 94.56 436 GLN A CA 1
ATOM 3471 C C . GLN A 1 436 ? -23.182 -5.124 20.854 1.00 94.56 436 GLN A C 1
ATOM 3473 O O . GLN A 1 436 ? -22.670 -4.459 19.957 1.00 94.56 436 GLN A O 1
ATOM 3478 N N . LYS A 1 437 ? -24.470 -5.004 21.194 1.00 94.00 437 LYS A N 1
ATOM 3479 C CA . LYS A 1 437 ? -25.373 -4.047 20.558 1.00 94.00 437 LYS A CA 1
ATOM 3480 C C . LYS A 1 437 ? -24.979 -2.615 20.912 1.00 94.00 437 LYS A C 1
ATOM 3482 O O . LYS A 1 437 ? -24.895 -1.780 20.019 1.00 94.00 437 LYS A O 1
ATOM 3487 N N . GLU A 1 438 ? -24.730 -2.345 22.193 1.00 95.12 438 GLU A N 1
ATOM 3488 C CA . GLU A 1 438 ? -24.289 -1.028 22.673 1.00 95.12 438 GLU A CA 1
ATOM 3489 C C . GLU A 1 438 ? -22.966 -0.611 22.025 1.00 95.12 438 GLU A C 1
ATOM 3491 O O . GLU A 1 438 ? -22.872 0.492 21.494 1.00 95.12 438 GLU A O 1
ATOM 3496 N N . LEU A 1 439 ? -21.980 -1.512 21.986 1.00 95.56 439 LEU A N 1
ATOM 3497 C CA . LEU A 1 439 ? -20.691 -1.245 21.360 1.00 95.56 439 LEU A CA 1
ATOM 3498 C C . LEU A 1 439 ? -20.830 -1.022 19.853 1.00 95.56 439 LEU A C 1
ATOM 3500 O O . LEU A 1 439 ? -20.279 -0.058 19.345 1.00 95.56 439 LEU A O 1
ATOM 3504 N N . GLY A 1 440 ? -21.592 -1.855 19.137 1.00 93.75 440 GLY A N 1
ATOM 3505 C CA . GLY A 1 440 ? -21.788 -1.681 17.695 1.00 93.75 440 GLY A CA 1
ATOM 3506 C C . GLY A 1 440 ? -22.448 -0.347 17.329 1.00 93.75 440 GLY A C 1
ATOM 3507 O O . GLY A 1 440 ? -22.030 0.305 16.374 1.00 93.75 440 GLY A O 1
ATOM 3508 N N . MET A 1 441 ? -23.436 0.095 18.115 1.00 92.44 441 MET A N 1
ATOM 3509 C CA . MET A 1 441 ? -24.045 1.419 17.935 1.00 92.44 441 MET A CA 1
ATOM 3510 C C . MET A 1 441 ? -23.046 2.544 18.228 1.00 92.44 441 MET A C 1
ATOM 3512 O O . MET A 1 441 ? -22.994 3.508 17.472 1.00 92.44 441 MET A O 1
ATOM 3516 N N . LEU A 1 442 ? -22.235 2.405 19.282 1.00 94.06 442 LEU A N 1
ATOM 3517 C CA . LEU A 1 442 ? -21.231 3.400 19.656 1.00 94.06 442 LEU A CA 1
ATOM 3518 C C . LEU A 1 442 ? -20.111 3.528 18.614 1.00 94.06 442 LEU A C 1
ATOM 3520 O O . LEU A 1 442 ? -19.737 4.638 18.263 1.00 94.06 442 LEU A O 1
ATOM 3524 N N . LEU A 1 443 ? -19.601 2.413 18.079 1.00 93.12 443 LEU A N 1
ATOM 3525 C CA . LEU A 1 443 ? -18.554 2.428 17.046 1.00 93.12 443 LEU A CA 1
ATOM 3526 C C . LEU A 1 443 ? -19.025 3.050 15.723 1.00 93.12 443 LEU A C 1
ATOM 3528 O O . LEU A 1 443 ? -18.198 3.475 14.924 1.00 93.12 443 LEU A O 1
ATOM 3532 N N . SER A 1 444 ? -20.341 3.133 15.510 1.00 89.44 444 SER A N 1
ATOM 3533 C CA . SER A 1 444 ? -20.937 3.823 14.361 1.00 89.44 444 SER A CA 1
ATOM 3534 C C . SER A 1 444 ? -21.067 5.340 14.575 1.00 89.44 444 SER A C 1
ATOM 3536 O O . SER A 1 444 ? -21.443 6.057 13.648 1.00 89.44 444 SER A O 1
ATOM 3538 N N . ASP A 1 445 ? -20.802 5.845 15.785 1.00 91.06 445 ASP A N 1
ATOM 3539 C CA . ASP A 1 445 ? -20.851 7.274 16.090 1.00 91.06 445 ASP A CA 1
ATOM 3540 C C . ASP A 1 445 ? -19.651 8.009 15.473 1.00 91.06 445 ASP A C 1
ATOM 3542 O O . ASP A 1 445 ? -18.510 7.537 15.508 1.00 91.06 445 ASP A O 1
ATOM 3546 N N . ALA A 1 446 ? -19.892 9.219 14.965 1.00 87.88 446 ALA A N 1
ATOM 3547 C CA . ALA A 1 446 ? -18.859 10.096 14.423 1.00 87.88 446 ALA A CA 1
ATOM 3548 C C . ALA A 1 446 ? -17.703 10.348 15.413 1.00 87.88 446 ALA A C 1
ATOM 3550 O O . ALA A 1 446 ? -16.560 10.550 15.008 1.00 87.88 446 ALA A O 1
ATOM 3551 N N . ALA A 1 447 ? -17.956 10.316 16.721 1.00 87.50 447 ALA A N 1
ATOM 3552 C CA . ALA A 1 447 ? -16.929 10.466 17.743 1.00 87.50 447 ALA A CA 1
ATOM 3553 C C . ALA A 1 447 ? -15.872 9.346 17.711 1.00 87.50 447 ALA A C 1
ATOM 3555 O O . ALA A 1 447 ? -14.716 9.623 18.053 1.00 87.50 447 ALA A O 1
ATOM 3556 N N . CYS A 1 448 ? -16.263 8.136 17.289 1.00 89.00 448 CYS A N 1
ATOM 3557 C CA . CYS A 1 448 ? -15.430 6.934 17.197 1.00 89.00 448 CYS A CA 1
ATOM 3558 C C . CYS A 1 448 ? -14.788 6.730 15.818 1.00 89.00 448 CYS A C 1
ATOM 3560 O O . CYS A 1 448 ? -13.908 5.876 15.686 1.00 89.00 448 CYS A O 1
ATOM 3562 N N . LEU A 1 449 ? -15.187 7.514 14.809 1.00 91.38 449 LEU A N 1
ATOM 3563 C CA . LEU A 1 449 ? -14.573 7.458 13.486 1.00 91.38 449 LEU A CA 1
ATOM 3564 C C . LEU A 1 449 ? -13.123 7.974 13.521 1.00 91.38 449 LEU A C 1
ATOM 3566 O O . LEU A 1 449 ? -12.821 8.921 14.263 1.00 91.38 449 LEU A O 1
ATOM 3570 N N . PRO A 1 450 ? -12.228 7.406 12.691 1.00 94.06 450 PRO A N 1
ATOM 3571 C CA . PRO A 1 450 ? -10.870 7.907 12.537 1.00 94.06 450 PRO A CA 1
ATOM 3572 C C . PRO A 1 450 ? -10.850 9.378 12.120 1.00 94.06 450 PRO A C 1
ATOM 3574 O O . PRO A 1 450 ? -11.690 9.838 11.342 1.00 94.06 450 PRO A O 1
ATOM 3577 N N . LYS A 1 451 ? -9.870 10.126 12.629 1.00 93.00 451 LYS A N 1
ATOM 3578 C CA . LYS A 1 451 ? -9.747 11.568 12.395 1.00 93.00 451 LYS A CA 1
ATOM 3579 C C . LYS A 1 451 ? -8.450 11.873 11.676 1.00 93.00 451 LYS A C 1
ATOM 3581 O O . LYS A 1 451 ? -7.414 11.275 11.954 1.00 93.00 451 LYS A O 1
ATOM 3586 N N . ALA A 1 452 ? -8.500 12.850 10.787 1.00 93.62 452 ALA A N 1
ATOM 3587 C CA . ALA A 1 452 ? -7.311 13.411 10.174 1.00 93.62 452 ALA A CA 1
ATOM 3588 C C . ALA A 1 452 ? -7.462 14.922 9.986 1.00 93.62 452 ALA A C 1
ATOM 3590 O O . ALA A 1 452 ? -8.553 15.483 10.096 1.00 93.62 452 ALA A O 1
ATOM 3591 N N . SER A 1 453 ? -6.362 15.600 9.692 1.00 90.88 453 SER A N 1
ATOM 3592 C CA . SER A 1 453 ? -6.367 17.016 9.332 1.00 90.88 453 SER A CA 1
ATOM 3593 C C . SER A 1 453 ? -5.572 17.233 8.059 1.00 90.88 453 SER A C 1
ATOM 3595 O O . SER A 1 453 ? -4.449 16.741 7.953 1.00 90.88 453 SER A O 1
ATOM 3597 N N . LEU A 1 454 ? -6.131 17.989 7.114 1.00 89.94 454 LEU A N 1
ATOM 3598 C CA . LEU A 1 454 ? -5.391 18.415 5.930 1.00 89.94 454 LEU A CA 1
ATOM 3599 C C . LEU A 1 454 ? -4.220 19.310 6.354 1.00 89.94 454 LEU A C 1
ATOM 3601 O O . LEU A 1 454 ? -4.430 20.334 7.004 1.00 89.94 454 LEU A O 1
ATOM 3605 N N . TYR A 1 455 ? -3.006 18.898 5.997 1.00 87.06 455 TYR A N 1
ATOM 3606 C CA . TYR A 1 455 ? -1.765 19.598 6.323 1.00 87.06 455 TYR A CA 1
ATOM 3607 C C . TYR A 1 455 ? -1.305 20.503 5.187 1.00 87.06 455 TYR A C 1
ATOM 3609 O O . TYR A 1 455 ? -1.077 21.696 5.379 1.00 87.06 455 TYR A O 1
ATOM 3617 N N . GLU A 1 456 ? -1.204 19.946 3.985 1.00 87.38 456 GLU A N 1
ATOM 3618 C CA . GLU A 1 456 ? -0.798 20.689 2.798 1.00 87.38 456 GLU A CA 1
ATOM 3619 C C . GLU A 1 456 ? -1.467 20.123 1.548 1.00 87.38 456 GLU A C 1
ATOM 3621 O O . GLU A 1 456 ? -1.855 18.948 1.488 1.00 87.38 456 GLU A O 1
ATOM 3626 N N . VAL A 1 457 ? -1.583 20.991 0.548 1.00 90.06 457 VAL A N 1
ATOM 3627 C CA . VAL A 1 457 ? -2.024 20.639 -0.798 1.00 90.06 457 VAL A CA 1
ATOM 3628 C C . VAL A 1 457 ? -0.909 21.001 -1.762 1.00 90.06 457 VAL A C 1
ATOM 3630 O O . VAL A 1 457 ? -0.556 22.171 -1.895 1.00 90.06 457 VAL A O 1
ATOM 3633 N N . ILE A 1 458 ? -0.387 19.998 -2.458 1.00 88.94 458 ILE A N 1
ATOM 3634 C CA . ILE A 1 458 ? 0.653 20.156 -3.471 1.00 88.94 458 ILE A CA 1
ATOM 3635 C C . ILE A 1 458 ? -0.017 20.075 -4.838 1.00 88.94 458 ILE A C 1
ATOM 3637 O O . ILE A 1 458 ? -0.624 19.061 -5.176 1.00 88.94 458 ILE A O 1
ATOM 3641 N N . SER A 1 459 ? 0.092 21.127 -5.645 1.00 88.19 459 SER A N 1
ATOM 3642 C CA . SER A 1 459 ? -0.406 21.127 -7.023 1.00 88.19 459 SER A CA 1
ATOM 3643 C C . SER A 1 459 ? 0.740 20.865 -7.991 1.00 88.19 459 SER A C 1
ATOM 3645 O O . SER A 1 459 ? 1.653 21.675 -8.114 1.00 88.19 459 SER A O 1
ATOM 3647 N N . VAL A 1 460 ? 0.687 19.749 -8.720 1.00 81.50 460 VAL A N 1
ATOM 3648 C CA . VAL A 1 460 ? 1.734 19.370 -9.688 1.00 81.50 460 VAL A CA 1
ATOM 3649 C C . VAL A 1 460 ? 1.382 19.815 -11.120 1.00 81.50 460 VAL A C 1
ATOM 3651 O O . VAL A 1 460 ? 1.972 19.372 -12.111 1.00 81.50 460 VAL A O 1
ATOM 3654 N N . LYS A 1 461 ? 0.396 20.711 -11.260 1.00 69.00 461 LYS A N 1
ATOM 3655 C CA . LYS A 1 461 ? -0.062 21.217 -12.558 1.00 69.00 461 LYS A CA 1
ATOM 3656 C C . LYS A 1 461 ? 1.005 22.095 -13.216 1.00 69.00 461 LYS A C 1
ATOM 3658 O O . LYS A 1 461 ? 1.398 23.130 -12.693 1.00 69.00 461 LYS A O 1
ATOM 3663 N N . SER A 1 462 ? 1.385 21.725 -14.434 1.00 60.53 462 SER A N 1
ATOM 3664 C CA . SER A 1 462 ? 2.068 22.598 -15.394 1.00 60.53 462 SER A CA 1
ATOM 3665 C C . SER A 1 462 ? 1.055 23.123 -16.415 1.00 60.53 462 SER A C 1
ATOM 3667 O O . SER A 1 462 ? 0.123 22.407 -16.780 1.00 60.53 462 SER A O 1
ATOM 3669 N N . GLN A 1 463 ? 1.243 24.357 -16.899 1.00 55.84 463 GLN A N 1
ATOM 3670 C CA . GLN A 1 463 ? 0.335 25.055 -17.829 1.00 55.84 463 GLN A CA 1
ATOM 3671 C C . GLN A 1 463 ? 0.078 24.305 -19.156 1.00 55.84 463 GLN A C 1
ATOM 3673 O O . GLN A 1 463 ? -0.853 24.653 -19.877 1.00 55.84 463 GLN A O 1
ATOM 3678 N N . GLU A 1 464 ? 0.867 23.275 -19.473 1.00 54.97 464 GLU A N 1
ATOM 3679 C CA . GLU A 1 464 ? 0.793 22.501 -20.723 1.00 54.97 464 GLU A CA 1
ATOM 3680 C C . GLU A 1 464 ? 0.078 21.137 -20.598 1.00 54.97 464 GLU A C 1
ATOM 3682 O O . GLU A 1 464 ? 0.081 20.354 -21.549 1.00 54.97 464 GLU A O 1
ATOM 3687 N N . LEU A 1 465 ? -0.502 20.801 -19.439 1.00 55.03 465 LEU A N 1
ATOM 3688 C CA . LEU A 1 465 ? -1.005 19.446 -19.172 1.00 55.03 465 LEU A CA 1
ATOM 3689 C C . LEU A 1 465 ? -2.515 19.260 -19.424 1.00 55.03 465 LEU A C 1
ATOM 3691 O O . LEU A 1 465 ? -3.282 20.223 -19.363 1.00 55.03 465 LEU A O 1
ATOM 3695 N N . PRO A 1 466 ? -2.961 18.016 -19.708 1.00 59.53 466 PRO A N 1
ATOM 3696 C CA . PRO A 1 466 ? -4.374 17.690 -19.888 1.00 59.53 466 PRO A CA 1
ATOM 3697 C C . PRO A 1 466 ? -5.220 18.023 -18.652 1.00 59.53 466 PRO A C 1
ATOM 3699 O O . PRO A 1 466 ? -4.720 18.065 -17.530 1.00 59.53 466 PRO A O 1
ATOM 3702 N N . ARG A 1 467 ? -6.535 18.183 -18.855 1.00 57.38 467 ARG A N 1
ATOM 3703 C CA . ARG A 1 467 ? -7.514 18.455 -17.784 1.00 57.38 467 ARG A CA 1
ATOM 3704 C C . ARG A 1 467 ? -7.517 17.389 -16.677 1.00 57.38 467 ARG A C 1
ATOM 3706 O O . ARG A 1 467 ? -7.818 17.729 -15.537 1.00 57.38 467 ARG A O 1
ATOM 3713 N N . TYR A 1 468 ? -7.172 16.147 -17.020 1.00 63.41 468 TYR A N 1
ATOM 3714 C CA . TYR A 1 468 ? -7.040 15.029 -16.092 1.00 63.41 468 TYR A CA 1
ATOM 3715 C C . TYR A 1 468 ? -5.620 14.466 -16.162 1.00 63.41 468 TYR A C 1
ATOM 3717 O O . TYR A 1 468 ? -5.117 14.132 -17.235 1.00 63.41 468 TYR A O 1
ATOM 3725 N N . GLN A 1 469 ? -4.976 14.371 -15.008 1.00 70.12 469 GLN A N 1
ATOM 3726 C CA . GLN A 1 469 ? -3.669 13.772 -14.820 1.00 70.12 469 GLN A CA 1
ATOM 3727 C C . GLN A 1 469 ? -3.687 13.015 -13.502 1.00 70.12 469 GLN A C 1
ATOM 3729 O O . GLN A 1 469 ? -3.924 13.589 -12.444 1.00 70.12 469 GLN A O 1
ATOM 3734 N N . THR A 1 470 ? -3.398 11.727 -13.565 1.00 72.81 470 THR A N 1
ATOM 3735 C CA . THR A 1 470 ? -3.170 10.940 -12.362 1.00 72.81 470 THR A CA 1
ATOM 3736 C C . THR A 1 470 ? -1.782 11.167 -11.809 1.00 72.81 470 THR A C 1
ATOM 3738 O O . THR A 1 470 ? -0.814 11.447 -12.530 1.00 72.81 470 THR A O 1
ATOM 3741 N N . VAL A 1 471 ? -1.702 10.971 -10.506 1.00 84.94 471 VAL A N 1
ATOM 3742 C CA . VAL A 1 471 ? -0.464 10.915 -9.756 1.00 84.94 471 VAL A CA 1
ATOM 3743 C C . VAL A 1 471 ? -0.338 9.522 -9.154 1.00 84.94 471 VAL A C 1
ATOM 3745 O O . VAL A 1 471 ? -1.335 8.891 -8.814 1.00 84.94 471 VAL A O 1
ATOM 3748 N N . THR A 1 472 ? 0.889 9.028 -9.053 1.00 89.06 472 THR A N 1
ATOM 3749 C CA . THR A 1 472 ? 1.185 7.763 -8.372 1.00 89.06 472 THR A CA 1
ATOM 3750 C C . THR A 1 472 ? 2.335 7.977 -7.401 1.00 89.06 472 THR A C 1
ATOM 3752 O O . THR A 1 472 ? 3.242 8.769 -7.681 1.00 89.06 472 THR A O 1
ATOM 3755 N N . PHE A 1 473 ? 2.310 7.292 -6.262 1.00 93.38 473 PHE A N 1
ATOM 3756 C CA . PHE A 1 473 ? 3.221 7.569 -5.155 1.00 93.38 473 PHE A CA 1
ATOM 3757 C C . PHE A 1 473 ? 4.196 6.445 -4.880 1.00 93.38 473 PHE A C 1
ATOM 3759 O O . PHE A 1 473 ? 3.806 5.286 -4.779 1.00 93.38 473 PHE A O 1
ATOM 3766 N N . MET A 1 474 ? 5.461 6.779 -4.662 1.00 91.75 474 MET A N 1
ATOM 3767 C CA . MET A 1 474 ? 6.476 5.821 -4.228 1.00 91.75 474 MET A CA 1
ATOM 3768 C C . MET A 1 474 ? 7.215 6.371 -3.016 1.00 91.75 474 MET A C 1
ATOM 3770 O O . MET A 1 474 ? 7.799 7.447 -3.110 1.00 91.75 474 MET A O 1
ATOM 3774 N N . SER A 1 475 ? 7.218 5.641 -1.903 1.00 93.06 475 SER A N 1
ATOM 3775 C CA . SER A 1 475 ? 8.049 5.995 -0.749 1.00 93.06 475 SER A CA 1
ATOM 3776 C C . SER A 1 475 ? 9.530 5.925 -1.098 1.00 93.06 475 SER A C 1
ATOM 3778 O O . SER A 1 475 ? 9.954 5.074 -1.886 1.00 93.06 475 SER A O 1
ATOM 3780 N N . ASP A 1 476 ? 10.322 6.796 -0.486 1.00 92.31 476 ASP A N 1
ATOM 3781 C CA . ASP A 1 476 ? 11.770 6.686 -0.552 1.00 92.31 476 ASP A CA 1
ATOM 3782 C C . ASP A 1 476 ? 12.245 5.508 0.330 1.00 92.31 476 ASP A C 1
ATOM 3784 O O . ASP A 1 476 ? 11.831 5.390 1.485 1.00 92.31 476 ASP A O 1
ATOM 3788 N N . PRO A 1 477 ? 13.086 4.594 -0.188 1.00 87.19 477 PRO A N 1
ATOM 3789 C CA . PRO A 1 477 ? 13.568 3.444 0.579 1.00 87.19 477 PRO A CA 1
ATOM 3790 C C . PRO A 1 477 ? 14.641 3.797 1.625 1.00 87.19 477 PRO A C 1
ATOM 3792 O O . PRO A 1 477 ? 14.970 2.955 2.459 1.00 87.19 477 PRO A O 1
ATOM 3795 N N . LEU A 1 478 ? 15.234 4.992 1.560 1.00 88.69 478 LEU A N 1
ATOM 3796 C CA . LEU A 1 478 ? 16.278 5.477 2.467 1.00 88.69 478 LEU A CA 1
ATOM 3797 C C . LEU A 1 478 ? 15.732 6.463 3.504 1.00 88.69 478 LEU A C 1
ATOM 3799 O O . LEU A 1 478 ? 16.217 6.480 4.635 1.00 88.69 478 LEU A O 1
ATOM 3803 N N . TYR A 1 479 ? 14.758 7.287 3.119 1.00 90.75 479 TYR A N 1
ATOM 3804 C CA . TYR A 1 479 ? 14.224 8.367 3.945 1.00 90.75 479 TYR A CA 1
ATOM 3805 C C . TYR A 1 479 ? 12.734 8.163 4.228 1.00 90.75 479 TYR A C 1
ATOM 3807 O O . TYR A 1 479 ? 11.888 8.352 3.361 1.00 90.75 479 TYR A O 1
ATOM 3815 N N . GLU A 1 480 ? 12.402 7.829 5.476 1.00 89.88 480 GLU A N 1
ATOM 3816 C CA . GLU A 1 480 ? 11.019 7.543 5.892 1.00 89.88 480 GLU A CA 1
ATOM 3817 C C . GLU A 1 480 ? 10.078 8.754 5.812 1.00 89.88 480 GLU A C 1
ATOM 3819 O O . GLU A 1 480 ? 8.867 8.594 5.867 1.00 89.88 480 GLU A O 1
ATOM 3824 N N . ASP A 1 481 ? 10.620 9.965 5.700 1.00 90.62 481 ASP A N 1
ATOM 3825 C CA . ASP A 1 481 ? 9.890 11.231 5.602 1.00 90.62 481 ASP A CA 1
ATOM 3826 C C . ASP A 1 481 ? 9.843 11.785 4.170 1.00 90.62 481 ASP A C 1
ATOM 3828 O O . ASP A 1 481 ? 9.528 12.961 3.964 1.00 90.62 481 ASP A O 1
ATOM 3832 N N . THR A 1 482 ? 10.191 10.964 3.178 1.00 92.81 482 THR A N 1
ATOM 3833 C CA . THR A 1 482 ? 10.269 11.379 1.780 1.00 92.81 482 THR A CA 1
ATOM 3834 C C . THR A 1 482 ? 9.497 10.420 0.881 1.00 92.81 482 THR A C 1
ATOM 3836 O O . THR A 1 482 ? 9.564 9.199 1.022 1.00 92.81 482 THR A O 1
ATOM 3839 N N . TYR A 1 483 ? 8.767 10.977 -0.082 1.00 94.94 483 TYR A N 1
ATOM 3840 C CA . TYR A 1 483 ? 8.109 10.205 -1.132 1.00 94.94 483 TYR A CA 1
ATOM 3841 C C . TYR A 1 483 ? 8.165 10.927 -2.477 1.00 94.94 483 TYR A C 1
ATOM 3843 O O . TYR A 1 483 ? 8.431 12.124 -2.563 1.00 94.94 483 TYR A O 1
ATOM 3851 N N . PHE A 1 484 ? 7.916 10.187 -3.550 1.00 93.44 484 PHE A N 1
ATOM 3852 C CA . PHE A 1 484 ? 7.934 10.680 -4.919 1.00 93.44 484 PHE A CA 1
ATOM 3853 C C . PHE A 1 484 ? 6.537 10.661 -5.524 1.00 93.44 484 PHE A C 1
ATOM 3855 O O . PHE A 1 484 ? 5.815 9.671 -5.405 1.00 93.44 484 PHE A O 1
ATOM 3862 N N . ILE A 1 485 ? 6.202 11.733 -6.236 1.00 91.62 485 ILE A N 1
ATOM 3863 C CA . ILE A 1 485 ? 4.988 11.882 -7.030 1.00 91.62 485 ILE A CA 1
ATOM 3864 C C . ILE A 1 485 ? 5.359 11.690 -8.497 1.00 91.62 485 ILE A C 1
ATOM 3866 O O . ILE A 1 485 ? 6.050 12.524 -9.085 1.00 91.62 485 ILE A O 1
ATOM 3870 N N . TYR A 1 486 ? 4.887 10.604 -9.096 1.00 86.81 486 TYR A N 1
ATOM 3871 C CA . TYR A 1 486 ? 5.038 10.322 -10.520 1.00 86.81 486 TYR A CA 1
ATOM 3872 C C . TYR A 1 486 ? 3.783 10.747 -11.265 1.00 86.81 486 TYR A C 1
ATOM 3874 O O . TYR A 1 486 ? 2.672 10.390 -10.880 1.00 86.81 486 TYR A O 1
ATOM 3882 N N . HIS A 1 487 ? 3.965 11.470 -12.362 1.00 82.00 487 HIS A N 1
ATOM 3883 C CA . HIS A 1 487 ? 2.877 11.947 -13.203 1.00 82.00 487 HIS A CA 1
ATOM 3884 C C . HIS A 1 487 ? 3.378 12.146 -14.641 1.00 82.00 487 HIS A C 1
ATOM 3886 O O . HIS A 1 487 ? 4.575 12.111 -14.918 1.00 82.00 487 HIS A O 1
ATOM 3892 N N . ALA A 1 488 ? 2.468 12.370 -15.592 1.00 75.25 488 ALA A N 1
ATOM 3893 C CA . ALA A 1 488 ? 2.824 12.438 -17.017 1.00 75.25 488 ALA A CA 1
ATOM 3894 C C . ALA A 1 488 ? 3.890 13.497 -17.401 1.00 75.25 488 ALA A C 1
ATOM 3896 O O . ALA A 1 488 ? 4.543 13.338 -18.431 1.00 75.25 488 ALA A O 1
ATOM 3897 N N . ALA A 1 489 ? 4.078 14.561 -16.607 1.00 74.56 489 ALA A N 1
ATOM 3898 C CA . ALA A 1 489 ? 5.090 15.593 -16.875 1.00 74.56 489 ALA A CA 1
ATOM 3899 C C . ALA A 1 489 ? 6.454 15.322 -16.222 1.00 74.56 489 ALA A C 1
ATOM 3901 O O . ALA A 1 489 ? 7.434 15.968 -16.596 1.00 74.56 489 ALA A O 1
ATOM 3902 N N . GLY A 1 490 ? 6.549 14.390 -15.273 1.00 80.06 490 GLY A N 1
ATOM 3903 C CA . GLY A 1 490 ? 7.801 14.115 -14.583 1.00 80.06 490 GLY A CA 1
ATOM 3904 C C . GLY A 1 490 ? 7.621 13.492 -13.206 1.00 80.06 490 GLY A C 1
ATOM 3905 O O . GLY A 1 490 ? 6.659 12.771 -12.940 1.00 80.06 490 GLY A O 1
ATOM 3906 N N . VAL A 1 491 ? 8.606 13.753 -12.349 1.00 86.69 491 VAL A N 1
ATOM 3907 C CA . VAL A 1 491 ? 8.659 13.256 -10.974 1.00 86.69 491 VAL A CA 1
ATOM 3908 C C . VAL A 1 491 ? 9.004 14.412 -10.045 1.00 86.69 491 VAL A C 1
ATOM 3910 O O . VAL A 1 491 ? 9.954 15.157 -10.308 1.00 86.69 491 VAL A O 1
ATOM 3913 N N . HIS A 1 492 ? 8.249 14.533 -8.958 1.00 88.94 492 HIS A N 1
ATOM 3914 C CA . HIS A 1 492 ? 8.515 15.469 -7.868 1.00 88.94 492 HIS A CA 1
ATOM 3915 C C . HIS A 1 492 ? 8.845 14.686 -6.602 1.00 88.94 492 HIS A C 1
ATOM 3917 O O . HIS A 1 492 ? 8.191 13.689 -6.310 1.00 88.94 492 HIS A O 1
ATOM 3923 N N . ALA A 1 493 ? 9.862 15.120 -5.864 1.00 91.94 493 ALA A N 1
ATOM 3924 C CA . ALA A 1 493 ? 10.176 14.574 -4.548 1.00 91.94 493 ALA A CA 1
ATOM 3925 C C . ALA A 1 493 ? 9.560 15.468 -3.470 1.00 91.94 493 ALA A C 1
ATOM 3927 O O . ALA A 1 493 ? 9.794 16.674 -3.481 1.00 91.94 493 ALA A O 1
ATOM 3928 N N . VAL A 1 494 ? 8.807 14.886 -2.544 1.00 91.25 494 VAL A N 1
ATOM 3929 C CA . VAL A 1 494 ? 8.247 15.568 -1.377 1.00 91.25 494 VAL A CA 1
ATOM 3930 C C . VAL A 1 494 ? 9.051 15.132 -0.165 1.00 91.25 494 VAL A C 1
ATOM 3932 O O . VAL A 1 494 ? 8.974 13.977 0.243 1.00 91.25 494 VAL A O 1
ATOM 3935 N N . ALA A 1 495 ? 9.844 16.050 0.383 1.00 91.12 495 ALA A N 1
ATOM 3936 C CA . ALA A 1 495 ? 10.657 15.815 1.569 1.00 91.12 495 ALA A CA 1
ATOM 3937 C C . ALA A 1 495 ? 10.073 16.582 2.760 1.00 91.12 495 ALA A C 1
ATOM 3939 O O . ALA A 1 495 ? 10.047 17.813 2.764 1.00 91.12 495 ALA A O 1
ATOM 3940 N N . MET A 1 496 ? 9.641 15.849 3.784 1.00 87.94 496 MET A N 1
ATOM 3941 C CA . MET A 1 496 ? 8.958 16.396 4.963 1.00 87.94 496 MET A CA 1
ATOM 3942 C C . MET A 1 496 ? 9.909 16.626 6.148 1.00 87.94 496 MET A C 1
ATOM 3944 O O . MET A 1 496 ? 9.518 17.180 7.174 1.00 87.94 496 MET A O 1
ATOM 3948 N N . SER A 1 497 ? 11.189 16.269 5.989 1.00 86.31 497 SER A N 1
ATOM 3949 C CA . SER A 1 497 ? 12.250 16.455 6.993 1.00 86.31 497 SER A CA 1
ATOM 3950 C C . SER A 1 497 ? 12.310 17.864 7.591 1.00 86.31 497 SER A C 1
ATOM 3952 O O . SER A 1 497 ? 12.660 18.026 8.759 1.00 86.31 497 SER A O 1
ATOM 3954 N N . THR A 1 498 ? 11.951 18.886 6.809 1.00 84.31 498 THR A N 1
ATOM 3955 C CA . THR A 1 498 ? 12.007 20.299 7.206 1.00 84.31 498 THR A CA 1
ATOM 3956 C C . THR A 1 498 ? 11.069 20.652 8.355 1.00 84.31 498 THR A C 1
ATOM 3958 O O . THR A 1 498 ? 11.384 21.575 9.101 1.00 84.31 498 THR A O 1
ATOM 3961 N N . TRP A 1 499 ? 9.964 19.925 8.517 1.00 83.62 499 TRP A N 1
ATOM 3962 C CA . TRP A 1 499 ? 8.969 20.166 9.563 1.00 83.62 499 TRP A CA 1
ATOM 3963 C C . TRP A 1 499 ? 8.810 18.970 10.513 1.00 83.62 499 TRP A C 1
ATOM 3965 O O . TRP A 1 499 ? 8.666 19.155 11.722 1.00 83.62 499 TRP A O 1
ATOM 3975 N N . VAL A 1 500 ? 8.980 17.739 10.017 1.00 85.75 500 VAL A N 1
ATOM 3976 C CA . VAL A 1 500 ? 8.943 16.529 10.855 1.00 85.75 500 VAL A CA 1
ATOM 3977 C C . VAL A 1 500 ? 10.082 16.520 11.875 1.00 85.75 500 VAL A C 1
ATOM 3979 O O . VAL A 1 500 ? 9.868 16.154 13.030 1.00 85.75 500 VAL A O 1
ATOM 3982 N N . GLN A 1 501 ? 11.297 16.921 11.483 1.00 87.06 501 GLN A N 1
ATOM 3983 C CA . GLN A 1 501 ? 12.448 16.894 12.388 1.00 87.06 501 GLN A CA 1
ATOM 3984 C C . GLN A 1 501 ? 12.311 17.909 13.542 1.00 87.06 501 GLN A C 1
ATOM 3986 O O . GLN A 1 501 ? 12.450 17.484 14.690 1.00 87.06 501 GLN A O 1
ATOM 3991 N N . PRO A 1 502 ? 11.965 19.194 13.307 1.00 86.88 502 PRO A N 1
ATOM 3992 C CA . PRO A 1 502 ? 11.651 20.123 14.395 1.00 86.88 502 PRO A CA 1
ATOM 3993 C C . PRO A 1 502 ? 10.538 19.630 15.323 1.00 86.88 502 PRO A C 1
ATOM 3995 O O . PRO A 1 502 ? 10.661 19.752 16.540 1.00 86.88 502 PRO A O 1
ATOM 3998 N N . LEU A 1 503 ? 9.473 19.037 14.771 1.00 84.19 503 LEU A N 1
ATOM 3999 C CA . LEU A 1 503 ? 8.380 18.485 15.568 1.00 84.19 503 LEU A CA 1
ATOM 4000 C C . LEU A 1 503 ? 8.855 17.323 16.451 1.00 84.19 503 LEU A C 1
ATOM 4002 O O . LEU A 1 503 ? 8.548 17.277 17.641 1.00 84.19 503 LEU A O 1
ATOM 4006 N N . ARG A 1 504 ? 9.653 16.409 15.891 1.00 85.88 504 ARG A N 1
ATOM 4007 C CA . ARG A 1 504 ? 10.276 15.297 16.620 1.00 85.88 504 ARG A CA 1
ATOM 4008 C C . ARG A 1 504 ? 11.127 15.795 17.785 1.00 85.88 504 ARG A C 1
ATOM 4010 O O . ARG A 1 504 ? 11.031 15.254 18.886 1.00 85.88 504 ARG A O 1
ATOM 4017 N N . ASP A 1 505 ? 11.947 16.812 17.546 1.00 86.06 505 ASP A N 1
ATOM 4018 C CA . ASP A 1 505 ? 12.825 17.379 18.566 1.00 86.06 505 ASP A CA 1
ATOM 4019 C C . ASP A 1 505 ? 12.009 18.084 19.665 1.00 86.06 505 ASP A C 1
ATOM 4021 O O . ASP A 1 505 ? 12.244 17.842 20.850 1.00 86.06 505 ASP A O 1
ATOM 4025 N N . ALA A 1 506 ? 10.967 18.838 19.297 1.00 83.81 506 ALA A N 1
ATOM 4026 C CA . ALA A 1 506 ? 10.064 19.488 20.248 1.00 83.81 506 ALA A CA 1
ATOM 4027 C C . ALA A 1 506 ? 9.298 18.487 21.136 1.00 83.81 506 ALA A C 1
ATOM 4029 O O . ALA A 1 506 ? 9.163 18.713 22.341 1.00 83.81 506 ALA A O 1
ATOM 4030 N N . ILE A 1 507 ? 8.822 17.366 20.577 1.00 82.75 507 ILE A N 1
ATOM 4031 C CA . ILE A 1 507 ? 8.155 16.311 21.361 1.00 82.75 507 ILE A CA 1
ATOM 4032 C C . ILE A 1 507 ? 9.133 15.675 22.350 1.00 82.75 507 ILE A C 1
ATOM 4034 O O . ILE A 1 507 ? 8.809 15.553 23.530 1.00 82.75 507 ILE A O 1
ATOM 4038 N N . ARG A 1 508 ? 10.355 15.349 21.914 1.00 83.56 508 ARG A N 1
ATOM 4039 C CA . ARG A 1 508 ? 11.390 14.788 22.798 1.00 83.56 508 ARG A CA 1
ATOM 4040 C C . ARG A 1 508 ? 11.735 15.728 23.950 1.00 83.56 508 ARG A C 1
ATOM 4042 O O . ARG A 1 508 ? 11.884 15.279 25.084 1.00 83.56 508 ARG A O 1
ATOM 4049 N N . GLU A 1 509 ? 11.843 17.029 23.689 1.00 82.38 509 GLU A N 1
ATOM 4050 C CA . GLU A 1 509 ? 12.079 18.029 24.737 1.00 82.38 509 GLU A CA 1
ATOM 4051 C C . GLU A 1 509 ? 10.896 18.157 25.705 1.00 82.38 509 GLU A C 1
ATOM 4053 O O . GLU A 1 509 ? 11.090 18.305 26.918 1.00 82.38 509 GLU A O 1
ATOM 4058 N N . TYR A 1 510 ? 9.663 18.087 25.195 1.00 79.12 510 TYR A N 1
ATOM 4059 C CA . TYR A 1 510 ? 8.463 18.092 26.025 1.00 79.12 510 TYR A CA 1
ATOM 4060 C C . TYR A 1 510 ? 8.412 16.871 26.953 1.00 79.12 510 TYR A C 1
ATOM 4062 O O . TYR A 1 510 ? 8.214 17.032 28.160 1.00 79.12 510 TYR A O 1
ATOM 4070 N N . GLU A 1 511 ? 8.683 15.679 26.422 1.00 78.81 511 GLU A N 1
ATOM 4071 C CA . GLU A 1 511 ? 8.731 14.427 27.184 1.00 78.81 511 GLU A CA 1
ATOM 4072 C C . GLU A 1 511 ? 9.875 14.398 28.210 1.00 78.81 511 GLU A C 1
ATOM 4074 O O . GLU A 1 511 ? 9.696 13.894 29.319 1.00 78.81 511 GLU A O 1
ATOM 4079 N N . ALA A 1 512 ? 11.038 14.973 27.881 1.00 78.25 512 ALA A N 1
ATOM 4080 C CA . ALA A 1 512 ? 12.209 14.976 28.759 1.00 78.25 512 ALA A CA 1
ATOM 4081 C C . ALA A 1 512 ? 12.119 15.981 29.922 1.00 78.25 512 ALA A C 1
ATOM 4083 O O . ALA A 1 512 ? 12.714 15.749 30.976 1.00 78.25 512 ALA A O 1
ATOM 4084 N N . GLY A 1 513 ? 11.425 17.112 29.740 1.00 66.44 513 GLY A N 1
ATOM 4085 C CA . GLY A 1 513 ? 11.485 18.239 30.680 1.00 66.44 513 GLY A CA 1
ATOM 4086 C C . GLY A 1 513 ? 10.152 18.725 31.249 1.00 66.44 513 GLY A C 1
ATOM 4087 O O . GLY A 1 513 ? 10.169 19.440 32.250 1.00 66.44 513 GLY A O 1
ATOM 4088 N N . ASN A 1 514 ? 9.014 18.384 30.627 1.00 62.06 514 ASN A N 1
ATOM 4089 C CA . ASN A 1 514 ? 7.664 18.863 30.969 1.00 62.06 514 ASN A CA 1
ATOM 4090 C C . ASN A 1 514 ? 7.604 20.370 31.335 1.00 62.06 514 ASN A C 1
ATOM 4092 O O . ASN A 1 514 ? 6.881 20.781 32.247 1.00 62.06 514 ASN A O 1
ATOM 4096 N N . ASN A 1 515 ? 8.404 21.207 30.657 1.00 73.38 515 ASN A N 1
ATOM 4097 C CA . ASN A 1 515 ? 8.453 22.651 30.889 1.00 73.38 515 ASN A CA 1
ATOM 4098 C C . ASN A 1 515 ? 7.318 23.329 30.088 1.00 73.38 515 ASN A C 1
ATOM 4100 O O . ASN A 1 515 ? 7.146 23.044 28.902 1.00 73.38 515 ASN A O 1
ATOM 4104 N N . PRO A 1 516 ? 6.537 24.254 30.673 1.00 75.19 516 PRO A N 1
ATOM 4105 C CA . PRO A 1 516 ? 5.548 25.044 29.935 1.00 75.19 516 PRO A CA 1
ATOM 4106 C C . PRO A 1 516 ? 6.092 25.781 28.696 1.00 75.19 516 PRO A C 1
ATOM 4108 O O . PRO A 1 516 ? 5.310 26.077 27.794 1.00 75.19 516 PRO A O 1
ATOM 4111 N N . GLU A 1 517 ? 7.394 26.067 28.613 1.00 75.81 517 GLU A N 1
ATOM 4112 C CA . GLU A 1 517 ? 8.009 26.623 27.397 1.00 75.81 517 GLU A CA 1
ATOM 4113 C C . GLU A 1 517 ? 8.081 25.614 26.245 1.00 75.81 517 GLU A C 1
ATOM 4115 O O . GLU A 1 517 ? 7.681 25.961 25.136 1.00 75.81 517 GLU A O 1
ATOM 4120 N N . SER A 1 518 ? 8.486 24.361 26.490 1.00 73.12 518 SER A N 1
ATOM 4121 C CA . SER A 1 518 ? 8.513 23.333 25.439 1.00 73.12 518 SER A CA 1
ATOM 4122 C C . SER A 1 518 ? 7.106 22.987 24.955 1.00 73.12 518 SER A C 1
ATOM 4124 O O . SER A 1 518 ? 6.890 22.826 23.756 1.00 73.12 518 SER A O 1
ATOM 4126 N N . LYS A 1 519 ? 6.110 23.012 25.852 1.00 74.19 519 LYS A N 1
ATOM 4127 C CA . LYS A 1 519 ? 4.698 22.910 25.456 1.00 74.19 519 LYS A CA 1
ATOM 4128 C C . LYS A 1 519 ? 4.257 24.063 24.546 1.00 74.19 519 LYS A C 1
ATOM 4130 O O . LYS A 1 519 ? 3.566 23.825 23.566 1.00 74.19 519 LYS A O 1
ATOM 4135 N N . ARG A 1 520 ? 4.659 25.307 24.838 1.00 75.94 520 ARG A N 1
ATOM 4136 C CA . ARG A 1 520 ? 4.338 26.467 23.983 1.00 75.94 520 ARG A CA 1
ATOM 4137 C C . ARG A 1 520 ? 4.991 26.381 22.607 1.00 75.94 520 ARG A C 1
ATOM 4139 O O . ARG A 1 520 ? 4.365 26.792 21.640 1.00 75.94 520 ARG A O 1
ATOM 4146 N N . VAL A 1 521 ? 6.223 25.878 22.527 1.00 76.19 521 VAL A N 1
ATOM 4147 C CA . VAL A 1 521 ? 6.917 25.644 21.251 1.00 76.19 521 VAL A CA 1
ATOM 4148 C C . VAL A 1 521 ? 6.185 24.575 20.442 1.00 76.19 521 VAL A C 1
ATOM 4150 O O . VAL A 1 521 ? 5.881 24.808 19.277 1.00 76.19 521 VAL A O 1
ATOM 4153 N N . LEU A 1 522 ? 5.819 23.456 21.075 1.00 72.38 522 LEU A N 1
ATOM 4154 C CA . LEU A 1 522 ? 5.039 22.392 20.445 1.00 72.38 522 LEU A CA 1
ATOM 4155 C C . LEU A 1 522 ? 3.671 22.897 19.952 1.00 72.38 522 LEU A C 1
ATOM 4157 O O . LEU A 1 522 ? 3.322 22.701 18.791 1.00 72.38 522 LEU A O 1
ATOM 4161 N N . ASP A 1 523 ? 2.931 23.617 20.799 1.00 72.19 523 ASP A N 1
ATOM 4162 C CA . ASP A 1 523 ? 1.649 24.239 20.440 1.00 72.19 523 ASP A CA 1
ATOM 4163 C C . ASP A 1 523 ? 1.809 25.294 19.326 1.00 72.19 523 ASP A C 1
ATOM 4165 O O . ASP A 1 523 ? 0.873 25.532 18.563 1.00 72.19 523 ASP A O 1
ATOM 4169 N N . GLY A 1 524 ? 2.972 25.951 19.249 1.00 72.62 524 GLY A N 1
ATOM 4170 C CA . GLY A 1 524 ? 3.328 26.910 18.205 1.00 72.62 524 GLY A CA 1
ATOM 4171 C C . GLY A 1 524 ? 3.538 26.234 16.854 1.00 72.62 524 GLY A C 1
ATOM 4172 O O . GLY A 1 524 ? 2.885 26.618 15.888 1.00 72.62 524 GLY A O 1
ATOM 4173 N N . LEU A 1 525 ? 4.358 25.179 16.806 1.00 70.12 525 LEU A N 1
ATOM 4174 C CA . LEU A 1 525 ? 4.606 24.391 15.592 1.00 70.12 525 LEU A CA 1
ATOM 4175 C C . LEU A 1 525 ? 3.311 23.768 15.049 1.00 70.12 525 LEU A C 1
ATOM 4177 O O . LEU A 1 525 ? 3.012 23.882 13.866 1.00 70.12 525 LEU A O 1
ATOM 4181 N N . LEU A 1 526 ? 2.477 23.206 15.928 1.00 66.56 526 LEU A N 1
ATOM 4182 C CA . LEU A 1 526 ? 1.186 22.623 15.544 1.00 66.56 526 LEU A CA 1
ATOM 4183 C C . LEU A 1 526 ? 0.161 23.660 15.038 1.00 66.56 526 LEU A C 1
ATOM 4185 O O . LEU A 1 526 ? -0.812 23.281 14.387 1.00 66.56 526 LEU A O 1
ATOM 4189 N N . LYS A 1 527 ? 0.344 24.953 15.345 1.00 64.06 527 LYS A N 1
ATOM 4190 C CA . LYS A 1 527 ? -0.525 26.054 14.886 1.00 64.06 527 LYS A CA 1
ATOM 4191 C C . LYS A 1 527 ? -0.001 26.762 13.641 1.00 64.06 527 LYS A C 1
ATOM 4193 O O . LYS A 1 527 ? -0.803 27.110 12.782 1.00 64.06 527 LYS A O 1
ATOM 4198 N N . GLU A 1 528 ? 1.305 27.001 13.546 1.00 56.12 528 GLU A N 1
ATOM 4199 C CA . GLU A 1 528 ? 1.928 27.654 12.383 1.00 56.12 528 GLU A CA 1
ATOM 4200 C C . GLU A 1 528 ? 1.850 26.790 11.120 1.00 56.12 528 GLU A C 1
ATOM 4202 O O . GLU A 1 528 ? 1.874 27.317 10.010 1.00 56.12 528 GLU A O 1
ATOM 4207 N N . GLU A 1 529 ? 1.700 25.476 11.272 1.00 53.75 529 GLU A N 1
ATOM 4208 C CA . GLU A 1 529 ? 1.613 24.543 10.150 1.00 53.75 529 GLU A CA 1
ATOM 4209 C C . GLU A 1 529 ? 0.176 24.179 9.753 1.00 53.75 529 GLU A C 1
ATOM 4211 O O . GLU A 1 529 ? -0.050 23.243 8.986 1.00 53.75 529 GLU A O 1
ATOM 4216 N N . GLN A 1 530 ? -0.816 24.932 10.238 1.00 53.03 530 GLN A N 1
ATOM 4217 C CA . GLN A 1 530 ? -2.202 24.769 9.811 1.00 53.03 530 GLN A CA 1
ATOM 4218 C C . GLN A 1 530 ? -2.391 25.335 8.397 1.00 53.03 530 GLN A C 1
ATOM 4220 O O . GLN A 1 530 ? -2.743 26.496 8.203 1.00 53.03 530 GLN A O 1
ATOM 4225 N N . ILE A 1 531 ? -2.209 24.438 7.425 1.00 51.38 531 ILE A N 1
ATOM 4226 C CA . ILE A 1 531 ? -2.487 24.567 5.993 1.00 51.38 531 ILE A CA 1
ATOM 4227 C C . ILE A 1 531 ? -1.456 25.398 5.224 1.00 51.38 531 ILE A C 1
ATOM 4229 O O . ILE A 1 531 ? -1.559 26.621 5.100 1.00 51.38 531 ILE A O 1
ATOM 4233 N N . ARG A 1 532 ? -0.500 24.702 4.600 1.00 53.91 532 ARG A N 1
ATOM 4234 C CA . ARG A 1 532 ? 0.353 25.285 3.557 1.00 53.91 532 ARG A CA 1
ATOM 4235 C C . ARG A 1 532 ? -0.271 25.047 2.181 1.00 53.91 532 ARG A C 1
ATOM 4237 O O . ARG A 1 532 ? -0.390 23.914 1.721 1.00 53.91 532 ARG A O 1
ATOM 4244 N N . TYR A 1 533 ? -0.677 26.135 1.530 1.00 44.16 533 TYR A N 1
ATOM 4245 C CA . TYR A 1 533 ? -0.946 26.160 0.092 1.00 44.16 533 TYR A CA 1
ATOM 4246 C C . TYR A 1 533 ? 0.338 26.622 -0.589 1.00 44.16 533 TYR A C 1
ATOM 4248 O O . TYR A 1 533 ? 0.573 27.823 -0.721 1.00 44.16 533 TYR A O 1
ATOM 4256 N N . GLU A 1 534 ? 1.208 25.688 -0.952 1.00 43.38 534 GLU A N 1
ATOM 4257 C CA . GLU A 1 534 ? 2.440 26.014 -1.664 1.00 43.38 534 GLU A CA 1
ATOM 4258 C C . GLU A 1 534 ? 2.360 25.480 -3.100 1.00 43.38 534 GLU A C 1
ATOM 4260 O O . GLU A 1 534 ? 2.266 24.277 -3.331 1.00 43.38 534 GLU A O 1
ATOM 4265 N N . ASP A 1 535 ? 2.478 26.381 -4.085 1.00 37.28 535 ASP A N 1
ATOM 4266 C CA . ASP A 1 535 ? 2.781 26.021 -5.486 1.00 37.28 535 ASP A CA 1
ATOM 4267 C C . ASP A 1 535 ? 4.174 25.364 -5.613 1.00 37.28 535 ASP A C 1
ATOM 4269 O O . ASP A 1 535 ? 4.549 24.826 -6.655 1.00 37.28 535 ASP A O 1
ATOM 4273 N N . SER A 1 536 ? 4.958 25.417 -4.536 1.00 34.31 536 SER A N 1
ATOM 4274 C CA . SER A 1 536 ? 6.259 24.795 -4.399 1.00 34.31 536 SER A CA 1
ATOM 4275 C C . SER A 1 536 ? 6.564 24.573 -2.917 1.00 34.31 536 SER A C 1
ATOM 4277 O O . SER A 1 536 ? 7.136 25.455 -2.272 1.00 34.31 536 SER A O 1
ATOM 4279 N N . CYS A 1 537 ? 6.291 23.377 -2.390 1.00 33.38 537 CYS A N 1
ATOM 4280 C CA . CYS A 1 537 ? 7.117 22.870 -1.290 1.00 33.38 537 CYS A CA 1
ATOM 4281 C C . CYS A 1 537 ? 8.582 22.850 -1.771 1.00 33.38 537 CYS A C 1
ATOM 4283 O O . CYS A 1 537 ? 8.888 23.176 -2.926 1.00 33.38 537 CYS A O 1
ATOM 4285 N N . GLN A 1 538 ? 9.527 22.349 -0.978 1.00 40.69 538 GLN A N 1
ATOM 4286 C CA . GLN A 1 538 ? 10.801 21.874 -1.546 1.00 40.69 538 GLN A CA 1
ATOM 4287 C C . GLN A 1 538 ? 10.594 20.630 -2.453 1.00 40.69 538 GLN A C 1
ATOM 4289 O O . GLN A 1 538 ? 11.359 19.675 -2.421 1.00 40.69 538 GLN A O 1
ATOM 4294 N N . CYS A 1 539 ? 9.543 20.643 -3.275 1.00 34.06 539 CYS A N 1
ATOM 4295 C CA . CYS A 1 539 ? 9.328 19.853 -4.461 1.00 34.06 539 CYS A CA 1
ATOM 4296 C C . CYS A 1 539 ? 10.389 20.246 -5.480 1.00 34.06 539 CYS A C 1
ATOM 4298 O O . CYS A 1 539 ? 10.209 21.137 -6.311 1.00 34.06 539 CYS A O 1
ATOM 4300 N N . PHE A 1 540 ? 11.528 19.572 -5.423 1.00 38.59 540 PHE A N 1
ATOM 4301 C CA . PHE A 1 540 ? 12.472 19.641 -6.520 1.00 38.59 540 PHE A CA 1
ATOM 4302 C C . PHE A 1 540 ? 11.890 18.811 -7.661 1.00 38.59 540 PHE A C 1
ATOM 4304 O O . PHE A 1 540 ? 11.778 17.586 -7.561 1.00 38.59 540 PHE A O 1
ATOM 4311 N N . ALA A 1 541 ? 11.508 19.473 -8.754 1.00 33.72 541 ALA A N 1
ATOM 4312 C CA . ALA A 1 541 ? 11.323 18.773 -10.012 1.00 33.72 541 ALA A CA 1
ATOM 4313 C C . ALA A 1 541 ? 12.649 18.076 -10.329 1.00 33.72 541 ALA A C 1
ATOM 4315 O O . ALA A 1 541 ? 13.685 18.734 -10.475 1.00 33.72 541 ALA A O 1
ATOM 4316 N N . VAL A 1 542 ? 12.641 16.748 -10.443 1.00 34.31 542 VAL A N 1
ATOM 4317 C CA . VAL A 1 542 ? 13.818 16.003 -10.902 1.00 34.31 542 VAL A CA 1
ATOM 4318 C C . VAL A 1 542 ? 13.917 16.187 -12.423 1.00 34.31 542 VAL A C 1
ATOM 4320 O O . VAL A 1 542 ? 13.715 15.273 -13.219 1.00 34.31 542 VAL A O 1
ATOM 4323 N N . GLN A 1 543 ? 14.188 17.416 -12.869 1.00 30.27 543 GLN A N 1
ATOM 4324 C CA . GLN A 1 543 ? 14.461 17.727 -14.267 1.00 30.27 543 GLN A CA 1
ATOM 4325 C C . GLN A 1 543 ? 15.893 17.304 -14.589 1.00 30.27 543 GLN A C 1
ATOM 4327 O O . GLN A 1 543 ? 16.825 18.058 -14.337 1.00 30.27 543 GLN A O 1
ATOM 4332 N N . ARG A 1 544 ? 16.064 16.097 -15.150 1.00 29.86 544 ARG A N 1
ATOM 4333 C CA . ARG A 1 544 ? 17.228 15.638 -15.953 1.00 29.86 544 ARG A CA 1
ATOM 4334 C C . ARG A 1 544 ? 18.651 16.020 -15.478 1.00 29.86 544 ARG A C 1
ATOM 4336 O O . ARG A 1 544 ? 19.586 15.977 -16.268 1.00 29.86 544 ARG A O 1
ATOM 4343 N N . ARG A 1 545 ? 18.863 16.367 -14.209 1.00 25.45 545 ARG A N 1
ATOM 4344 C CA . ARG A 1 545 ? 20.175 16.718 -13.655 1.00 25.45 545 ARG A CA 1
ATOM 4345 C C . ARG A 1 545 ? 20.320 16.114 -12.271 1.00 25.45 545 ARG A C 1
ATOM 4347 O O . ARG A 1 545 ? 20.101 16.766 -11.258 1.00 25.45 545 ARG A O 1
ATOM 4354 N N . LEU A 1 546 ? 20.760 14.862 -12.245 1.00 26.45 546 LEU A N 1
ATOM 4355 C CA . LEU A 1 546 ? 21.385 14.273 -11.067 1.00 26.45 546 LEU A CA 1
ATOM 4356 C C . LEU A 1 546 ? 22.762 14.926 -10.895 1.00 26.45 546 LEU A C 1
ATOM 4358 O O . LEU A 1 546 ? 23.761 14.435 -11.411 1.00 26.45 546 LEU A O 1
ATOM 4362 N N . ARG A 1 547 ? 22.821 16.074 -10.210 1.00 23.61 547 ARG A N 1
ATOM 4363 C CA . ARG A 1 547 ? 24.082 16.560 -9.637 1.00 23.61 547 ARG A CA 1
ATOM 4364 C C . ARG A 1 547 ? 24.187 16.080 -8.188 1.00 23.61 547 ARG A C 1
ATOM 4366 O O . ARG A 1 547 ? 23.194 16.144 -7.467 1.00 23.61 547 ARG A O 1
ATOM 4373 N N . PRO A 1 548 ? 25.366 15.614 -7.745 1.00 26.41 548 PRO A N 1
ATOM 4374 C CA . PRO A 1 548 ? 25.573 15.254 -6.353 1.00 26.41 548 PRO A CA 1
ATOM 4375 C C . PRO A 1 548 ? 25.492 16.511 -5.481 1.00 26.41 548 PRO A C 1
ATOM 4377 O O . PRO A 1 548 ? 25.958 17.584 -5.866 1.00 26.41 548 PRO A O 1
ATOM 4380 N N . TYR A 1 549 ? 24.885 16.348 -4.308 1.00 28.31 549 TYR A N 1
ATOM 4381 C CA . TYR A 1 549 ? 24.730 17.361 -3.273 1.00 28.31 549 TYR A CA 1
ATOM 4382 C C . TYR A 1 549 ? 26.027 18.144 -3.023 1.00 28.31 549 TYR A C 1
ATOM 4384 O O . TYR A 1 549 ? 26.968 17.643 -2.414 1.00 28.31 549 TYR A O 1
ATOM 4392 N N . HIS A 1 550 ? 26.025 19.419 -3.403 1.00 22.66 550 HIS A N 1
ATOM 4393 C CA . HIS A 1 550 ? 26.794 20.446 -2.718 1.00 22.66 550 HIS A CA 1
ATOM 4394 C C . HIS A 1 550 ? 25.894 21.663 -2.516 1.00 22.66 550 HIS A C 1
ATOM 4396 O O . HIS A 1 550 ? 25.301 22.183 -3.457 1.00 22.66 550 HIS A O 1
ATOM 4402 N N . ARG A 1 551 ? 25.775 22.083 -1.251 1.00 29.97 551 ARG A N 1
ATOM 4403 C CA . ARG A 1 551 ? 25.069 23.291 -0.812 1.00 29.97 551 ARG A CA 1
ATOM 4404 C C . ARG A 1 551 ? 25.451 24.499 -1.674 1.00 29.97 551 ARG A C 1
ATOM 4406 O O . ARG A 1 551 ? 26.611 24.901 -1.652 1.00 29.97 551 ARG A O 1
ATOM 4413 N N . SER A 1 552 ? 24.479 25.101 -2.353 1.00 23.88 552 SER A N 1
ATOM 4414 C CA . SER A 1 552 ? 24.299 26.557 -2.514 1.00 23.88 552 SER A CA 1
ATOM 4415 C C . SER A 1 552 ? 23.172 26.844 -3.514 1.00 23.88 552 SER A C 1
ATOM 4417 O O . SER A 1 552 ? 23.165 26.329 -4.628 1.00 23.88 552 SER A O 1
ATOM 4419 N N . CYS A 1 553 ? 22.208 27.670 -3.098 1.00 24.50 553 CYS A N 1
ATOM 4420 C CA . CYS A 1 553 ? 21.225 28.300 -3.976 1.00 24.50 553 CYS A CA 1
ATOM 4421 C C . CYS A 1 553 ? 21.915 29.083 -5.096 1.00 24.50 553 CYS A C 1
ATOM 4423 O O . CYS A 1 553 ? 22.770 29.909 -4.787 1.00 24.50 553 CYS A O 1
ATOM 4425 N N . VAL A 1 554 ? 21.452 28.933 -6.341 1.00 21.38 554 VAL A N 1
ATOM 4426 C CA . VAL A 1 554 ? 21.475 30.016 -7.339 1.00 21.38 554 VAL A CA 1
ATOM 4427 C C . VAL A 1 554 ? 20.233 29.895 -8.233 1.00 21.38 554 VAL A C 1
ATOM 4429 O O . VAL A 1 554 ? 20.065 28.906 -8.943 1.00 21.38 554 VAL A O 1
ATOM 4432 N N . ASP A 1 555 ? 19.371 30.914 -8.175 1.00 26.55 555 ASP A N 1
ATOM 4433 C CA . ASP A 1 555 ? 18.303 31.196 -9.145 1.00 26.55 555 ASP A CA 1
ATOM 4434 C C . ASP A 1 555 ? 18.956 31.557 -10.492 1.00 26.55 555 ASP A C 1
ATOM 4436 O O . ASP A 1 555 ? 19.790 32.463 -10.556 1.00 26.55 555 ASP A O 1
ATOM 4440 N N . LEU A 1 556 ? 18.609 30.840 -11.563 1.00 22.62 556 LEU A N 1
ATOM 4441 C CA . LEU A 1 556 ? 18.996 31.187 -12.933 1.00 22.62 556 LEU A CA 1
ATOM 4442 C C . LEU A 1 556 ? 17.758 31.247 -13.831 1.00 22.62 556 LEU A C 1
ATOM 4444 O O . LEU A 1 556 ? 17.658 30.577 -14.858 1.00 22.62 556 LEU A O 1
ATOM 4448 N N . ARG A 1 557 ? 16.822 32.130 -13.480 1.00 25.78 557 ARG A N 1
ATOM 4449 C CA . ARG A 1 557 ? 16.037 32.846 -14.488 1.00 25.78 557 ARG A CA 1
ATOM 4450 C C . ARG A 1 557 ? 16.986 33.717 -15.307 1.00 25.78 557 ARG A C 1
ATOM 4452 O O . ARG A 1 557 ? 17.339 34.795 -14.858 1.00 25.78 557 ARG A O 1
ATOM 4459 N N . HIS A 1 558 ? 17.409 33.222 -16.471 1.00 23.95 558 HIS A N 1
ATOM 4460 C CA . HIS A 1 558 ? 17.673 33.965 -17.716 1.00 23.95 558 HIS A CA 1
ATOM 4461 C C . HIS A 1 558 ? 18.538 33.119 -18.657 1.00 23.95 558 HIS A C 1
ATOM 4463 O O . HIS A 1 558 ? 19.702 32.873 -18.355 1.00 23.95 558 HIS A O 1
ATOM 4469 N N . LEU A 1 559 ? 17.977 32.720 -19.807 1.00 21.81 559 LEU A N 1
ATOM 4470 C CA . LEU A 1 559 ? 18.500 32.930 -21.175 1.00 21.81 559 LEU A CA 1
ATOM 4471 C C . LEU A 1 559 ? 17.695 32.075 -22.192 1.00 21.81 559 LEU A C 1
ATOM 4473 O O . LEU A 1 559 ? 16.998 31.145 -21.790 1.00 21.81 559 LEU A O 1
ATOM 4477 N N . PRO A 1 560 ? 17.661 32.470 -23.478 1.00 22.78 560 PRO A N 1
ATOM 4478 C CA . PRO A 1 560 ? 16.418 32.608 -24.228 1.00 22.78 560 PRO A CA 1
ATOM 4479 C C . PRO A 1 560 ? 16.100 31.439 -25.165 1.00 22.78 560 PRO A C 1
ATOM 4481 O O . PRO A 1 560 ? 16.969 30.712 -25.640 1.00 22.78 560 PRO A O 1
ATOM 4484 N N . VAL A 1 561 ? 14.810 31.358 -25.487 1.00 27.80 561 VAL A N 1
ATOM 4485 C CA . VAL A 1 561 ? 14.216 30.623 -26.606 1.00 27.80 561 VAL A CA 1
ATOM 4486 C C . VAL A 1 561 ? 14.854 31.068 -27.925 1.00 27.80 561 VAL A C 1
ATOM 4488 O O . VAL A 1 561 ? 14.755 32.240 -28.278 1.00 27.80 561 VAL A O 1
ATOM 4491 N N . LEU A 1 562 ? 15.433 30.137 -28.688 1.00 22.25 562 LEU A N 1
ATOM 4492 C CA . LEU A 1 562 ? 15.680 30.312 -30.123 1.00 22.25 562 LEU A CA 1
ATOM 4493 C C . LEU A 1 562 ? 15.357 29.013 -30.876 1.00 22.25 562 LEU A C 1
ATOM 4495 O O . LEU A 1 562 ? 16.096 28.032 -30.830 1.00 22.25 562 LEU A O 1
ATOM 4499 N N . PHE A 1 563 ? 14.218 29.042 -31.567 1.00 23.28 563 PHE A N 1
ATOM 4500 C CA . PHE A 1 563 ? 13.832 28.117 -32.633 1.00 23.28 563 PHE A CA 1
ATOM 4501 C C . PHE A 1 563 ? 14.620 28.417 -33.918 1.00 23.28 563 PHE A C 1
ATOM 4503 O O . PHE A 1 563 ? 14.881 29.588 -34.199 1.00 23.28 563 PHE A O 1
ATOM 4510 N N . PRO A 1 564 ? 14.849 27.418 -34.789 1.00 23.69 564 PRO A N 1
ATOM 4511 C CA . PRO A 1 564 ? 14.994 27.662 -36.212 1.00 23.69 564 PRO A CA 1
ATOM 4512 C C . PRO A 1 564 ? 13.848 26.980 -36.970 1.00 23.69 564 PRO A C 1
ATOM 4514 O O . PRO A 1 564 ? 13.820 25.760 -37.109 1.00 23.69 564 PRO A O 1
ATOM 4517 N N . ILE A 1 565 ? 12.918 27.771 -37.501 1.00 25.08 565 ILE A N 1
ATOM 4518 C CA . ILE A 1 565 ? 12.121 27.385 -38.671 1.00 25.08 565 ILE A CA 1
ATOM 4519 C C . ILE A 1 565 ? 12.106 28.606 -39.586 1.00 25.08 565 ILE A C 1
ATOM 4521 O O . ILE A 1 565 ? 11.514 29.629 -39.254 1.00 25.08 565 ILE A O 1
ATOM 4525 N N . GLY A 1 566 ? 12.808 28.513 -40.712 1.00 21.69 566 GLY A N 1
ATOM 4526 C CA . GLY A 1 566 ? 12.603 29.411 -41.843 1.00 21.69 566 GLY A CA 1
ATOM 4527 C C . GLY A 1 566 ? 11.632 28.777 -42.831 1.00 21.69 566 GLY A C 1
ATOM 4528 O O . GLY A 1 566 ? 11.616 27.555 -42.930 1.00 21.69 566 GLY A O 1
ATOM 4529 N N . PHE A 1 567 ? 10.863 29.603 -43.542 1.00 22.00 567 PHE A N 1
ATOM 4530 C CA . PHE A 1 567 ? 10.510 29.460 -44.962 1.00 22.00 567 PHE A CA 1
ATOM 4531 C C . PHE A 1 567 ? 9.799 30.740 -45.450 1.00 22.00 567 PHE A C 1
ATOM 4533 O O . PHE A 1 567 ? 8.922 31.218 -44.740 1.00 22.00 567 PHE A O 1
ATOM 4540 N N . ASN A 1 568 ? 10.237 31.226 -46.628 1.00 23.97 568 ASN A N 1
ATOM 4541 C CA . ASN A 1 568 ? 9.597 32.027 -47.703 1.00 23.97 568 ASN A CA 1
ATOM 4542 C C . ASN A 1 568 ? 8.521 33.079 -47.335 1.00 23.97 568 ASN A C 1
ATOM 4544 O O . ASN A 1 568 ? 7.612 32.798 -46.567 1.00 23.97 568 ASN A O 1
ATOM 4548 N N . ASP A 1 569 ? 8.505 34.301 -47.874 1.00 28.16 569 ASP A N 1
ATOM 4549 C CA . ASP A 1 569 ? 8.944 34.825 -49.185 1.00 28.16 569 ASP A CA 1
ATOM 4550 C C . ASP A 1 569 ? 9.885 36.043 -49.098 1.00 28.16 569 ASP A C 1
ATOM 4552 O O . ASP A 1 569 ? 9.804 36.799 -48.099 1.00 28.16 569 ASP A O 1
#

InterPro domains:
  IPR019321 Nucleoporin Nup88 [PF10168] (112-231)
  IPR036322 WD40-repeat-containing domain superfamily [SSF50978] (49-219)
  IPR037700 Nucleoporin NUP88/NUP82 [PTHR13257] (7-511)

Organism: NCBI:txid35722

Secondary structure (DSSP, 8-state):
-------HHHHHTTSGGG---HHHHHHHHHHHHHTTS--S-HHHHHHHH--B-EEEETTEEEEEETTEEEEEEHHHHHHHHHHHHHHHHHHT----GGGGGGSPPEEEE-TT--S---EEEE-TTSSEEEEE-SS-EEEEE--SS-S----TT-----SEEE-EEEE--TTTBSTTSBPEEEEEE-TTBTTS-EEEEEETTSEEEEEETTT-SSS-SEEEE--SS-----------------S-TTS-GGGSEEEEEE-----TT--SGGG-EEEEETTS-EEEE-S---SEEEEEHHHHHHHHHHHHHHHHHHHH-SSHHHHHHHHHHHHHHHHHHHHHHH-EE-TT-SSTTEEEEE--TTSSSSPBPEE-S-EEET--PPPTT--EEEEEEE--TT--EEEEEETBSEEEEEEEES-----B---GGG-SSHHHHHHHHHHTSGGGS-EEEEEEEEE---TTS-S-B-EEEEE-SS-TTEEEEEETTEEEEEE-HHHHHHHHHHHHHHHHH--HHHHHHHHHHHHHTS-EEES-SS-EE--S-------------------------

Sequence (569 aa):
MEDCNEYWLDCLAKHSIFGLDGTEKQFPQIIKSKQTRQDNNVVNFLLQHHTRVLTIRDSDLFVAVGSQIRVLNLANFKDNWIKAHREATTKHTDVHDSWMLSTPYKILDTPEINYTITFMTPNNNGRLLAVCGEHRLEIVCLPRQAFSDYSSDGIIPRKKVDCRTLSVGTNFYSKSRADILKIEWHPLSETNTHIVILGNDNMLRIFDVSNDIETPEQSFDLSPSEQKPSIAPPTQRIGFSFDDDDDNADEDAVTFALGGPSKDNSGWEPFTIFYALRGGHIYSLCPVIPFRSVVRRSHLDKLACVSNAKYQQAKSAKEHDHKTLSHLFNLQSIWIDDLFQTAKIARRSNESDSLVVVSDEQHSQYPALRQGPFIISHTQALDNGIEASDLLFINPEPVAILALGLTNGSVHNYLVSGEVDAQWQMPISNATHVWQKELGMLLSDAACLPKASLYEVISVKSQELPRYQTVTFMSDPLYEDTYFIYHAAGVHAVAMSTWVQPLRDAIREYEAGNNPESKRVLDGLLKEEQIRYEDSCQCFAVQRRLRPYHRSCVDLRHLPVLFPIGFND

Foldseek 3Di:
DPPPPPALVNLVVVACLPPADPVLVVVVVVLVVLCFDPDPDLLSNLLSAQFAQWDDDPQWIWGFGWLKIKIFRNVVSNVLVVVQVVVCVVVVHDRDSVSSVVGDIAIEPDVVSPGGWRHWDAFPNRQWIWTDDFFWIKIWGDDPDDLDPPPVPPDDRHNYDYTDIDTAQNVAGDPPHWTWQDKDQQQFALVSQWMWTQTQQQKIFICRCVPDRRDGQDIDRQFPDPPDPDPDDDDDPPDDDPDPPPPPQQRTWREKEQLHAADLPDEQRNQKIWTAGFQGQIKIWPRHDPQKGKHFQSHLVVHLVVLVVLLVCLCPDPDPLSVLCNVVSVLSNQLSVQQVVQWDQSPPDPDRGMTTGGDHPPSHVFGTDIFDSAAEAPDDRDPPPKTWNYWYWFCDPPWIWIWTWIFQQKIWIKTWDDDPDTDGQQPLVPHPDPSSVSNNVSCPDPVNGTYIYTQEMEHPDDPPDHSTKTWYKDQDPVDSQKIWTDIPVAIWIDGPCVLNVQLNVLVVCCVVPVDVVSVVVNVVSVVVRRYDYDPDDVGDGPPPDPDPDDDDDDDDPDDDDDDDDDDDD

pLDDT: mean 79.68, std 21.05, range [21.38, 98.31]